Protein AF-A0A7X1HZR6-F1 (afdb_monomer_lite)

Structure (mmCIF, N/CA/C/O backbone):
data_AF-A0A7X1HZR6-F1
#
_entry.id   AF-A0A7X1HZR6-F1
#
loop_
_atom_site.group_PDB
_atom_site.id
_atom_site.type_symbol
_atom_site.label_atom_id
_atom_site.label_alt_id
_atom_site.label_comp_id
_atom_site.label_asym_id
_atom_site.label_entity_id
_atom_site.label_seq_id
_atom_site.pdbx_PDB_ins_code
_atom_site.Cartn_x
_atom_site.Cartn_y
_atom_site.Cartn_z
_atom_site.occupancy
_atom_site.B_iso_or_equiv
_atom_site.auth_seq_id
_atom_site.auth_comp_id
_atom_site.auth_asym_id
_atom_site.auth_atom_id
_atom_site.pdbx_PDB_model_num
ATOM 1 N N . MET A 1 1 ? 6.431 -5.364 -31.554 1.00 44.34 1 MET A N 1
ATOM 2 C CA . MET A 1 1 ? 5.818 -6.079 -32.69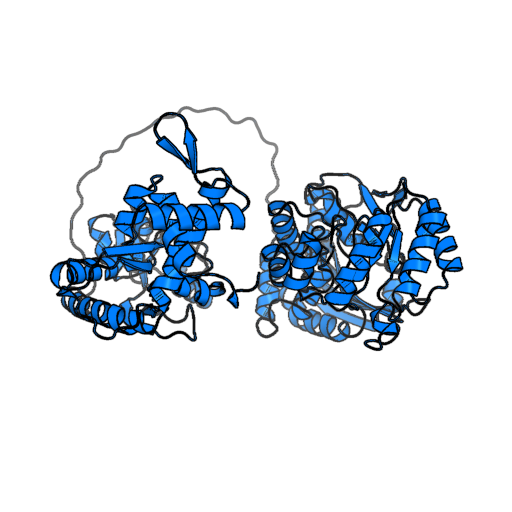8 1.00 44.34 1 MET A CA 1
ATOM 3 C C . MET A 1 1 ? 5.007 -5.082 -33.520 1.00 44.34 1 MET A C 1
ATOM 5 O O . MET A 1 1 ? 4.195 -4.376 -32.942 1.00 44.34 1 MET A O 1
ATOM 9 N N . ASN A 1 2 ? 5.270 -4.940 -34.823 1.00 36.12 2 ASN A N 1
ATOM 10 C CA . ASN A 1 2 ? 4.547 -3.992 -35.679 1.00 36.12 2 ASN A CA 1
ATOM 11 C C . ASN A 1 2 ? 3.283 -4.670 -36.241 1.00 36.12 2 ASN A C 1
ATOM 13 O O . ASN A 1 2 ? 3.393 -5.510 -37.134 1.00 36.12 2 ASN A O 1
ATOM 17 N N . LEU A 1 3 ? 2.104 -4.314 -35.716 1.00 45.78 3 LEU A N 1
ATOM 18 C CA . LEU A 1 3 ? 0.800 -4.843 -36.151 1.00 45.78 3 LEU A CA 1
ATOM 19 C C . LEU A 1 3 ? 0.551 -4.652 -37.660 1.00 45.78 3 LEU A C 1
ATOM 21 O O . LEU A 1 3 ? -0.143 -5.463 -38.262 1.00 45.78 3 LEU A O 1
ATOM 25 N N . ALA A 1 4 ? 1.185 -3.661 -38.301 1.00 47.91 4 ALA A N 1
ATOM 26 C CA . ALA A 1 4 ? 1.037 -3.393 -39.734 1.00 47.91 4 ALA A CA 1
ATOM 27 C C . ALA A 1 4 ? 1.650 -4.470 -40.654 1.00 47.91 4 ALA A C 1
ATOM 29 O O . ALA A 1 4 ? 1.438 -4.431 -41.863 1.00 47.91 4 ALA A O 1
ATOM 30 N N . ARG A 1 5 ? 2.433 -5.416 -40.114 1.00 52.28 5 ARG A N 1
ATOM 31 C CA . ARG A 1 5 ? 3.020 -6.540 -40.872 1.00 52.28 5 ARG A CA 1
ATOM 32 C C . ARG A 1 5 ? 2.375 -7.894 -40.563 1.00 52.28 5 ARG A C 1
ATOM 34 O O . ARG A 1 5 ? 2.810 -8.898 -41.127 1.00 52.28 5 ARG A O 1
ATOM 41 N N . LEU A 1 6 ? 1.384 -7.945 -39.670 1.00 57.47 6 LEU A N 1
ATOM 42 C CA . LEU A 1 6 ? 0.728 -9.195 -39.300 1.00 57.47 6 LEU A CA 1
ATOM 43 C C . LEU A 1 6 ? -0.399 -9.506 -40.295 1.00 57.47 6 LEU A C 1
ATOM 45 O O . LEU A 1 6 ? -1.338 -8.734 -40.459 1.00 57.47 6 LEU A O 1
ATOM 49 N N . ASP A 1 7 ? -0.298 -10.648 -40.965 1.00 71.00 7 ASP A N 1
ATOM 50 C CA . ASP A 1 7 ? -1.351 -11.168 -41.836 1.00 71.00 7 ASP A CA 1
ATOM 51 C C . ASP A 1 7 ? -2.452 -11.774 -40.959 1.00 71.00 7 ASP A C 1
ATOM 53 O O . ASP A 1 7 ? -2.264 -12.848 -40.390 1.00 71.00 7 ASP A O 1
ATOM 57 N N . LEU A 1 8 ? -3.584 -11.077 -40.816 1.00 68.94 8 LEU A N 1
ATOM 58 C CA . LEU A 1 8 ? -4.701 -11.502 -39.958 1.00 68.94 8 LEU A CA 1
ATOM 59 C C . LEU A 1 8 ? -5.247 -12.890 -40.337 1.00 68.94 8 LEU A C 1
ATOM 61 O O . LEU A 1 8 ? -5.747 -13.606 -39.470 1.00 68.94 8 LEU A O 1
ATOM 65 N N . ASN A 1 9 ? -5.069 -13.329 -41.589 1.00 73.62 9 ASN A N 1
ATOM 66 C CA . ASN A 1 9 ? -5.454 -14.678 -42.011 1.00 73.62 9 ASN A CA 1
ATOM 67 C C . ASN A 1 9 ? -4.625 -15.770 -41.316 1.00 73.62 9 ASN A C 1
ATOM 69 O O . ASN A 1 9 ? -5.086 -16.903 -41.173 1.00 73.62 9 ASN A O 1
ATOM 73 N N . LEU A 1 10 ? -3.415 -15.446 -40.843 1.00 85.62 10 LEU A N 1
ATOM 74 C CA . LEU A 1 10 ? -2.593 -16.381 -40.076 1.00 85.62 10 LEU A CA 1
ATOM 75 C C . LEU A 1 10 ? -3.169 -16.659 -38.687 1.00 85.62 10 LEU A C 1
ATOM 77 O O . LEU A 1 10 ? -2.933 -17.744 -38.172 1.00 85.62 10 LEU A O 1
ATOM 81 N N . VAL A 1 11 ? -3.943 -15.738 -38.099 1.00 85.81 11 VAL A N 1
ATOM 82 C CA . VAL A 1 11 ? -4.613 -15.960 -36.803 1.00 85.81 11 VAL A CA 1
ATOM 83 C C . VAL A 1 11 ? -5.709 -17.018 -36.951 1.00 85.81 11 VAL A C 1
ATOM 85 O O . VAL A 1 11 ? -5.794 -17.948 -36.150 1.00 85.81 11 VAL A O 1
ATOM 88 N N . VAL A 1 12 ? -6.491 -16.926 -38.032 1.00 86.00 12 VAL A N 1
ATOM 89 C CA . VAL A 1 12 ? -7.533 -17.905 -38.382 1.00 86.00 12 VAL A CA 1
ATOM 90 C C . VAL A 1 12 ? -6.920 -19.284 -38.650 1.00 86.00 12 VAL A C 1
ATOM 92 O O . VAL A 1 12 ? -7.391 -20.290 -38.120 1.00 86.00 12 VAL A O 1
ATOM 95 N N . ALA A 1 13 ? -5.830 -19.332 -39.424 1.00 90.38 13 ALA A N 1
ATOM 96 C CA . ALA A 1 13 ? -5.113 -20.572 -39.708 1.00 90.38 13 ALA A CA 1
ATOM 97 C C . ALA A 1 13 ? -4.465 -21.180 -38.451 1.00 90.38 13 ALA A C 1
ATOM 99 O O . ALA A 1 13 ? -4.542 -22.391 -38.256 1.00 90.38 13 ALA A O 1
ATOM 100 N N . LEU A 1 14 ? -3.864 -20.356 -37.584 1.00 91.94 14 LEU A N 1
ATOM 101 C CA . LEU A 1 14 ? -3.228 -20.795 -36.340 1.00 91.94 14 LEU A CA 1
ATOM 102 C C . LEU A 1 14 ? -4.236 -21.484 -35.416 1.00 91.94 14 LEU A C 1
ATOM 104 O O . LEU A 1 14 ? -3.969 -22.597 -34.971 1.00 91.94 14 LEU A O 1
ATOM 108 N N . ARG A 1 15 ? -5.411 -20.879 -35.192 1.00 89.50 15 ARG A N 1
ATOM 109 C CA . ARG A 1 15 ? -6.475 -21.484 -34.375 1.00 89.50 15 ARG A CA 1
ATOM 110 C C . ARG A 1 15 ? -6.877 -22.858 -34.912 1.00 89.50 15 ARG A C 1
ATOM 112 O O . ARG A 1 15 ? -6.852 -23.840 -34.175 1.00 89.50 15 ARG A O 1
ATOM 119 N N . ALA A 1 16 ? -7.197 -22.934 -36.205 1.00 90.75 16 ALA A N 1
ATOM 120 C CA . ALA A 1 16 ? -7.628 -24.180 -36.832 1.00 90.75 16 ALA A CA 1
ATOM 121 C C . ALA A 1 16 ? -6.547 -25.272 -36.758 1.00 90.75 16 ALA A C 1
ATOM 123 O O . ALA A 1 16 ? -6.856 -26.427 -36.483 1.00 90.75 16 ALA A O 1
ATOM 124 N N . LEU A 1 17 ? -5.273 -24.915 -36.954 1.00 93.56 17 LEU A N 1
ATOM 125 C CA . LEU A 1 17 ? -4.148 -25.849 -36.863 1.00 93.56 17 LEU A CA 1
ATOM 126 C C . LEU A 1 17 ? -3.961 -26.412 -35.449 1.00 93.56 17 LEU A C 1
ATOM 128 O O . LEU A 1 17 ? -3.737 -27.617 -35.309 1.00 93.56 17 LEU A O 1
ATOM 132 N N . LEU A 1 18 ? -4.056 -25.564 -34.421 1.00 93.25 18 LEU A N 1
ATOM 133 C CA . LEU A 1 18 ? -3.868 -25.966 -33.025 1.00 93.25 18 LEU A CA 1
ATOM 134 C C . LEU A 1 18 ? -5.048 -26.800 -32.490 1.00 93.25 18 LEU A C 1
ATOM 136 O O . LEU A 1 18 ? -4.832 -27.767 -31.758 1.00 93.25 18 LEU A O 1
ATOM 140 N N . GLU A 1 19 ? -6.283 -26.473 -32.882 1.00 90.62 19 GLU A N 1
ATOM 141 C CA . GLU A 1 19 ? -7.481 -27.224 -32.481 1.00 90.62 19 GLU A CA 1
ATOM 142 C C . GLU A 1 19 ? -7.576 -28.583 -33.190 1.00 90.62 19 GLU A C 1
ATOM 144 O O . GLU A 1 19 ? -7.753 -29.616 -32.544 1.00 90.62 19 GLU A O 1
ATOM 149 N N . GLU A 1 20 ? -7.424 -28.610 -34.518 1.00 93.00 20 GLU A N 1
ATOM 150 C CA . GLU A 1 20 ? -7.615 -29.835 -35.306 1.00 93.00 20 GLU A CA 1
ATOM 151 C C . GLU A 1 20 ? -6.440 -30.805 -35.204 1.00 93.00 20 GLU A C 1
ATOM 153 O O . GLU A 1 20 ? -6.595 -31.999 -35.496 1.00 93.00 20 GLU A O 1
ATOM 158 N N . ARG A 1 21 ? -5.246 -30.284 -34.878 1.00 93.25 21 ARG A N 1
ATOM 159 C CA . ARG A 1 21 ? -3.969 -31.021 -34.870 1.00 93.25 21 ARG A CA 1
ATOM 160 C C . ARG A 1 21 ? -3.772 -31.828 -36.159 1.00 93.25 21 ARG A C 1
ATOM 162 O O . ARG A 1 21 ? -3.242 -32.937 -36.173 1.00 93.25 21 ARG A O 1
ATOM 169 N N . ASN A 1 22 ? -4.280 -31.295 -37.267 1.00 92.81 22 ASN A N 1
ATOM 170 C CA . ASN A 1 22 ? -4.296 -31.945 -38.566 1.00 92.81 22 ASN A CA 1
ATOM 171 C C . ASN A 1 22 ? -4.398 -30.876 -39.653 1.00 92.81 22 ASN A C 1
ATOM 173 O O . ASN A 1 22 ? -5.384 -30.150 -39.728 1.00 92.81 22 ASN A O 1
ATOM 177 N N . VAL A 1 23 ? -3.382 -30.802 -40.510 1.00 91.44 23 VAL A N 1
ATOM 178 C CA . VAL A 1 23 ? -3.263 -29.752 -41.532 1.00 91.44 23 VAL A CA 1
ATOM 179 C C . VAL A 1 23 ? -4.402 -29.812 -42.555 1.00 91.44 23 VAL A C 1
ATOM 181 O O . VAL A 1 23 ? -4.891 -28.773 -42.989 1.00 91.44 23 VAL A O 1
ATOM 184 N N . THR A 1 24 ? -4.844 -31.015 -42.928 1.00 91.06 24 THR A N 1
ATOM 185 C CA . THR A 1 24 ? -5.914 -31.209 -43.914 1.00 91.06 24 THR A CA 1
ATOM 186 C C . THR A 1 24 ? -7.262 -30.760 -43.358 1.00 91.06 24 THR A C 1
ATOM 188 O O . THR A 1 24 ? -7.906 -29.909 -43.966 1.00 91.06 24 THR A O 1
ATOM 191 N N . ARG A 1 25 ? -7.647 -31.249 -42.169 1.00 91.50 25 ARG A N 1
ATOM 192 C CA . ARG A 1 25 ? -8.911 -30.860 -41.512 1.00 91.50 25 ARG A CA 1
ATOM 193 C C . ARG A 1 25 ? -8.941 -29.377 -41.153 1.00 91.50 25 ARG A C 1
ATOM 195 O O . ARG A 1 25 ? -9.962 -28.723 -41.336 1.00 91.50 25 ARG A O 1
ATOM 202 N N . ALA A 1 26 ? -7.808 -28.833 -40.701 1.00 91.75 26 ALA A N 1
ATOM 203 C CA . ALA A 1 26 ? -7.674 -27.402 -40.452 1.00 91.75 26 ALA A CA 1
ATOM 204 C C . ALA A 1 26 ? -7.938 -26.593 -41.728 1.00 91.75 26 ALA A C 1
ATOM 206 O O . ALA A 1 26 ? -8.655 -25.599 -41.673 1.00 91.75 26 ALA A O 1
ATOM 207 N N . GLY A 1 27 ? -7.394 -27.029 -42.872 1.00 90.75 27 GLY A N 1
ATOM 208 C CA . GLY A 1 27 ? -7.639 -26.413 -44.178 1.00 90.75 27 GLY A CA 1
ATOM 209 C C . GLY A 1 27 ? -9.115 -26.433 -44.568 1.00 90.75 27 GLY A C 1
ATOM 210 O O . GLY A 1 27 ? -9.686 -25.378 -44.836 1.00 90.75 27 GLY A O 1
ATOM 211 N N . GLU A 1 28 ? -9.746 -27.608 -44.519 1.00 90.12 28 GLU A N 1
ATOM 212 C CA . GLU A 1 28 ? -11.172 -27.786 -44.829 1.00 90.12 28 GLU A CA 1
ATOM 213 C C . GLU A 1 28 ? -12.063 -26.874 -43.978 1.00 90.12 28 GLU A C 1
ATOM 215 O O . GLU A 1 28 ? -12.953 -26.209 -44.507 1.00 90.12 28 GLU A O 1
ATOM 220 N N . ARG A 1 29 ? -11.777 -26.777 -42.675 1.00 87.94 29 ARG A N 1
ATOM 221 C CA . ARG A 1 29 ? -12.565 -25.994 -41.719 1.00 87.94 29 ARG A CA 1
ATOM 222 C C . ARG A 1 29 ? -12.588 -24.495 -42.013 1.00 87.94 29 ARG A C 1
ATOM 224 O O . ARG A 1 29 ? -13.594 -23.846 -41.745 1.00 87.94 29 ARG A O 1
ATOM 231 N N . VAL A 1 30 ? -11.499 -23.940 -42.543 1.00 86.50 30 VAL A N 1
ATOM 232 C CA . VAL A 1 30 ? -11.389 -22.496 -42.825 1.00 86.50 30 VAL A CA 1
ATOM 233 C C . VAL A 1 30 ? -11.409 -22.176 -44.322 1.00 86.50 30 VAL A C 1
ATOM 235 O O . VAL A 1 30 ? -11.081 -21.061 -44.720 1.00 86.50 30 VAL A O 1
ATOM 238 N N . GLY A 1 31 ? -11.786 -23.145 -45.164 1.00 87.56 31 GLY A N 1
ATOM 239 C CA . GLY A 1 31 ? -11.919 -22.956 -46.611 1.00 87.56 31 GLY A CA 1
ATOM 240 C C . GLY A 1 31 ? -10.591 -22.808 -47.364 1.00 87.56 31 GLY A C 1
ATOM 241 O O . GLY A 1 31 ? -10.559 -22.213 -48.441 1.00 87.56 31 GLY A O 1
ATOM 242 N N . LEU A 1 32 ? -9.489 -23.333 -46.821 1.00 89.44 32 LEU A N 1
ATOM 243 C CA . LEU A 1 32 ? -8.168 -23.328 -47.453 1.00 89.44 32 LEU A CA 1
ATOM 244 C C . LEU A 1 32 ? -7.806 -24.709 -48.009 1.00 89.44 32 LEU A C 1
ATOM 246 O O . LEU A 1 32 ? -8.082 -25.744 -47.408 1.00 89.44 32 LEU A O 1
ATOM 250 N N . SER A 1 33 ? -7.109 -24.733 -49.147 1.00 92.38 33 SER A N 1
ATOM 251 C CA . SER A 1 33 ? -6.532 -25.978 -49.663 1.00 92.38 33 SER A CA 1
ATOM 252 C C . SER A 1 33 ? -5.432 -26.492 -48.727 1.00 92.38 33 SER A C 1
ATOM 254 O O . SER A 1 33 ? -4.738 -25.712 -48.071 1.00 92.38 33 SER A O 1
ATOM 256 N N . GLN A 1 34 ? -5.221 -27.810 -48.690 1.00 92.62 34 GLN A N 1
ATOM 257 C CA . GLN A 1 34 ? -4.166 -28.410 -47.865 1.00 92.62 34 GLN A CA 1
ATOM 258 C C . GLN A 1 34 ? -2.767 -27.801 -48.141 1.00 92.62 34 GLN A C 1
ATOM 260 O O . GLN A 1 34 ? -2.086 -27.469 -47.168 1.00 92.62 34 GLN A O 1
ATOM 265 N N . PRO A 1 35 ? -2.346 -27.535 -49.399 1.00 93.69 35 PRO A N 1
ATOM 266 C CA . PRO A 1 35 ? -1.087 -26.834 -49.668 1.00 93.69 35 PRO A CA 1
ATOM 267 C C . PRO A 1 35 ? -1.037 -25.405 -49.103 1.00 93.69 35 PRO A C 1
ATOM 269 O O . PRO A 1 35 ? 0.000 -24.987 -48.586 1.00 93.69 35 PRO A O 1
ATOM 272 N N . ALA A 1 36 ? -2.149 -24.659 -49.156 1.00 90.81 36 ALA A N 1
ATOM 273 C CA . ALA A 1 36 ? -2.230 -23.311 -48.591 1.00 90.81 36 ALA A CA 1
ATOM 274 C C . ALA A 1 36 ? -2.128 -23.333 -47.057 1.00 90.81 36 ALA A C 1
ATOM 276 O O . ALA A 1 36 ? -1.404 -22.525 -46.474 1.00 90.81 36 ALA A O 1
ATOM 277 N N . MET A 1 37 ? -2.777 -24.304 -46.409 1.00 93.75 37 MET A N 1
ATOM 278 C CA . MET A 1 37 ? -2.691 -24.492 -44.961 1.00 93.75 37 MET A CA 1
ATOM 279 C C . MET A 1 37 ? -1.280 -24.921 -44.520 1.00 93.75 37 MET A C 1
ATOM 281 O O . MET A 1 37 ? -0.750 -24.403 -43.538 1.00 93.75 37 MET A O 1
ATOM 285 N N . SER A 1 38 ? -0.606 -25.784 -45.289 1.00 92.75 38 SER A N 1
ATOM 286 C CA . SER A 1 38 ? 0.811 -26.109 -45.069 1.00 92.75 38 SER A CA 1
ATOM 287 C C . SER A 1 38 ? 1.724 -24.883 -45.182 1.00 92.75 38 SER A C 1
ATOM 289 O O . SER A 1 38 ? 2.634 -24.721 -44.367 1.00 92.75 38 SER A O 1
ATOM 291 N N . ALA A 1 39 ? 1.483 -23.998 -46.153 1.00 92.25 39 ALA A N 1
ATOM 292 C CA . ALA A 1 39 ? 2.245 -22.758 -46.296 1.00 92.25 39 ALA A CA 1
ATOM 293 C C . ALA A 1 39 ? 2.000 -21.784 -45.128 1.00 92.25 39 ALA A C 1
ATOM 295 O O . ALA A 1 39 ? 2.943 -21.141 -44.658 1.00 92.25 39 ALA A O 1
ATOM 296 N N . ALA A 1 40 ? 0.762 -21.702 -44.625 1.00 92.62 40 ALA A N 1
ATOM 297 C CA . ALA A 1 40 ? 0.426 -20.930 -43.430 1.00 92.62 40 ALA A CA 1
ATOM 298 C C . ALA A 1 40 ? 1.151 -21.474 -42.188 1.00 92.62 40 ALA A C 1
ATOM 300 O O . ALA A 1 40 ? 1.825 -20.707 -41.500 1.00 92.62 40 ALA A O 1
ATOM 301 N N . LEU A 1 41 ? 1.124 -22.795 -41.963 1.00 93.44 41 LEU A N 1
ATOM 302 C CA . LEU A 1 41 ? 1.868 -23.443 -40.878 1.00 93.44 41 LEU A CA 1
ATOM 303 C C . LEU A 1 41 ? 3.376 -23.154 -40.973 1.00 93.44 41 LEU A C 1
ATOM 305 O O . LEU A 1 41 ? 3.992 -22.791 -39.978 1.00 93.44 41 LEU A O 1
ATOM 309 N N . ALA A 1 42 ? 3.979 -23.218 -42.164 1.00 92.50 42 ALA A N 1
ATOM 310 C CA . ALA A 1 42 ? 5.402 -22.910 -42.348 1.00 92.50 42 ALA A CA 1
ATOM 311 C C . ALA A 1 42 ? 5.761 -21.436 -42.058 1.00 92.50 42 ALA A C 1
ATOM 313 O O . ALA A 1 42 ? 6.884 -21.129 -41.651 1.00 92.50 42 ALA A O 1
ATOM 314 N N . ARG A 1 43 ? 4.833 -20.497 -42.281 1.00 91.12 43 ARG A N 1
ATOM 315 C CA . ARG A 1 43 ? 5.004 -19.087 -41.885 1.00 91.12 43 ARG A CA 1
ATOM 316 C C . ARG A 1 43 ? 4.891 -18.922 -40.373 1.00 91.12 43 ARG A C 1
ATOM 318 O O . ARG A 1 43 ? 5.718 -18.221 -39.802 1.00 91.12 43 ARG A O 1
ATOM 325 N N . LEU A 1 44 ? 3.919 -19.586 -39.749 1.00 91.69 44 LEU A N 1
ATOM 326 C CA . LEU A 1 44 ? 3.716 -19.573 -38.300 1.00 91.69 44 LEU A CA 1
ATOM 327 C C . LEU A 1 44 ? 4.928 -20.156 -37.564 1.00 91.69 44 LEU A C 1
ATOM 329 O O . LEU A 1 44 ? 5.437 -19.514 -36.653 1.00 91.69 44 LEU A O 1
ATOM 333 N N . ARG A 1 45 ? 5.473 -21.284 -38.034 1.00 93.25 45 ARG A N 1
ATOM 334 C CA . ARG A 1 45 ? 6.692 -21.886 -37.469 1.00 93.25 45 ARG A CA 1
ATOM 335 C C . ARG A 1 45 ? 7.883 -20.940 -37.477 1.00 93.25 45 ARG A C 1
ATOM 337 O O . ARG A 1 45 ? 8.533 -20.755 -36.463 1.00 93.25 45 ARG A O 1
ATOM 344 N N . ARG A 1 46 ? 8.127 -20.271 -38.609 1.00 90.00 46 ARG A N 1
ATOM 345 C CA . ARG A 1 46 ? 9.193 -19.259 -38.716 1.00 90.00 46 ARG A CA 1
ATOM 346 C C . ARG A 1 46 ? 8.941 -18.024 -37.858 1.00 90.00 46 ARG A C 1
ATOM 348 O O . ARG A 1 46 ? 9.891 -17.349 -37.493 1.00 90.00 46 ARG A O 1
ATOM 355 N N . HIS A 1 47 ? 7.679 -17.678 -37.615 1.00 86.94 47 HIS A N 1
ATOM 356 C CA . HIS A 1 47 ? 7.332 -16.510 -36.814 1.00 86.94 47 HIS A CA 1
ATOM 357 C C . HIS A 1 47 ? 7.560 -16.753 -35.322 1.00 86.94 47 HIS A C 1
ATOM 359 O O . HIS A 1 47 ? 8.078 -15.872 -34.645 1.00 86.94 47 HIS A O 1
ATOM 365 N N . PHE A 1 48 ? 7.171 -17.932 -34.837 1.00 88.00 48 PHE A N 1
ATOM 366 C CA . PHE A 1 48 ? 7.283 -18.310 -33.429 1.00 88.00 48 PHE A CA 1
ATOM 367 C C . PHE A 1 48 ? 8.581 -19.045 -33.087 1.00 88.00 48 PHE A C 1
ATOM 369 O O . PHE A 1 48 ? 8.826 -19.284 -31.912 1.00 88.00 48 PHE A O 1
ATOM 376 N N . ASP A 1 49 ? 9.383 -19.386 -34.099 1.00 91.25 49 ASP A N 1
ATOM 377 C CA . ASP A 1 49 ? 10.580 -20.225 -33.976 1.00 91.25 49 ASP A CA 1
ATOM 378 C C . ASP A 1 49 ? 10.295 -21.559 -33.257 1.00 91.25 49 ASP A C 1
ATOM 380 O O . ASP A 1 49 ? 11.047 -22.021 -32.407 1.00 91.25 49 ASP A O 1
ATOM 384 N N . ASP A 1 50 ? 9.151 -22.169 -33.584 1.00 94.19 50 ASP A N 1
ATOM 385 C CA . ASP A 1 50 ? 8.639 -23.386 -32.947 1.00 94.19 50 ASP A CA 1
ATOM 386 C C . ASP A 1 50 ? 7.865 -24.233 -33.963 1.00 94.19 50 ASP A C 1
ATOM 388 O O . ASP A 1 50 ? 7.230 -23.703 -34.877 1.00 94.19 50 ASP A O 1
ATOM 392 N N . ASP A 1 51 ? 7.890 -25.559 -33.818 1.00 91.69 51 ASP A N 1
ATOM 393 C CA . ASP A 1 51 ? 7.210 -26.468 -34.746 1.00 91.69 51 ASP A CA 1
ATOM 394 C C . ASP A 1 51 ? 5.677 -26.425 -34.645 1.00 91.69 51 ASP A C 1
ATOM 396 O O . ASP A 1 51 ? 5.000 -26.803 -35.612 1.00 91.69 51 ASP A O 1
ATOM 400 N N . LEU A 1 52 ? 5.135 -25.950 -33.518 1.00 91.88 52 LEU A N 1
ATOM 401 C CA . LEU A 1 52 ? 3.727 -25.814 -33.104 1.00 91.88 52 LEU A CA 1
ATOM 402 C C . LEU A 1 52 ? 2.939 -27.132 -33.045 1.00 91.88 52 LEU A C 1
ATOM 404 O O . LEU A 1 52 ? 2.177 -27.373 -32.112 1.00 91.88 52 LEU A O 1
ATOM 408 N N . LEU A 1 53 ? 3.151 -27.988 -34.041 1.00 91.69 53 LEU A N 1
ATOM 409 C CA . LEU A 1 53 ? 2.659 -29.342 -34.215 1.00 91.69 53 LEU A CA 1
ATOM 410 C C . LEU A 1 53 ? 3.869 -30.267 -34.409 1.00 91.69 53 LEU A C 1
ATOM 412 O O . LEU A 1 53 ? 4.460 -30.307 -35.496 1.00 91.69 53 LEU A O 1
ATOM 416 N N . ALA A 1 54 ? 4.226 -31.021 -33.376 1.00 88.19 54 ALA A N 1
ATOM 417 C CA . ALA A 1 54 ? 5.259 -32.048 -33.427 1.00 88.19 54 ALA A CA 1
ATOM 418 C C . ALA A 1 54 ? 4.654 -33.382 -33.884 1.00 88.19 54 ALA A C 1
ATOM 420 O O . ALA A 1 54 ? 3.527 -33.727 -33.530 1.00 88.19 54 ALA A O 1
ATOM 421 N N . ARG A 1 55 ? 5.384 -34.147 -34.701 1.00 85.94 55 ARG A N 1
ATOM 422 C CA . ARG A 1 55 ? 4.910 -35.453 -35.176 1.00 85.94 55 ARG A CA 1
ATOM 423 C C . ARG A 1 55 ? 5.289 -36.533 -34.167 1.00 85.94 55 ARG A C 1
ATOM 425 O O . ARG A 1 55 ? 6.471 -36.824 -34.010 1.00 85.94 55 ARG A O 1
ATOM 432 N N . VAL A 1 56 ? 4.294 -37.150 -33.536 1.00 84.31 56 VAL A N 1
ATOM 433 C CA . VAL A 1 56 ? 4.482 -38.235 -32.567 1.00 84.31 56 VAL A CA 1
ATOM 434 C C . VAL A 1 56 ? 3.790 -39.479 -33.117 1.00 84.31 56 VAL A C 1
ATOM 436 O O . VAL A 1 56 ? 2.570 -39.605 -33.113 1.00 84.31 56 VAL A O 1
ATOM 439 N N . GLY A 1 57 ? 4.580 -40.392 -33.688 1.00 81.81 57 GLY A N 1
ATOM 440 C CA . GLY A 1 57 ? 4.055 -41.568 -34.384 1.00 81.81 57 GLY A CA 1
ATOM 441 C C . GLY A 1 57 ? 3.235 -41.207 -35.634 1.00 81.81 57 GLY A C 1
ATOM 442 O O . GLY A 1 57 ? 3.749 -40.601 -36.579 1.00 81.81 57 GLY A O 1
ATOM 443 N N . GLY A 1 58 ? 1.968 -41.635 -35.663 1.00 79.94 58 GLY A N 1
ATOM 444 C CA . GLY A 1 58 ? 1.049 -41.450 -36.794 1.00 79.94 58 GLY A CA 1
ATOM 445 C C . GLY A 1 58 ? 0.263 -40.132 -36.790 1.00 79.94 58 GLY A C 1
ATOM 446 O O . GLY A 1 58 ? -0.401 -39.835 -37.782 1.00 79.94 58 GLY A O 1
ATOM 447 N N . HIS A 1 59 ? 0.337 -39.343 -35.716 1.00 81.69 59 HIS A N 1
ATOM 448 C CA . HIS A 1 59 ? -0.450 -38.121 -35.519 1.00 81.69 59 HIS A CA 1
ATOM 449 C C . HIS A 1 59 ? 0.426 -36.925 -35.118 1.00 81.69 59 HIS A C 1
ATOM 451 O O . HIS A 1 59 ? 1.632 -37.054 -34.893 1.00 81.69 59 HIS A O 1
ATOM 457 N N . TYR A 1 60 ? -0.181 -35.737 -35.091 1.00 90.75 60 TYR A N 1
ATOM 458 C CA . TYR A 1 60 ? 0.451 -34.523 -34.581 1.00 90.75 60 TYR A CA 1
ATOM 459 C C . TYR A 1 60 ? 0.001 -34.245 -33.146 1.00 90.75 60 TYR A C 1
ATOM 461 O O . TYR A 1 60 ? -1.178 -34.386 -32.816 1.00 90.75 60 TYR A O 1
ATOM 469 N N . GLU A 1 61 ? 0.937 -33.791 -32.324 1.00 91.94 61 GLU A N 1
ATOM 470 C CA . GLU A 1 61 ? 0.707 -33.274 -30.976 1.00 91.94 61 GLU A CA 1
ATOM 471 C C . GLU A 1 61 ? 1.185 -31.823 -30.893 1.00 91.94 61 GLU A C 1
ATOM 473 O O . GLU A 1 61 ? 2.042 -31.398 -31.669 1.00 91.94 61 GLU A O 1
ATOM 478 N N . LEU A 1 62 ? 0.604 -31.043 -29.981 1.00 92.62 62 LEU A N 1
ATOM 479 C CA . LEU A 1 62 ? 1.026 -29.659 -29.771 1.00 92.62 62 LEU A CA 1
ATOM 480 C C . LEU A 1 62 ? 2.378 -29.627 -29.056 1.00 92.62 62 LEU A C 1
ATOM 482 O O . LEU A 1 62 ? 2.615 -30.412 -28.138 1.00 92.62 62 LEU A O 1
ATOM 486 N N . THR A 1 63 ? 3.246 -28.693 -29.437 1.00 92.50 63 THR A N 1
ATOM 487 C CA . THR A 1 63 ? 4.406 -28.331 -28.608 1.00 92.50 63 THR A CA 1
ATOM 488 C C . THR A 1 63 ? 3.937 -27.613 -27.336 1.00 92.50 63 THR A C 1
ATOM 490 O O . THR A 1 63 ? 2.782 -27.185 -27.239 1.00 92.50 63 THR A O 1
ATOM 493 N N . ALA A 1 64 ? 4.829 -27.426 -26.356 1.00 87.75 64 ALA A N 1
ATOM 494 C CA . ALA A 1 64 ? 4.514 -26.636 -25.162 1.00 87.75 64 ALA A CA 1
ATOM 495 C C . ALA A 1 64 ? 4.050 -25.214 -25.532 1.00 87.75 64 ALA A C 1
ATOM 497 O O . ALA A 1 64 ? 3.054 -24.725 -24.997 1.00 87.75 64 ALA A O 1
ATOM 498 N N . LEU A 1 65 ? 4.707 -24.586 -26.516 1.00 88.06 65 LEU A N 1
ATOM 499 C CA . LEU A 1 65 ? 4.284 -23.291 -27.042 1.00 88.06 65 LEU A CA 1
ATOM 500 C C . LEU A 1 65 ? 2.953 -23.385 -27.799 1.00 88.06 65 LEU A C 1
ATOM 502 O O . LEU A 1 65 ? 2.094 -22.529 -27.613 1.00 88.06 65 LEU A O 1
ATOM 506 N N . GLY A 1 66 ? 2.739 -24.432 -28.602 1.00 90.19 66 GLY A N 1
ATOM 507 C CA . GLY A 1 66 ? 1.467 -24.679 -29.283 1.00 90.19 66 GLY A CA 1
ATOM 508 C C . GLY A 1 66 ? 0.281 -24.771 -28.315 1.00 90.19 66 GLY A C 1
ATOM 509 O O . GLY A 1 66 ? -0.786 -24.233 -28.606 1.00 90.19 66 GLY A O 1
ATOM 510 N N . GLN A 1 67 ? 0.477 -25.375 -27.138 1.00 87.62 67 GLN A N 1
ATOM 511 C CA . GLN A 1 67 ? -0.546 -25.440 -26.092 1.00 87.62 67 GLN A CA 1
ATOM 512 C C . GLN A 1 67 ? -0.833 -24.060 -25.479 1.00 87.62 67 GLN A C 1
ATOM 514 O O . GLN A 1 67 ? -1.994 -23.685 -25.353 1.00 87.62 67 GLN A O 1
ATOM 519 N N . VAL A 1 68 ? 0.204 -23.272 -25.172 1.00 85.12 68 VAL A N 1
ATOM 520 C CA . VAL A 1 68 ? 0.048 -21.893 -24.663 1.00 85.12 68 VAL A CA 1
ATOM 521 C C . VAL A 1 68 ? -0.624 -20.980 -25.695 1.00 85.12 68 VAL A C 1
ATOM 523 O O . VAL A 1 68 ? -1.437 -20.119 -25.351 1.00 85.12 68 VAL A O 1
ATOM 526 N N . LEU A 1 69 ? -0.293 -21.149 -26.976 1.00 89.19 69 LEU A N 1
ATOM 527 C CA . LEU A 1 69 ? -0.864 -20.358 -28.061 1.00 89.19 69 LEU A CA 1
ATOM 528 C C . LEU A 1 69 ? -2.319 -20.719 -28.347 1.00 89.19 69 LEU A C 1
ATOM 530 O O . LEU A 1 69 ? -3.055 -19.833 -28.772 1.00 89.19 69 LEU A O 1
ATOM 534 N N . LEU A 1 70 ? -2.757 -21.958 -28.110 1.00 85.44 70 LEU A N 1
ATOM 535 C CA . LEU A 1 70 ? -4.153 -22.356 -28.310 1.00 85.44 70 LEU A CA 1
ATOM 536 C C . LEU A 1 70 ? -5.090 -21.503 -27.441 1.00 85.44 70 LEU A C 1
ATOM 538 O O . LEU A 1 70 ? -6.017 -20.884 -27.966 1.00 85.44 70 LEU A O 1
ATOM 542 N N . ASP A 1 71 ? -4.771 -21.377 -26.152 1.00 73.06 71 ASP A N 1
ATOM 543 C CA . ASP A 1 71 ? -5.574 -20.611 -25.193 1.00 73.06 71 ASP A CA 1
ATOM 544 C C . ASP A 1 71 ? -5.574 -19.110 -25.527 1.00 73.06 71 ASP A C 1
ATOM 546 O O . ASP A 1 71 ? -6.608 -18.443 -25.498 1.00 73.06 71 ASP A O 1
ATOM 550 N N . ARG A 1 72 ? -4.416 -18.567 -25.924 1.00 78.81 72 ARG A N 1
ATOM 551 C CA . ARG A 1 72 ? -4.277 -17.142 -26.277 1.00 78.81 72 ARG A CA 1
ATOM 552 C C . ARG A 1 72 ? -4.927 -16.792 -27.619 1.00 78.81 72 ARG A C 1
ATOM 554 O O . ARG A 1 72 ? -5.456 -15.692 -27.778 1.00 78.81 72 ARG A O 1
ATOM 561 N N . THR A 1 73 ? -4.890 -17.709 -28.587 1.00 81.62 73 THR A N 1
ATOM 562 C CA . THR A 1 73 ? -5.452 -17.492 -29.931 1.00 81.62 73 THR A CA 1
ATOM 563 C C . THR A 1 73 ? -6.976 -17.561 -29.912 1.00 81.62 73 THR A C 1
ATOM 565 O O . THR A 1 73 ? -7.604 -16.807 -30.651 1.00 81.62 73 THR A O 1
ATOM 568 N N . ALA A 1 74 ? -7.579 -18.391 -29.050 1.00 70.06 74 ALA A N 1
ATOM 569 C CA . ALA A 1 74 ? -9.031 -18.431 -28.864 1.00 70.06 74 ALA A CA 1
ATOM 570 C C . ALA A 1 74 ? -9.582 -17.051 -28.459 1.00 70.06 74 ALA A C 1
ATOM 572 O O . ALA A 1 74 ? -10.410 -16.484 -29.168 1.00 70.06 74 ALA A O 1
ATOM 573 N N . THR A 1 75 ? -9.013 -16.442 -27.414 1.00 67.19 75 THR A N 1
ATOM 574 C CA . THR A 1 75 ? -9.415 -15.108 -26.939 1.00 67.19 75 THR A CA 1
ATOM 575 C C . THR A 1 75 ? -9.223 -14.021 -28.001 1.00 67.19 75 THR A C 1
ATOM 577 O O . THR A 1 75 ? -10.096 -13.177 -28.198 1.00 67.19 75 THR A O 1
ATOM 580 N N . ALA A 1 76 ? -8.091 -14.031 -28.715 1.00 73.31 76 ALA A N 1
ATOM 581 C CA . ALA A 1 76 ? -7.821 -13.052 -29.769 1.00 73.31 76 ALA A CA 1
ATOM 582 C C . ALA A 1 76 ? -8.782 -13.195 -30.962 1.00 73.31 76 ALA A C 1
ATOM 584 O O . ALA A 1 76 ? -9.198 -12.192 -31.547 1.00 73.31 76 ALA A O 1
ATOM 585 N N . TYR A 1 77 ? -9.151 -14.429 -31.313 1.00 71.31 77 TYR A N 1
ATOM 586 C CA . TYR A 1 77 ? -10.119 -14.700 -32.368 1.00 71.31 77 TYR A CA 1
ATOM 587 C C . TYR A 1 77 ? -11.510 -14.191 -31.994 1.00 71.31 77 TYR A C 1
ATOM 589 O O . TYR A 1 77 ? -12.127 -13.517 -32.808 1.00 71.31 77 TYR A O 1
ATOM 597 N N . ASP A 1 78 ? -11.974 -14.429 -30.767 1.00 65.50 78 ASP A N 1
ATOM 598 C CA . ASP A 1 78 ? -13.304 -13.990 -30.327 1.00 65.50 78 ASP A CA 1
ATOM 599 C C . ASP A 1 78 ? -13.439 -12.457 -30.339 1.00 65.50 78 ASP A C 1
ATOM 601 O O . ASP A 1 78 ? -14.523 -11.920 -30.568 1.00 65.50 78 ASP A O 1
ATOM 605 N N . VAL A 1 79 ? -12.343 -11.725 -30.106 1.00 65.88 79 VAL A N 1
ATOM 606 C CA . VAL A 1 79 ? -12.306 -10.260 -30.256 1.00 65.88 79 VAL A CA 1
ATOM 607 C C . VAL A 1 79 ? -12.380 -9.859 -31.732 1.00 65.88 79 VAL A C 1
ATOM 609 O O . VAL A 1 79 ? -13.142 -8.961 -32.086 1.00 65.88 79 VAL A O 1
ATOM 612 N N . LEU A 1 80 ? -11.624 -10.527 -32.610 1.00 69.38 80 LEU A N 1
ATOM 613 C CA . LEU A 1 80 ? -11.642 -10.255 -34.052 1.00 69.38 80 LEU A CA 1
ATOM 614 C C . LEU A 1 80 ? -13.000 -10.590 -34.686 1.00 69.38 80 LEU A C 1
ATOM 616 O O . LEU A 1 80 ? -13.516 -9.803 -35.473 1.00 69.38 80 LEU A O 1
ATOM 620 N N . GLU A 1 81 ? -13.613 -11.711 -34.317 1.00 66.38 81 GLU A N 1
ATOM 621 C CA . GLU A 1 81 ? -14.941 -12.109 -34.789 1.00 66.38 81 GLU A CA 1
ATOM 622 C C . GLU A 1 81 ? -15.998 -11.071 -34.389 1.00 66.38 81 GLU A C 1
ATOM 624 O O . GLU A 1 81 ? -16.769 -10.612 -35.235 1.00 66.38 81 GLU A O 1
ATOM 629 N N . ARG A 1 82 ? -15.957 -10.594 -33.137 1.00 64.38 82 ARG A N 1
ATOM 630 C CA . ARG A 1 82 ? -16.825 -9.508 -32.655 1.00 64.38 82 ARG A CA 1
ATOM 631 C C . ARG A 1 82 ? -16.619 -8.191 -33.408 1.00 64.38 82 ARG A C 1
ATOM 633 O O . ARG A 1 82 ? -17.599 -7.503 -33.684 1.00 64.38 82 ARG A O 1
ATOM 640 N N . LEU A 1 83 ? -15.382 -7.857 -33.784 1.00 63.00 83 LEU A N 1
ATOM 641 C CA . LEU A 1 83 ? -15.065 -6.651 -34.562 1.00 63.00 83 LEU A CA 1
ATOM 642 C C . LEU A 1 83 ? -15.614 -6.698 -35.998 1.00 63.00 83 LEU A C 1
ATOM 644 O O . LEU A 1 83 ? -16.042 -5.668 -36.518 1.00 63.00 83 LEU A O 1
ATOM 648 N N . PHE A 1 84 ? -15.606 -7.867 -36.647 1.00 62.22 84 PHE A N 1
ATOM 649 C CA . PHE A 1 84 ? -15.984 -8.001 -38.061 1.00 62.22 84 PHE A CA 1
ATOM 650 C C . PHE A 1 84 ? -17.429 -8.475 -38.300 1.00 62.22 84 PHE A C 1
ATOM 652 O O . PHE A 1 84 ? -17.926 -8.328 -39.415 1.00 62.22 84 PHE A O 1
ATOM 659 N N . ALA A 1 85 ? -18.155 -8.945 -37.280 1.00 59.34 85 ALA A N 1
ATOM 660 C CA . ALA A 1 85 ? -19.564 -9.370 -37.370 1.00 59.34 85 ALA A CA 1
ATOM 661 C C . ALA A 1 85 ? -20.594 -8.216 -37.526 1.00 59.34 85 ALA A C 1
ATOM 663 O O . ALA A 1 85 ? -21.784 -8.365 -37.209 1.00 59.34 85 ALA A O 1
ATOM 664 N N . SER A 1 86 ? -20.156 -7.055 -38.025 1.00 48.66 86 SER A N 1
ATOM 665 C CA . SER A 1 86 ? -20.978 -5.874 -38.309 1.00 48.66 86 SER A CA 1
ATOM 666 C C . SER A 1 86 ? -21.803 -6.064 -39.591 1.00 48.66 86 SER A C 1
ATOM 668 O O . SER A 1 86 ? -21.509 -5.503 -40.645 1.00 48.66 86 SER A O 1
ATOM 670 N N . GLN A 1 87 ? -22.852 -6.882 -39.507 1.00 48.91 87 GLN A N 1
ATOM 671 C CA . GLN A 1 87 ? -24.015 -6.778 -40.387 1.00 48.91 87 GLN A CA 1
ATOM 672 C C . GLN A 1 87 ? -25.293 -6.755 -39.545 1.00 48.91 87 GLN A C 1
ATOM 674 O O . GLN A 1 87 ? -25.433 -7.492 -38.563 1.00 48.91 87 GLN A O 1
ATOM 679 N N . ALA A 1 88 ? -26.149 -5.801 -39.905 1.00 54.12 88 ALA A N 1
ATOM 680 C CA . ALA A 1 88 ? -27.359 -5.380 -39.223 1.00 54.12 88 ALA A CA 1
ATOM 681 C C . ALA A 1 88 ? -28.546 -6.226 -39.695 1.00 54.12 88 ALA A C 1
ATOM 683 O O . ALA A 1 88 ? -28.905 -6.142 -40.862 1.00 54.12 88 ALA A O 1
ATOM 684 N N . ASP A 1 89 ? -29.058 -7.075 -38.803 1.00 65.38 89 ASP A N 1
ATOM 685 C CA . ASP A 1 89 ? -30.471 -7.438 -38.606 1.00 65.38 89 ASP A CA 1
ATOM 686 C C . ASP A 1 89 ? -30.513 -8.654 -37.662 1.00 65.38 89 ASP A C 1
ATOM 688 O O . ASP A 1 89 ? -29.989 -9.718 -37.987 1.00 65.38 89 ASP A O 1
ATOM 692 N N . PHE A 1 90 ? -31.089 -8.485 -36.468 1.00 75.19 90 PHE A N 1
ATOM 693 C CA . PHE A 1 90 ? -31.251 -9.557 -35.480 1.00 75.19 90 PHE A CA 1
ATOM 694 C C . PHE A 1 90 ? -32.622 -10.207 -35.646 1.00 75.19 90 PHE A C 1
ATOM 696 O O . PHE A 1 90 ? -33.652 -9.594 -35.362 1.00 75.19 90 PHE A O 1
ATOM 703 N N . ASP A 1 91 ? -32.620 -11.449 -36.125 1.00 80.81 91 ASP A N 1
ATOM 704 C CA . ASP A 1 91 ? -33.799 -12.306 -36.236 1.00 80.81 91 ASP A CA 1
ATOM 705 C C . ASP A 1 91 ? -33.627 -13.482 -35.261 1.00 80.81 91 ASP A C 1
ATOM 707 O O . ASP A 1 91 ? -32.883 -14.416 -35.580 1.00 80.81 91 ASP A O 1
ATOM 711 N N . PRO A 1 92 ? -34.283 -13.461 -34.081 1.00 81.00 92 PRO A N 1
ATOM 712 C CA . PRO A 1 92 ? -34.099 -14.480 -33.048 1.00 81.00 92 PRO A CA 1
ATOM 713 C C . PRO A 1 92 ? -34.279 -15.910 -33.581 1.00 81.00 92 PRO A C 1
ATOM 715 O O . PRO A 1 92 ? -33.538 -16.813 -33.197 1.00 81.00 92 PRO A O 1
ATOM 718 N N . ALA A 1 93 ? -35.184 -16.107 -34.546 1.00 82.81 93 ALA A N 1
ATOM 719 C CA . ALA A 1 93 ? -35.480 -17.416 -35.121 1.00 82.81 93 ALA A CA 1
ATOM 720 C C . ALA A 1 93 ? -34.355 -17.975 -36.015 1.00 82.81 93 ALA A C 1
ATOM 722 O O . ALA A 1 93 ? -34.345 -19.172 -36.312 1.00 82.81 93 ALA A O 1
ATOM 723 N N . LYS A 1 94 ? -33.425 -17.127 -36.472 1.00 82.25 94 LYS A N 1
ATOM 724 C CA . LYS A 1 94 ? -32.297 -17.502 -37.345 1.00 82.25 94 LYS A CA 1
ATOM 725 C C . LYS A 1 94 ? -30.940 -17.463 -36.642 1.00 82.25 94 LYS A C 1
ATOM 727 O O . LYS A 1 94 ? -29.937 -17.835 -37.248 1.00 82.25 94 LYS A O 1
ATOM 732 N N . GLU A 1 95 ? -30.898 -17.015 -35.395 1.00 81.88 95 GLU A N 1
ATOM 733 C CA . GLU A 1 95 ? -29.666 -16.854 -34.628 1.00 81.88 95 GLU A CA 1
ATOM 734 C C . GLU A 1 95 ? -29.213 -18.169 -33.987 1.00 81.88 95 GLU A C 1
ATOM 736 O O . GLU A 1 95 ? -30.022 -18.961 -33.501 1.00 81.88 95 GLU A O 1
ATOM 741 N N . SER A 1 96 ? -27.896 -18.404 -33.973 1.00 83.31 96 SER A N 1
ATOM 742 C CA . SER A 1 96 ? -27.303 -19.635 -33.425 1.00 83.31 96 SER A CA 1
ATOM 743 C C . SER A 1 96 ? -26.109 -19.411 -32.492 1.00 83.31 96 SER A C 1
ATOM 745 O O . SER A 1 96 ? -25.338 -20.336 -32.218 1.00 83.31 96 SER A O 1
ATOM 747 N N . ARG A 1 97 ? -25.894 -18.166 -32.059 1.00 83.50 97 ARG A N 1
ATOM 748 C CA . ARG A 1 97 ? -24.745 -17.786 -31.229 1.00 83.50 97 ARG A CA 1
ATOM 749 C C . ARG A 1 97 ? -24.984 -18.062 -29.745 1.00 83.50 97 ARG A C 1
ATOM 751 O O . ARG A 1 97 ? -26.113 -18.256 -29.300 1.00 83.50 97 ARG A O 1
ATOM 758 N N . GLU A 1 98 ? -23.903 -18.067 -28.976 1.00 86.56 98 GLU A N 1
ATOM 759 C CA . GLU A 1 98 ? -23.964 -18.153 -27.518 1.00 86.56 98 GLU A CA 1
ATOM 760 C C . GLU A 1 98 ? -23.937 -16.755 -26.895 1.00 86.56 98 GLU A C 1
ATOM 762 O O . GLU A 1 98 ? -23.139 -15.926 -27.317 1.00 86.56 98 GLU A O 1
ATOM 767 N N . PHE A 1 99 ? -24.793 -16.510 -25.901 1.00 88.31 99 PHE A N 1
ATOM 768 C CA . PHE A 1 99 ? -24.761 -15.313 -25.063 1.00 88.31 99 PHE A CA 1
ATOM 769 C C . PHE A 1 99 ? -24.248 -15.680 -23.671 1.00 88.31 99 PHE A C 1
ATOM 771 O O . PHE A 1 99 ? -24.874 -16.467 -22.954 1.00 88.31 99 PHE A O 1
ATOM 778 N N . THR A 1 100 ? -23.132 -15.084 -23.269 1.00 90.75 100 THR A N 1
ATOM 779 C CA . THR A 1 100 ? -22.551 -15.194 -21.933 1.00 90.75 100 THR A CA 1
ATOM 780 C C . THR A 1 100 ? -23.030 -14.050 -21.045 1.00 90.75 100 THR A C 1
ATOM 782 O O . THR A 1 100 ? -22.640 -12.900 -21.231 1.00 90.75 100 THR A O 1
ATOM 785 N N . LEU A 1 101 ? -23.851 -14.365 -20.044 1.00 91.06 101 LEU A N 1
ATOM 786 C CA . LEU A 1 101 ? -24.416 -13.400 -19.102 1.00 91.06 101 LEU A CA 1
ATOM 787 C C . LEU A 1 101 ? -23.807 -13.577 -17.707 1.00 91.06 101 LEU A C 1
ATOM 789 O O . LEU A 1 101 ? -23.858 -14.663 -17.124 1.00 91.06 101 LEU A O 1
ATOM 793 N N . LEU A 1 102 ? -23.257 -12.501 -17.153 1.00 91.56 102 LEU A N 1
ATOM 794 C CA . LEU A 1 102 ? -22.805 -12.430 -15.766 1.00 91.56 102 LEU A CA 1
ATOM 795 C C . LEU A 1 102 ? -24.008 -12.157 -14.861 1.00 91.56 102 LEU A C 1
ATOM 797 O O . LEU A 1 102 ? -24.705 -11.165 -15.054 1.00 91.56 102 LEU A O 1
ATOM 801 N N . ALA A 1 103 ? -24.279 -13.019 -13.885 1.00 90.00 103 ALA A N 1
ATOM 802 C CA . ALA A 1 103 ? -25.443 -12.880 -13.015 1.00 90.00 103 ALA A CA 1
ATOM 803 C C . ALA A 1 103 ? -25.253 -13.588 -11.666 1.00 90.00 103 ALA A C 1
ATOM 805 O O . ALA A 1 103 ? -24.624 -14.642 -11.585 1.00 90.00 103 ALA A O 1
ATOM 806 N N . SER A 1 104 ? -25.875 -13.050 -10.612 1.00 88.38 104 SER A N 1
ATOM 807 C CA . SER A 1 104 ? -26.029 -13.767 -9.335 1.00 88.38 104 SER A CA 1
ATOM 808 C C . SER A 1 104 ? -26.934 -14.995 -9.482 1.00 88.38 104 SER A C 1
ATOM 810 O O . SER A 1 104 ? -27.818 -15.036 -10.342 1.00 88.38 104 SER A O 1
ATOM 812 N N . ASP A 1 105 ? -26.788 -15.981 -8.594 1.00 89.88 105 ASP A N 1
ATOM 813 C CA . ASP A 1 105 ? -27.670 -17.158 -8.560 1.00 89.88 105 ASP A CA 1
ATOM 814 C C . ASP A 1 105 ? -29.155 -16.798 -8.339 1.00 89.88 105 ASP A C 1
ATOM 816 O O . ASP A 1 105 ? -30.046 -17.480 -8.850 1.00 89.88 105 ASP A O 1
ATOM 820 N N . TYR A 1 106 ? -29.428 -15.697 -7.636 1.00 88.94 106 TYR A N 1
ATOM 821 C CA . TYR A 1 106 ? -30.748 -15.081 -7.526 1.00 88.94 106 TYR A CA 1
ATOM 822 C C . TYR A 1 106 ? -31.297 -14.646 -8.892 1.00 88.94 106 TYR A C 1
ATOM 824 O O . TYR A 1 106 ? -32.408 -15.029 -9.266 1.00 88.94 106 TYR A O 1
ATOM 832 N N . ALA A 1 107 ? -30.525 -13.855 -9.638 1.00 87.94 107 ALA A N 1
ATOM 833 C CA . ALA A 1 107 ? -30.938 -13.331 -10.935 1.00 87.94 107 ALA A CA 1
ATOM 834 C C . ALA A 1 107 ? -31.196 -14.456 -11.945 1.00 87.94 107 ALA A C 1
ATOM 836 O O . ALA A 1 107 ? -32.189 -14.426 -12.674 1.00 87.94 107 ALA A O 1
ATOM 837 N N . VAL A 1 108 ? -30.352 -15.491 -11.934 1.00 91.44 108 VAL A N 1
ATOM 838 C CA . VAL A 1 108 ? -30.548 -16.681 -12.771 1.00 91.44 108 VAL A CA 1
ATOM 839 C C . VAL A 1 108 ? -31.836 -17.412 -12.387 1.00 91.44 108 VAL A C 1
ATOM 841 O O . VAL A 1 108 ? -32.636 -17.721 -13.266 1.00 91.44 108 VAL A O 1
ATOM 844 N N . ALA A 1 109 ? -32.085 -17.646 -11.094 1.00 89.56 109 ALA A N 1
ATOM 845 C CA . ALA A 1 109 ? -33.288 -18.349 -10.641 1.00 89.56 109 ALA A CA 1
ATOM 846 C C . ALA A 1 109 ? -34.585 -17.610 -10.988 1.00 89.56 109 ALA A C 1
ATOM 848 O O . ALA A 1 109 ? -35.573 -18.238 -11.370 1.00 89.56 109 ALA A O 1
ATOM 849 N N . VAL A 1 110 ? -34.588 -16.286 -10.833 1.00 85.38 110 VAL A N 1
ATOM 850 C CA . VAL A 1 110 ? -35.802 -15.473 -10.939 1.00 85.38 110 VAL A CA 1
ATOM 851 C C . VAL A 1 110 ? -36.070 -15.002 -12.364 1.00 85.38 110 VAL A C 1
ATOM 853 O O . VAL A 1 110 ? -37.213 -15.063 -12.800 1.00 85.38 110 VAL A O 1
ATOM 856 N N . PHE A 1 111 ? -35.047 -14.564 -13.095 1.00 87.69 111 PHE A N 1
ATOM 857 C CA . PHE A 1 111 ? -35.199 -14.037 -14.453 1.00 87.69 111 PHE A CA 1
ATOM 858 C C . PHE A 1 111 ? -34.547 -14.918 -15.512 1.00 87.69 111 PHE A C 1
ATOM 860 O O . PHE A 1 111 ? -35.134 -15.134 -16.568 1.00 87.69 111 PHE A O 1
ATOM 867 N N . GLY A 1 112 ? -33.361 -15.464 -15.230 1.00 89.56 112 GLY A N 1
ATOM 868 C CA . GLY A 1 112 ? -32.648 -16.338 -16.166 1.00 89.56 112 GLY A CA 1
ATOM 869 C C . GLY A 1 112 ? -33.471 -17.557 -16.596 1.00 89.56 112 GLY A C 1
ATOM 870 O O . GLY A 1 112 ? -33.395 -17.965 -17.751 1.00 89.56 112 GLY A O 1
ATOM 871 N N . THR A 1 113 ? -34.317 -18.090 -15.709 1.00 89.88 113 THR A N 1
ATOM 872 C CA . THR A 1 113 ? -35.259 -19.178 -16.018 1.00 89.88 113 THR A CA 1
ATOM 873 C C . THR A 1 113 ? -36.331 -18.775 -17.034 1.00 89.88 113 THR A C 1
ATOM 875 O O . THR A 1 113 ? -36.651 -19.568 -17.920 1.00 89.88 113 THR A O 1
ATOM 878 N N . GLU A 1 114 ? -36.860 -17.551 -16.955 1.00 88.62 114 GLU A N 1
ATOM 879 C CA . GLU A 1 114 ? -37.814 -17.030 -17.941 1.00 88.62 114 GLU A CA 1
ATOM 880 C C . GLU A 1 114 ? -37.120 -16.704 -19.261 1.00 88.62 114 GLU A C 1
ATOM 882 O O . GLU A 1 114 ? -37.615 -17.071 -20.323 1.00 88.62 114 GLU A O 1
ATOM 887 N N . LEU A 1 115 ? -35.943 -16.074 -19.195 1.00 90.31 115 LEU A N 1
ATOM 888 C CA . LEU A 1 115 ? -35.131 -15.787 -20.373 1.00 90.31 115 LEU A CA 1
ATOM 889 C C . LEU A 1 115 ? -34.804 -17.071 -21.141 1.00 90.31 115 LEU A C 1
ATOM 891 O O . LEU A 1 115 ? -34.951 -17.103 -22.357 1.00 90.31 115 LEU A O 1
ATOM 895 N N . ALA A 1 116 ? -34.426 -18.143 -20.442 1.00 91.44 116 ALA A N 1
ATOM 896 C CA . ALA A 1 116 ? -34.170 -19.439 -21.061 1.00 91.44 116 ALA A CA 1
ATOM 897 C C . ALA A 1 116 ? -35.418 -20.031 -21.735 1.00 91.44 116 ALA A C 1
ATOM 899 O O . ALA A 1 116 ? -35.297 -20.631 -22.801 1.00 91.44 116 ALA A O 1
ATOM 900 N N . ARG A 1 117 ? -36.616 -19.841 -21.159 1.00 90.19 117 ARG A N 1
ATOM 901 C CA . ARG A 1 117 ? -37.873 -20.284 -21.781 1.00 90.19 117 ARG A CA 1
ATOM 902 C C . ARG A 1 117 ? -38.185 -19.487 -23.047 1.00 90.19 117 ARG A C 1
ATOM 904 O O . ARG A 1 117 ? -38.449 -20.092 -24.078 1.00 90.19 117 ARG A O 1
ATOM 911 N N . VAL A 1 118 ? -38.090 -18.158 -22.986 1.00 89.00 118 VAL A N 1
ATOM 912 C CA . VAL A 1 118 ? -38.309 -17.286 -24.152 1.00 89.00 118 VAL A CA 1
ATOM 913 C C . VAL A 1 118 ? -37.309 -17.593 -25.260 1.00 89.00 118 VAL A C 1
ATOM 915 O O . VAL A 1 118 ? -37.702 -17.736 -26.410 1.00 89.00 118 VAL A O 1
ATOM 918 N N . VAL A 1 119 ? -36.028 -17.766 -24.927 1.00 89.81 119 VAL A N 1
ATOM 919 C CA . VAL A 1 119 ? -35.004 -18.145 -25.909 1.00 89.81 119 VAL A CA 1
ATOM 920 C C . VAL A 1 119 ? -35.304 -19.513 -26.517 1.00 89.81 119 VAL A C 1
ATOM 922 O O . VAL A 1 119 ? -35.186 -19.673 -27.724 1.00 89.81 119 VAL A O 1
ATOM 925 N N . HIS A 1 120 ? -35.762 -20.487 -25.732 1.00 90.06 120 HIS A N 1
ATOM 926 C CA . HIS A 1 120 ? -36.166 -21.785 -26.271 1.00 90.06 120 HIS A CA 1
ATOM 927 C C . HIS A 1 120 ? -37.341 -21.689 -27.262 1.00 90.06 120 HIS A C 1
ATOM 929 O O . HIS A 1 120 ? -37.358 -22.414 -28.255 1.00 90.06 120 HIS A O 1
ATOM 935 N N . GLU A 1 121 ? -38.310 -20.809 -27.002 1.00 88.50 121 GLU A N 1
ATOM 936 C CA . GLU A 1 121 ? -39.513 -20.641 -27.827 1.00 88.50 121 GLU A CA 1
ATOM 937 C C . GLU A 1 121 ? -39.270 -19.784 -29.079 1.00 88.50 121 GLU A C 1
ATOM 939 O O . GLU A 1 121 ? -39.688 -20.158 -30.175 1.00 88.50 121 GLU A O 1
ATOM 944 N N . GLU A 1 122 ? -38.601 -18.640 -28.931 1.00 87.06 122 GLU A N 1
ATOM 945 C CA . GLU A 1 122 ? -38.450 -17.633 -29.988 1.00 87.06 122 GLU A CA 1
ATOM 946 C C . GLU A 1 122 ? -37.118 -17.741 -30.742 1.00 87.06 122 GLU A C 1
ATOM 948 O O . GLU A 1 122 ? -37.011 -17.268 -31.874 1.00 87.06 122 GLU A O 1
ATOM 953 N N . ALA A 1 123 ? -36.103 -18.363 -30.135 1.00 87.81 123 ALA A N 1
ATOM 954 C CA . ALA A 1 123 ? -34.737 -18.390 -30.649 1.00 87.81 123 ALA A CA 1
ATOM 955 C C . ALA A 1 123 ? -33.993 -19.706 -30.341 1.00 87.81 123 ALA A C 1
ATOM 957 O O . ALA A 1 123 ? -32.924 -19.686 -29.725 1.00 87.81 123 ALA A O 1
ATOM 958 N N . PRO A 1 124 ? -34.516 -20.874 -30.760 1.00 86.38 124 PRO A N 1
ATOM 959 C CA . PRO A 1 124 ? -34.023 -22.180 -30.311 1.00 86.38 124 PRO A CA 1
ATOM 960 C C . PRO A 1 124 ? -32.568 -22.484 -30.703 1.00 86.38 124 PRO A C 1
ATOM 962 O O . PRO A 1 124 ? -31.969 -23.406 -30.150 1.00 86.38 124 PRO A O 1
ATOM 965 N N . GLY A 1 125 ? -31.999 -21.748 -31.664 1.00 85.69 125 GLY A N 1
ATOM 966 C CA . GLY A 1 125 ? -30.587 -21.855 -32.030 1.00 85.69 125 GLY A CA 1
ATOM 967 C C . GLY A 1 125 ? -29.637 -21.148 -31.056 1.00 85.69 125 GLY A C 1
ATOM 968 O O . GLY A 1 125 ? -28.458 -21.505 -30.999 1.00 85.69 125 GLY A O 1
ATOM 969 N N . ILE A 1 126 ? -30.120 -20.175 -30.279 1.00 90.44 126 ILE A N 1
ATOM 970 C CA . ILE A 1 126 ? -29.306 -19.414 -29.328 1.00 90.44 126 ILE A CA 1
ATOM 971 C C . ILE A 1 126 ? -28.958 -20.282 -28.113 1.00 90.44 126 ILE A C 1
ATOM 973 O O . ILE A 1 126 ? -29.808 -20.954 -27.528 1.00 90.44 126 ILE A O 1
ATOM 977 N N . ARG A 1 127 ? -27.695 -20.214 -27.678 1.00 91.12 127 ARG A N 1
ATOM 978 C CA . ARG A 1 127 ? -27.236 -20.800 -26.409 1.00 91.12 127 ARG A CA 1
ATOM 979 C C . ARG A 1 127 ? -27.089 -19.718 -25.347 1.00 91.12 127 ARG A C 1
ATOM 981 O O . ARG A 1 127 ? -26.639 -18.617 -25.645 1.00 91.12 127 ARG A O 1
ATOM 988 N N . LEU A 1 128 ? -27.427 -20.036 -24.101 1.00 92.19 128 LEU A N 1
ATOM 989 C CA . LEU A 1 128 ? -27.223 -19.143 -22.959 1.00 92.19 128 LEU A CA 1
ATOM 990 C C . LEU A 1 128 ? -26.193 -19.744 -22.006 1.00 92.19 128 LEU A C 1
ATOM 992 O O . LEU A 1 128 ? -26.343 -20.884 -21.563 1.00 92.19 128 LEU A O 1
ATOM 996 N N . ARG A 1 129 ? -25.186 -18.953 -21.643 1.00 93.25 129 ARG A N 1
ATOM 997 C CA . ARG A 1 129 ? -24.180 -19.296 -20.641 1.00 93.25 129 ARG A CA 1
ATOM 998 C C . ARG A 1 129 ? -24.246 -18.293 -19.496 1.00 93.25 129 ARG A C 1
ATOM 1000 O O . ARG A 1 129 ? -23.839 -17.148 -19.646 1.00 93.25 129 ARG A O 1
ATOM 1007 N N . PHE A 1 130 ? -24.724 -18.719 -18.331 1.00 92.50 130 PHE A N 1
ATOM 1008 C CA . PHE A 1 130 ? -24.690 -17.888 -17.126 1.00 92.50 130 PHE A CA 1
ATOM 1009 C C . PHE A 1 130 ? -23.395 -18.126 -16.352 1.00 92.50 130 PHE A C 1
ATOM 1011 O O . PHE A 1 130 ? -23.019 -19.271 -16.105 1.00 92.50 130 PHE A O 1
ATOM 1018 N N . THR A 1 131 ? -22.720 -17.053 -15.953 1.00 90.69 131 THR A N 1
ATOM 1019 C CA . THR A 1 131 ? -21.524 -17.107 -15.101 1.00 90.69 131 THR A CA 1
ATOM 1020 C C . THR A 1 131 ? -21.749 -16.240 -13.866 1.00 90.69 131 THR A C 1
ATOM 1022 O O . THR A 1 131 ? -22.397 -15.200 -13.956 1.00 90.69 131 THR A O 1
ATOM 1025 N N . GLN A 1 132 ? -21.243 -16.666 -12.706 1.00 86.44 132 GLN A N 1
ATOM 1026 C CA . GLN A 1 132 ? -21.371 -15.883 -11.474 1.00 86.44 132 GLN A CA 1
ATOM 1027 C C . GLN A 1 132 ? -20.660 -14.536 -11.596 1.00 86.44 132 GLN A C 1
ATOM 1029 O O . GLN A 1 132 ? -19.564 -14.447 -12.154 1.00 86.44 132 GLN A O 1
ATOM 1034 N N . THR A 1 133 ? -21.281 -13.494 -11.048 1.00 85.25 133 THR A N 1
ATOM 1035 C CA . THR A 1 133 ? -20.681 -12.162 -10.985 1.00 85.25 133 THR A CA 1
ATOM 1036 C C . THR A 1 133 ? -19.491 -12.177 -10.015 1.00 85.25 133 THR A C 1
ATOM 1038 O O . THR A 1 133 ? -19.684 -12.496 -8.839 1.00 85.25 133 THR A O 1
ATOM 1041 N N . PRO A 1 134 ? -18.266 -11.842 -10.460 1.00 82.06 134 PRO A N 1
ATOM 1042 C CA . PRO A 1 134 ? -17.103 -11.843 -9.582 1.00 82.06 134 PRO A CA 1
ATOM 1043 C C . PRO A 1 134 ? -17.160 -10.675 -8.579 1.00 82.06 134 PRO A C 1
ATOM 1045 O O . PRO A 1 134 ? -17.745 -9.633 -8.886 1.00 82.06 134 PRO A O 1
ATOM 1048 N N . PRO A 1 135 ? -16.501 -10.782 -7.409 1.00 74.88 135 PRO A N 1
ATOM 1049 C CA . PRO A 1 135 ? -16.434 -9.687 -6.435 1.00 74.88 135 PRO A CA 1
ATOM 1050 C C . PRO A 1 135 ? -15.800 -8.398 -6.983 1.00 74.88 135 PRO A C 1
ATOM 1052 O O . PRO A 1 135 ? -16.103 -7.312 -6.505 1.00 74.88 135 PRO A O 1
ATOM 1055 N N . THR A 1 136 ? -14.954 -8.506 -8.010 1.00 76.25 136 THR A N 1
ATOM 1056 C CA . THR A 1 136 ? -14.262 -7.384 -8.668 1.00 76.25 136 THR A CA 1
ATOM 1057 C C . THR A 1 136 ? -15.130 -6.621 -9.670 1.00 76.25 136 THR A C 1
ATOM 1059 O O . THR A 1 136 ? -14.633 -5.729 -10.352 1.00 76.25 136 THR A O 1
ATOM 1062 N N . VAL A 1 137 ? -16.422 -6.952 -9.794 1.00 81.12 137 VAL A N 1
ATOM 1063 C CA . VAL A 1 137 ? -17.292 -6.395 -10.841 1.00 81.12 137 VAL A CA 1
ATOM 1064 C C . VAL A 1 137 ? -17.373 -4.869 -10.837 1.00 81.12 137 VAL A C 1
ATOM 1066 O O . VAL A 1 137 ? -17.506 -4.284 -11.906 1.00 81.12 137 VAL A O 1
ATOM 1069 N N . VAL A 1 138 ? -17.270 -4.230 -9.668 1.00 78.62 138 VAL A N 1
ATOM 1070 C CA . VAL A 1 138 ? -17.328 -2.765 -9.524 1.00 78.62 138 VAL A CA 1
ATOM 1071 C C . VAL A 1 138 ? -16.065 -2.095 -10.068 1.00 78.62 138 VAL A C 1
ATOM 1073 O O . VAL A 1 138 ? -16.155 -1.043 -10.690 1.00 78.62 138 VAL A O 1
ATOM 1076 N N . ASP A 1 139 ? -14.905 -2.726 -9.881 1.00 74.50 139 ASP A N 1
ATOM 1077 C CA . ASP A 1 139 ? -13.607 -2.153 -10.251 1.00 74.50 139 ASP A CA 1
ATOM 1078 C C . ASP A 1 139 ? -13.214 -2.472 -11.704 1.00 74.50 139 ASP A C 1
ATOM 1080 O O . ASP A 1 139 ? -12.424 -1.750 -12.304 1.00 74.50 139 ASP A O 1
ATOM 1084 N N . ASP A 1 140 ? -13.767 -3.547 -12.279 1.00 78.75 140 ASP A N 1
ATOM 1085 C CA . ASP A 1 140 ? -13.369 -4.082 -13.590 1.00 78.75 140 ASP A CA 1
ATOM 1086 C C . ASP A 1 140 ? -14.551 -4.251 -14.564 1.00 78.75 140 ASP A C 1
ATOM 1088 O O . ASP A 1 140 ? -14.545 -5.092 -15.467 1.00 78.75 140 ASP A O 1
ATOM 1092 N N . THR A 1 141 ? -15.611 -3.453 -14.385 1.00 80.56 141 THR A N 1
ATOM 1093 C CA . THR A 1 141 ? -16.857 -3.573 -15.162 1.00 80.56 141 THR A CA 1
ATOM 1094 C C . THR A 1 141 ? -16.607 -3.538 -16.672 1.00 80.56 141 THR A C 1
ATOM 1096 O O . THR A 1 141 ? -17.152 -4.361 -17.404 1.00 80.56 141 THR A O 1
ATOM 1099 N N . ALA A 1 142 ? -15.762 -2.616 -17.149 1.00 77.75 142 ALA A N 1
ATOM 1100 C CA . ALA A 1 142 ? -15.489 -2.439 -18.575 1.00 77.75 142 ALA A CA 1
ATOM 1101 C C . ALA A 1 142 ? -14.801 -3.665 -19.200 1.00 77.75 142 ALA A C 1
ATOM 1103 O O . ALA A 1 142 ? -15.194 -4.113 -20.278 1.00 77.75 142 ALA A O 1
ATOM 1104 N N . THR A 1 143 ? -13.813 -4.245 -18.517 1.00 77.56 143 THR A N 1
ATOM 1105 C CA . THR A 1 143 ? -13.116 -5.451 -18.985 1.00 77.56 143 THR A CA 1
ATOM 1106 C C . THR A 1 143 ? -14.049 -6.656 -18.961 1.00 77.56 143 THR A C 1
ATOM 1108 O O . THR A 1 143 ? -14.114 -7.404 -19.937 1.00 77.56 143 THR A O 1
ATOM 1111 N N . LEU A 1 144 ? -14.843 -6.817 -17.901 1.00 80.62 144 LEU A N 1
ATOM 1112 C CA . LEU A 1 144 ? -15.823 -7.899 -17.797 1.00 80.62 144 LEU A CA 1
ATOM 1113 C C . LEU A 1 144 ? -16.880 -7.820 -18.901 1.00 80.62 144 LEU A C 1
ATOM 1115 O O . LEU A 1 144 ? -17.192 -8.830 -19.533 1.00 80.62 144 LEU A O 1
ATOM 1119 N N . LEU A 1 145 ? -17.384 -6.621 -19.186 1.00 81.56 145 LEU A N 1
ATOM 1120 C CA . LEU A 1 145 ? -18.308 -6.371 -20.291 1.00 81.56 145 LEU A CA 1
ATOM 1121 C C . LEU A 1 145 ? -17.646 -6.527 -21.668 1.00 81.56 145 LEU A C 1
ATOM 1123 O O . LEU A 1 145 ? -18.332 -6.828 -22.637 1.00 81.56 145 LEU A O 1
ATOM 1127 N N . SER A 1 146 ? -16.322 -6.392 -21.781 1.00 75.94 146 SER A N 1
ATOM 1128 C CA . SER A 1 146 ? -15.608 -6.707 -23.028 1.00 75.94 146 SER A CA 1
ATOM 1129 C C . SER A 1 146 ? -15.518 -8.216 -23.297 1.00 75.94 146 SER A C 1
ATOM 1131 O O . SER A 1 146 ? -15.399 -8.643 -24.447 1.00 75.94 146 SER A O 1
ATOM 1133 N N . ALA A 1 147 ? -15.607 -9.043 -22.252 1.00 77.88 147 ALA A N 1
ATOM 1134 C CA . ALA A 1 147 ? -15.504 -10.500 -22.322 1.00 77.88 147 ALA A CA 1
ATOM 1135 C C . ALA A 1 147 ? -16.855 -11.232 -22.188 1.00 77.88 147 ALA A C 1
ATOM 1137 O O . ALA A 1 147 ? -16.895 -12.454 -22.307 1.00 77.88 147 ALA A O 1
ATOM 1138 N N . SER A 1 148 ? -17.950 -10.509 -21.952 1.00 86.69 148 SER A N 1
ATOM 1139 C CA . SER A 1 148 ? -19.300 -11.056 -21.785 1.00 86.69 148 SER A CA 1
ATOM 1140 C C . SER A 1 148 ? -20.315 -10.277 -22.617 1.00 86.69 148 SER A C 1
ATOM 1142 O O . SER A 1 148 ? -20.027 -9.199 -23.129 1.00 86.69 148 SER A O 1
ATOM 1144 N N . ASP A 1 149 ? -21.508 -10.837 -22.775 1.00 86.12 149 ASP A N 1
ATOM 1145 C CA . ASP A 1 149 ? -22.580 -10.206 -23.534 1.00 86.12 149 ASP A CA 1
ATOM 1146 C C . ASP A 1 149 ? -23.371 -9.231 -22.658 1.00 86.12 149 ASP A C 1
ATOM 1148 O O . ASP A 1 149 ? -23.687 -8.122 -23.088 1.00 86.12 149 ASP A O 1
ATOM 1152 N N . GLY A 1 150 ? -23.615 -9.583 -21.395 1.00 88.69 150 GLY A N 1
ATOM 1153 C CA . GLY A 1 150 ? -24.315 -8.711 -20.460 1.00 88.69 150 GLY A CA 1
ATOM 1154 C C . GLY A 1 150 ? -24.072 -9.056 -18.998 1.00 88.69 150 GLY A C 1
ATOM 1155 O O . GLY A 1 150 ? -23.633 -10.152 -18.654 1.00 88.69 150 GLY A O 1
ATOM 1156 N N . LEU A 1 151 ? -24.388 -8.101 -18.132 1.00 89.38 151 LEU A N 1
ATOM 1157 C CA . LEU A 1 151 ? -24.204 -8.146 -16.691 1.00 89.38 151 LEU A CA 1
ATOM 1158 C C . LEU A 1 151 ? -25.516 -7.800 -15.988 1.00 89.38 151 LEU A C 1
ATOM 1160 O O . LEU A 1 151 ? -26.018 -6.686 -16.091 1.00 89.38 151 LEU A O 1
ATOM 1164 N N . PHE A 1 152 ? -26.065 -8.761 -15.254 1.00 87.88 152 PHE A N 1
ATOM 1165 C CA . PHE A 1 152 ? -27.295 -8.623 -14.490 1.00 87.88 152 PHE A CA 1
ATOM 1166 C C . PHE A 1 152 ? -26.993 -8.180 -13.058 1.00 87.88 152 PHE A C 1
ATOM 1168 O O . PHE A 1 152 ? -26.368 -8.924 -12.293 1.00 87.88 152 PHE A O 1
ATOM 1175 N N . MET A 1 153 ? -27.500 -7.016 -12.648 1.00 83.12 153 MET A N 1
ATOM 1176 C CA . MET A 1 153 ? -27.297 -6.507 -11.289 1.00 83.12 153 MET A CA 1
ATOM 1177 C C . MET A 1 153 ? -28.346 -5.471 -10.854 1.00 83.12 153 MET A C 1
ATOM 1179 O O . MET A 1 153 ? -29.094 -4.949 -11.680 1.00 83.12 153 MET A O 1
ATOM 1183 N N . PRO A 1 154 ? -28.463 -5.186 -9.543 1.00 79.75 154 PRO A N 1
ATOM 1184 C CA . PRO A 1 154 ? -29.323 -4.109 -9.073 1.00 79.75 154 PRO A CA 1
ATOM 1185 C C . PRO A 1 154 ? -28.732 -2.723 -9.365 1.00 79.75 154 PRO A C 1
ATOM 1187 O O . PRO A 1 154 ? -27.514 -2.547 -9.437 1.00 79.75 154 PRO A O 1
ATOM 1190 N N . HIS A 1 155 ? -29.610 -1.722 -9.459 1.00 76.06 155 HIS A N 1
ATOM 1191 C CA . HIS A 1 155 ? -29.233 -0.304 -9.536 1.00 76.06 155 HIS A CA 1
ATOM 1192 C C . HIS A 1 155 ? -28.347 0.138 -8.369 1.00 76.06 155 HIS A C 1
ATOM 1194 O O . HIS A 1 155 ? -28.487 -0.334 -7.238 1.00 76.06 155 HIS A O 1
ATOM 1200 N N . GLY A 1 156 ? -27.437 1.074 -8.655 1.00 70.44 156 GLY A N 1
ATOM 1201 C CA . GLY A 1 156 ? -26.546 1.681 -7.662 1.00 70.44 156 GLY A CA 1
ATOM 1202 C C . GLY A 1 156 ? -25.327 0.839 -7.267 1.00 70.44 156 GLY A C 1
ATOM 1203 O O . GLY A 1 156 ? -24.684 1.160 -6.269 1.00 70.44 156 GLY A O 1
ATOM 1204 N N . VAL A 1 157 ? -25.022 -0.235 -8.006 1.00 73.88 157 VAL A N 1
ATOM 1205 C CA . VAL A 1 157 ? -23.778 -1.015 -7.845 1.00 73.88 157 VAL A CA 1
ATOM 1206 C C . VAL A 1 157 ? -22.677 -0.524 -8.791 1.00 73.88 157 VAL A C 1
ATOM 1208 O O . VAL A 1 157 ? -21.536 -0.407 -8.361 1.00 73.88 157 VAL A O 1
ATOM 1211 N N . ILE A 1 158 ? -23.022 -0.188 -10.038 1.00 76.25 158 ILE A N 1
ATOM 1212 C CA . ILE A 1 158 ? -22.138 0.434 -11.041 1.00 76.25 158 ILE A CA 1
ATOM 1213 C C . ILE A 1 158 ? -22.860 1.616 -11.709 1.00 76.25 158 ILE A C 1
ATOM 1215 O O . ILE A 1 158 ? -24.091 1.693 -11.657 1.00 76.25 158 ILE A O 1
ATOM 1219 N N . SER A 1 159 ? -22.108 2.527 -12.331 1.00 72.69 159 SER A N 1
ATOM 1220 C CA . SER A 1 159 ? -22.617 3.699 -13.061 1.00 72.69 159 SER A CA 1
ATOM 1221 C C . SER A 1 159 ? -22.000 3.802 -14.460 1.00 72.69 159 SER A C 1
ATOM 1223 O O . SER A 1 159 ? -21.047 3.098 -14.771 1.00 72.69 159 SER A O 1
ATOM 1225 N N . ASP A 1 160 ? -22.549 4.684 -15.302 1.00 76.62 160 ASP A N 1
ATOM 1226 C CA . ASP A 1 160 ? -21.951 5.120 -16.580 1.00 76.62 160 ASP A CA 1
ATOM 1227 C C . ASP A 1 160 ? -21.960 4.109 -17.743 1.00 76.62 160 ASP A C 1
ATOM 1229 O O . ASP A 1 160 ? -21.337 4.347 -18.778 1.00 76.62 160 ASP A O 1
ATOM 1233 N N . PHE A 1 161 ? -22.742 3.030 -17.636 1.00 80.06 161 PHE A N 1
ATOM 1234 C CA . PHE A 1 161 ? -22.961 2.075 -18.727 1.00 80.06 161 PHE A CA 1
ATOM 1235 C C . PHE A 1 161 ? -24.423 2.057 -19.203 1.00 80.06 161 PHE A C 1
ATOM 1237 O O . PHE A 1 161 ? -25.336 2.259 -18.397 1.00 80.06 161 PHE A O 1
ATOM 1244 N N . PRO A 1 162 ? -24.681 1.780 -20.497 1.00 77.12 162 PRO A N 1
ATOM 1245 C CA . PRO A 1 162 ? -26.034 1.568 -20.997 1.00 77.12 162 PRO A CA 1
ATOM 1246 C C . PRO A 1 162 ? -26.690 0.368 -20.309 1.00 77.12 162 PRO A C 1
ATOM 1248 O O . PRO A 1 162 ? -26.139 -0.736 -20.306 1.00 77.12 162 PRO A O 1
ATOM 1251 N N . ALA A 1 163 ? -27.880 0.585 -19.758 1.00 83.44 163 ALA A N 1
ATOM 1252 C CA . ALA A 1 163 ? -28.618 -0.416 -19.007 1.00 83.44 163 ALA A CA 1
ATOM 1253 C C . ALA A 1 163 ? -30.088 -0.463 -19.428 1.00 83.44 163 ALA A C 1
ATOM 1255 O O . ALA A 1 163 ? -30.675 0.560 -19.789 1.00 83.44 163 ALA A O 1
ATOM 1256 N N . THR A 1 164 ? -30.683 -1.648 -19.314 1.00 83.69 164 THR A N 1
ATOM 1257 C CA . THR A 1 164 ? -32.112 -1.876 -19.528 1.00 83.69 164 THR A CA 1
ATOM 1258 C C . THR A 1 164 ? -32.753 -2.396 -18.251 1.00 83.69 164 THR A C 1
ATOM 1260 O O . THR A 1 164 ? -32.381 -3.453 -17.733 1.00 83.69 164 THR A O 1
ATOM 1263 N N . ASP A 1 165 ? -33.742 -1.652 -17.760 1.00 84.06 165 ASP A N 1
ATOM 1264 C CA . ASP A 1 165 ? -34.539 -2.024 -16.594 1.00 84.06 165 ASP A CA 1
ATOM 1265 C C . ASP A 1 165 ? -35.405 -3.244 -16.895 1.00 84.06 165 ASP A C 1
ATOM 1267 O O . ASP A 1 165 ? -36.095 -3.297 -17.918 1.00 84.06 165 ASP A O 1
ATOM 1271 N N . LEU A 1 166 ? -35.398 -4.217 -15.982 1.00 84.31 166 LEU A N 1
ATOM 1272 C CA . LEU A 1 166 ? -36.121 -5.470 -16.174 1.00 84.31 166 LEU A CA 1
ATOM 1273 C C . LEU A 1 166 ? -37.296 -5.616 -15.221 1.00 84.31 166 LEU A C 1
ATOM 1275 O O . LEU A 1 166 ? -38.410 -5.862 -15.680 1.00 84.31 166 LEU A O 1
ATOM 1279 N N . TYR A 1 167 ? -37.066 -5.501 -13.913 1.00 82.06 167 TYR A N 1
ATOM 1280 C CA . TYR A 1 167 ? -38.114 -5.636 -12.901 1.00 82.06 167 TYR A CA 1
ATOM 1281 C C . TYR A 1 167 ? -37.672 -5.098 -11.540 1.00 82.06 167 TYR A C 1
ATOM 1283 O O . TYR A 1 167 ? -36.486 -4.981 -11.243 1.00 82.06 167 TYR A O 1
ATOM 1291 N N . ASP A 1 168 ? -38.650 -4.853 -10.677 1.00 80.94 168 ASP A N 1
ATOM 1292 C CA . ASP A 1 168 ? -38.477 -4.518 -9.270 1.00 80.94 168 ASP A CA 1
ATOM 1293 C C . ASP A 1 168 ? -38.656 -5.755 -8.370 1.00 80.94 168 ASP A C 1
ATOM 1295 O O . ASP A 1 168 ? -39.522 -6.615 -8.593 1.00 80.94 168 ASP A O 1
ATOM 1299 N N . ASP A 1 169 ? -37.848 -5.859 -7.317 1.00 82.38 169 ASP A N 1
ATOM 1300 C CA . ASP A 1 169 ? -38.080 -6.787 -6.209 1.00 82.38 169 ASP A CA 1
ATOM 1301 C C . ASP A 1 169 ? -37.807 -6.103 -4.865 1.00 82.38 169 ASP A C 1
ATOM 1303 O O . ASP A 1 169 ? -37.149 -5.072 -4.775 1.00 82.38 169 ASP A O 1
ATOM 1307 N N . ARG A 1 170 ? -38.329 -6.667 -3.782 1.00 81.38 170 ARG A N 1
ATOM 1308 C CA . ARG A 1 170 ? -38.148 -6.154 -2.425 1.00 81.38 170 ARG A CA 1
ATOM 1309 C C . ARG A 1 170 ? -37.415 -7.167 -1.565 1.00 81.38 170 ARG A C 1
ATOM 1311 O O . ARG A 1 170 ? -37.556 -8.371 -1.758 1.00 81.38 170 ARG A O 1
ATOM 1318 N N . TRP A 1 171 ? -36.738 -6.685 -0.537 1.00 84.88 171 TRP A N 1
ATOM 1319 C CA . TRP A 1 171 ? -36.126 -7.548 0.465 1.00 84.88 171 TRP A CA 1
ATOM 1320 C C . TRP A 1 171 ? -37.127 -7.938 1.552 1.00 84.88 171 TRP A C 1
ATOM 1322 O O . TRP A 1 171 ? -37.986 -7.154 1.960 1.00 84.88 171 TRP A O 1
ATOM 1332 N N . VAL A 1 172 ? -37.030 -9.178 2.013 1.00 87.62 172 VAL A N 1
ATOM 1333 C CA . VAL A 1 172 ? -37.852 -9.769 3.065 1.00 87.62 172 VAL A CA 1
ATOM 1334 C C . VAL A 1 172 ? -36.981 -10.568 4.021 1.00 87.62 172 VAL A C 1
ATOM 1336 O O . VAL A 1 172 ? -35.945 -11.112 3.645 1.00 87.62 172 VAL A O 1
ATOM 1339 N N . PHE A 1 173 ? -37.425 -10.663 5.268 1.00 90.12 173 PHE A N 1
ATOM 1340 C CA . PHE A 1 173 ? -36.766 -11.501 6.255 1.00 90.12 173 PHE A CA 1
ATOM 1341 C C . PHE A 1 173 ? -37.321 -12.919 6.222 1.00 90.12 173 PHE A C 1
ATOM 1343 O O . PHE A 1 173 ? -38.537 -13.119 6.211 1.00 90.12 173 PHE A O 1
ATOM 1350 N N . LEU A 1 174 ? -36.421 -13.892 6.254 1.00 91.94 174 LEU A N 1
ATOM 1351 C CA . LEU A 1 174 ? -36.720 -15.308 6.362 1.00 91.94 174 LEU A CA 1
ATOM 1352 C C . LEU A 1 174 ? -36.395 -15.820 7.755 1.00 91.94 174 LEU A C 1
ATOM 1354 O O . LEU A 1 174 ? -35.347 -15.507 8.321 1.00 91.94 174 LEU A O 1
ATOM 1358 N N . VAL A 1 175 ? -37.297 -16.649 8.268 1.00 94.38 175 VAL A N 1
ATOM 1359 C CA . VAL A 1 175 ? -37.137 -17.401 9.514 1.00 94.38 175 VAL A CA 1
ATOM 1360 C C . VAL A 1 175 ? -37.587 -18.841 9.289 1.00 94.38 175 VAL A C 1
ATOM 1362 O O . VAL A 1 175 ? -38.382 -19.103 8.382 1.00 94.38 175 VAL A O 1
ATOM 1365 N N . ALA A 1 176 ? -37.120 -19.776 10.118 1.00 93.56 176 ALA A N 1
ATOM 1366 C CA . ALA A 1 176 ? -37.660 -21.136 10.122 1.00 93.56 176 ALA A CA 1
ATOM 1367 C C . ALA A 1 176 ? -39.189 -21.109 10.314 1.00 93.56 176 ALA A C 1
ATOM 1369 O O . ALA A 1 176 ? -39.728 -20.260 11.033 1.00 93.56 176 ALA A O 1
ATOM 1370 N N . ARG A 1 177 ? -39.911 -22.022 9.658 1.00 90.44 177 ARG A N 1
ATOM 1371 C CA . ARG A 1 177 ? -41.381 -22.045 9.689 1.00 90.44 177 ARG A CA 1
ATOM 1372 C C . ARG A 1 177 ? -41.925 -22.126 11.118 1.00 90.44 177 ARG A C 1
ATOM 1374 O O . ARG A 1 177 ? -42.859 -21.401 11.459 1.00 90.44 177 ARG A O 1
ATOM 1381 N N . ASP A 1 178 ? -41.283 -22.939 11.946 1.00 88.81 178 ASP A N 1
ATOM 1382 C CA . ASP A 1 178 ? -41.566 -23.208 13.355 1.00 88.81 178 ASP A CA 1
ATOM 1383 C C . ASP A 1 178 ? -40.644 -22.435 14.321 1.00 88.81 178 ASP A C 1
ATOM 1385 O O . ASP A 1 178 ? -40.485 -22.827 15.477 1.00 88.81 178 ASP A O 1
ATOM 1389 N N . HIS A 1 179 ? -40.038 -21.327 13.869 1.00 92.00 179 HIS A N 1
ATOM 1390 C CA . HIS A 1 179 ? -39.029 -20.597 14.639 1.00 92.00 179 HIS A CA 1
ATOM 1391 C C . HIS A 1 179 ? -39.496 -20.286 16.085 1.00 92.00 179 HIS A C 1
ATOM 1393 O O . HIS A 1 179 ? -40.457 -19.534 16.276 1.00 92.00 179 HIS A O 1
ATOM 1399 N N . PRO A 1 180 ? -38.778 -20.756 17.127 1.00 82.38 180 PRO A N 1
ATOM 1400 C CA . PRO A 1 180 ? -39.300 -20.845 18.499 1.00 82.38 180 PRO A CA 1
ATOM 1401 C C . PRO A 1 180 ? -39.407 -19.502 19.238 1.00 82.38 180 PRO A C 1
ATOM 1403 O O . PRO A 1 180 ? -39.893 -19.449 20.364 1.00 82.38 180 PRO A O 1
ATOM 1406 N N . GLY A 1 181 ? -38.900 -18.417 18.649 1.00 81.94 181 GLY A N 1
ATOM 1407 C CA . GLY A 1 181 ? -38.821 -17.103 19.295 1.00 81.94 181 GLY A CA 1
ATOM 1408 C C . GLY A 1 181 ? -39.210 -15.916 18.420 1.00 81.94 181 GLY A C 1
ATOM 1409 O O . GLY A 1 181 ? -38.889 -14.796 18.796 1.00 81.94 181 GLY A O 1
ATOM 1410 N N . VAL A 1 182 ? -39.839 -16.140 17.259 1.00 86.19 182 VAL A N 1
ATOM 1411 C CA . VAL A 1 182 ? -40.277 -15.064 16.348 1.00 86.19 182 VAL A CA 1
ATOM 1412 C C . VAL A 1 182 ? -41.732 -15.311 15.973 1.00 86.19 182 VAL A C 1
ATOM 1414 O O . VAL A 1 182 ? -42.052 -16.367 15.439 1.00 86.19 182 VAL A O 1
ATOM 1417 N N . GLY A 1 183 ? -42.606 -14.339 16.243 1.00 80.94 183 GLY A N 1
ATOM 1418 C CA . GLY A 1 183 ? -44.011 -14.370 15.822 1.00 80.94 183 GLY A CA 1
ATOM 1419 C C . GLY A 1 183 ? -44.180 -14.005 14.341 1.00 80.94 183 GLY A C 1
ATOM 1420 O O . GLY A 1 183 ? -43.363 -14.370 13.493 1.00 80.94 183 GLY A O 1
ATOM 1421 N N . ASP A 1 184 ? -45.218 -13.237 14.016 1.00 78.38 184 ASP A N 1
ATOM 1422 C CA . ASP A 1 184 ? -45.475 -12.799 12.634 1.00 78.38 184 ASP A CA 1
ATOM 1423 C C . ASP A 1 184 ? -44.538 -11.674 12.164 1.00 78.38 184 ASP A C 1
ATOM 1425 O O . ASP A 1 184 ? -44.370 -11.463 10.960 1.00 78.38 184 ASP A O 1
ATOM 1429 N N . ARG A 1 185 ? -43.916 -10.939 13.098 1.00 85.06 185 ARG A N 1
ATOM 1430 C CA . ARG A 1 185 ? -43.030 -9.804 12.801 1.00 85.06 185 ARG A CA 1
ATOM 1431 C C . ARG A 1 185 ? -41.741 -9.859 13.619 1.00 85.06 185 ARG A C 1
ATOM 1433 O O . ARG A 1 185 ? -41.779 -10.159 14.807 1.00 85.06 185 ARG A O 1
ATOM 1440 N N . LEU A 1 186 ? -40.630 -9.503 12.983 1.00 87.81 186 LEU A N 1
ATOM 1441 C CA . LEU A 1 186 ? -39.343 -9.234 13.615 1.00 87.81 186 LEU A CA 1
ATOM 1442 C C . LEU A 1 186 ? -39.306 -7.799 14.142 1.00 87.81 186 LEU A C 1
ATOM 1444 O O . LEU A 1 186 ? -39.621 -6.844 13.423 1.00 87.81 186 LEU A O 1
ATOM 1448 N N . THR A 1 187 ? -38.901 -7.648 15.400 1.00 87.44 187 THR A N 1
ATOM 1449 C CA . THR A 1 187 ? -38.613 -6.346 16.007 1.00 87.44 187 THR A CA 1
ATOM 1450 C C . THR A 1 187 ? -37.156 -5.945 15.766 1.00 87.44 187 THR A C 1
ATOM 1452 O O . THR A 1 187 ? -36.314 -6.790 15.469 1.00 87.44 187 THR A O 1
ATOM 1455 N N . ARG A 1 188 ? -36.807 -4.664 15.962 1.00 81.88 188 ARG A N 1
ATOM 1456 C CA . ARG A 1 188 ? -35.395 -4.225 15.914 1.00 81.88 188 ARG A CA 1
ATOM 1457 C C . ARG A 1 188 ? -34.509 -5.000 16.900 1.00 81.88 188 ARG A C 1
ATOM 1459 O O . ARG A 1 188 ? -33.378 -5.335 16.573 1.00 81.88 188 ARG A O 1
ATOM 1466 N N . ARG A 1 189 ? -35.047 -5.345 18.078 1.00 84.38 189 ARG A N 1
ATOM 1467 C CA . ARG A 1 189 ? -34.346 -6.154 19.087 1.00 84.38 189 ARG A CA 1
ATOM 1468 C C . ARG A 1 189 ? -34.091 -7.583 18.605 1.00 84.38 189 ARG A C 1
ATOM 1470 O O . ARG A 1 189 ? -33.053 -8.151 18.930 1.00 84.38 189 ARG A O 1
ATOM 1477 N N . ASP A 1 190 ? -35.017 -8.162 17.844 1.00 89.38 190 ASP A N 1
ATOM 1478 C CA . ASP A 1 190 ? -34.827 -9.493 17.261 1.00 89.38 190 ASP A CA 1
ATOM 1479 C C . ASP A 1 190 ? -33.732 -9.476 16.201 1.00 89.38 190 ASP A C 1
ATOM 1481 O O . ASP A 1 190 ? -32.865 -10.343 16.222 1.00 89.38 190 ASP A O 1
ATOM 1485 N N . LEU A 1 191 ? -33.722 -8.451 15.344 1.00 87.94 191 LEU A N 1
ATOM 1486 C CA . LEU A 1 191 ? -32.701 -8.282 14.309 1.00 87.94 191 LEU A CA 1
ATOM 1487 C C . LEU A 1 191 ? -31.286 -8.153 14.896 1.00 87.94 191 LEU A C 1
ATOM 1489 O O . LEU A 1 191 ? -30.353 -8.716 14.336 1.00 87.94 191 LEU A O 1
ATOM 1493 N N . ALA A 1 192 ? -31.135 -7.488 16.045 1.00 85.00 192 ALA A N 1
ATOM 1494 C CA . ALA A 1 192 ? -29.845 -7.353 16.726 1.00 85.00 192 ALA A CA 1
ATOM 1495 C C . ALA A 1 192 ? -29.405 -8.620 17.490 1.00 85.00 192 ALA A C 1
ATOM 1497 O O . ALA A 1 192 ? -28.216 -8.870 17.660 1.00 85.00 192 ALA A O 1
ATOM 1498 N N . ARG A 1 193 ? -30.351 -9.417 18.007 1.00 90.06 193 ARG A N 1
ATOM 1499 C CA . ARG A 1 193 ? -30.038 -10.539 18.912 1.00 90.06 193 ARG A CA 1
ATOM 1500 C C . ARG A 1 193 ? -29.973 -11.895 18.217 1.00 90.06 193 ARG A C 1
ATOM 1502 O O . ARG A 1 193 ? -29.230 -12.766 18.671 1.00 90.06 193 ARG A O 1
ATOM 1509 N N . LEU A 1 194 ? -30.826 -12.130 17.222 1.00 93.19 194 LEU A N 1
ATOM 1510 C CA . LEU A 1 194 ? -30.911 -13.428 16.556 1.00 93.19 194 LEU A CA 1
ATOM 1511 C C . LEU A 1 194 ? -29.689 -13.648 15.659 1.00 93.19 194 LEU A C 1
ATOM 1513 O O . LEU A 1 194 ? -29.173 -12.679 15.108 1.00 93.19 194 LEU A O 1
ATOM 1517 N N . PRO A 1 195 ? -29.219 -14.896 15.519 1.00 93.38 195 PRO A N 1
ATOM 1518 C CA . PRO A 1 195 ? -28.114 -15.203 14.626 1.00 93.38 195 PRO A CA 1
ATOM 1519 C C . PRO A 1 195 ? -28.532 -15.111 13.157 1.00 93.38 195 PRO A C 1
ATOM 1521 O O . PRO A 1 195 ? -29.686 -15.367 12.817 1.00 93.38 195 PRO A O 1
ATOM 1524 N N . TRP A 1 196 ? -27.598 -14.762 12.278 1.00 92.69 196 TRP A N 1
ATOM 1525 C CA . TRP A 1 196 ? -27.860 -14.533 10.859 1.00 92.69 196 TRP A CA 1
ATOM 1526 C C . TRP A 1 196 ? -27.155 -15.549 9.966 1.00 92.69 196 TRP A C 1
ATOM 1528 O O . TRP A 1 196 ? -26.023 -15.959 10.236 1.00 92.69 196 TRP A O 1
ATOM 1538 N N . VAL A 1 197 ? -27.823 -15.883 8.862 1.00 92.06 197 VAL A N 1
ATOM 1539 C CA . VAL A 1 197 ? -27.186 -16.378 7.640 1.00 92.06 197 VAL A CA 1
ATOM 1540 C C . VAL A 1 197 ? -27.147 -15.224 6.638 1.00 92.06 197 VAL A C 1
ATOM 1542 O O . VAL A 1 197 ? -28.187 -14.617 6.368 1.00 92.06 197 VAL A O 1
ATOM 1545 N N . THR A 1 198 ? -25.978 -14.909 6.081 1.00 87.56 198 THR A N 1
ATOM 1546 C CA . THR A 1 198 ? -25.812 -13.810 5.116 1.00 87.56 198 THR A CA 1
ATOM 1547 C C . THR A 1 198 ? -25.237 -14.277 3.783 1.00 87.56 198 THR A C 1
ATOM 1549 O O . THR A 1 198 ? -24.500 -15.258 3.710 1.00 87.56 198 THR A O 1
ATOM 1552 N N . TYR A 1 199 ? -25.577 -13.552 2.718 1.00 81.50 199 TYR A N 1
ATOM 1553 C CA . TYR A 1 199 ? -24.908 -13.665 1.426 1.00 81.50 199 TYR A CA 1
ATOM 1554 C C . TYR A 1 199 ? -23.667 -12.764 1.418 1.00 81.50 199 TYR A C 1
ATOM 1556 O O . TYR A 1 199 ? -23.805 -11.558 1.628 1.00 81.50 199 TYR A O 1
ATOM 1564 N N . GLN A 1 200 ? -22.491 -13.356 1.193 1.00 69.38 200 GLN A N 1
ATOM 1565 C CA . GLN A 1 200 ? -21.158 -12.744 1.259 1.00 69.38 200 GLN A CA 1
ATOM 1566 C C . GLN A 1 200 ? -20.910 -11.992 2.590 1.00 69.38 200 GLN A C 1
ATOM 1568 O O . GLN A 1 200 ? -21.718 -12.063 3.528 1.00 69.38 200 GLN A O 1
ATOM 1573 N N . ARG A 1 201 ? -19.738 -11.357 2.759 1.00 52.34 201 ARG A N 1
ATOM 1574 C CA . ARG A 1 201 ? -19.495 -10.519 3.949 1.00 52.34 201 ARG A CA 1
ATOM 1575 C C . ARG A 1 201 ? -20.414 -9.292 3.890 1.00 52.34 201 ARG A C 1
ATOM 1577 O O . ARG A 1 201 ? -20.863 -8.873 2.832 1.00 52.34 201 ARG A O 1
ATOM 1584 N N . THR A 1 202 ? -20.699 -8.727 5.055 1.00 42.47 202 THR A N 1
ATOM 1585 C CA . THR A 1 202 ? -21.816 -7.837 5.426 1.00 42.47 202 THR A CA 1
ATOM 1586 C C . THR A 1 202 ? -22.009 -6.523 4.633 1.00 42.47 202 THR A C 1
ATOM 1588 O O . THR A 1 202 ? -22.839 -5.715 5.036 1.00 42.47 202 THR A O 1
ATOM 1591 N N . TYR A 1 203 ? -21.307 -6.272 3.522 1.00 46.75 203 TYR A N 1
ATOM 1592 C CA . TYR A 1 203 ? -21.242 -4.946 2.884 1.00 46.75 203 TYR A CA 1
ATOM 1593 C C . TYR A 1 203 ? -21.659 -4.887 1.406 1.00 46.75 203 TYR A C 1
ATOM 1595 O O . TYR A 1 203 ? -21.880 -3.785 0.892 1.00 46.75 203 TYR A O 1
ATOM 1603 N N . ASP A 1 204 ? -21.861 -6.025 0.741 1.00 54.38 204 ASP A N 1
ATOM 1604 C CA . ASP A 1 204 ? -22.010 -6.033 -0.723 1.00 54.38 204 ASP A CA 1
ATOM 1605 C C . ASP A 1 204 ? -23.464 -5.839 -1.184 1.00 54.38 204 ASP A C 1
ATOM 1607 O O . ASP A 1 204 ? -23.730 -5.126 -2.157 1.00 54.38 204 ASP A O 1
ATOM 1611 N N . ALA A 1 205 ? -24.439 -6.361 -0.433 1.00 62.25 205 ALA A N 1
ATOM 1612 C CA . ALA A 1 205 ? -25.854 -6.218 -0.772 1.00 62.25 205 ALA A CA 1
ATOM 1613 C C . ALA A 1 205 ? -26.425 -4.852 -0.311 1.00 62.25 205 ALA A C 1
ATOM 1615 O O . ALA A 1 205 ? -26.358 -4.536 0.883 1.00 62.25 205 ALA A O 1
ATOM 1616 N N . PRO A 1 206 ? -27.081 -4.067 -1.197 1.00 65.25 206 PRO A N 1
ATOM 1617 C CA . PRO A 1 206 ? -27.678 -2.764 -0.864 1.00 65.25 206 PRO A CA 1
ATOM 1618 C C . PRO A 1 206 ? -28.581 -2.777 0.379 1.00 65.25 206 PRO A C 1
ATOM 1620 O O . PRO A 1 206 ? -28.607 -1.827 1.160 1.00 65.25 206 PRO A O 1
ATOM 1623 N N . ALA A 1 207 ? -29.285 -3.885 0.598 1.00 66.56 207 ALA A N 1
ATOM 1624 C CA . ALA A 1 207 ? -30.198 -4.060 1.717 1.00 66.56 207 ALA A CA 1
ATOM 1625 C C . ALA A 1 207 ? -29.493 -4.224 3.074 1.00 66.56 207 ALA A C 1
ATOM 1627 O O . ALA A 1 207 ? -30.021 -3.785 4.092 1.00 66.56 207 ALA A O 1
ATOM 1628 N N . VAL A 1 208 ? -28.287 -4.800 3.103 1.00 67.50 208 VAL A N 1
ATOM 1629 C CA . VAL A 1 208 ? -27.497 -4.937 4.338 1.00 67.50 208 VAL A CA 1
ATOM 1630 C C . VAL A 1 208 ? -26.842 -3.603 4.705 1.00 67.50 208 VAL A C 1
ATOM 1632 O O . VAL A 1 208 ? -26.847 -3.229 5.877 1.00 67.50 208 VAL A O 1
ATOM 1635 N N . ARG A 1 209 ? -26.418 -2.807 3.709 1.00 67.81 209 ARG A N 1
ATOM 1636 C CA . ARG A 1 209 ? -25.985 -1.412 3.927 1.00 67.81 209 ARG A CA 1
ATOM 1637 C C . ARG A 1 209 ? -27.083 -0.567 4.581 1.00 67.81 209 ARG A C 1
ATOM 1639 O O . ARG A 1 209 ? -26.815 0.170 5.525 1.00 67.81 209 ARG A O 1
ATOM 1646 N N . GLN A 1 210 ? -28.331 -0.724 4.140 1.00 70.94 210 GLN A N 1
ATOM 1647 C CA . GLN A 1 210 ? -29.473 -0.033 4.749 1.00 70.94 210 GLN A CA 1
ATOM 1648 C C . GLN A 1 210 ? -29.757 -0.480 6.185 1.00 70.94 210 GLN A C 1
ATOM 1650 O O . GLN A 1 210 ? -30.159 0.343 7.003 1.00 70.94 210 GLN A O 1
ATOM 1655 N N . LEU A 1 211 ? -29.529 -1.751 6.524 1.00 74.38 211 LEU A N 1
ATOM 1656 C CA . LEU A 1 211 ? -29.630 -2.206 7.913 1.00 74.38 211 LEU A CA 1
ATOM 1657 C C . LEU A 1 211 ? -28.567 -1.550 8.799 1.00 74.38 211 LEU A C 1
ATOM 1659 O O . LEU A 1 211 ? -28.907 -1.093 9.891 1.00 74.38 211 LEU A O 1
ATOM 1663 N N . GLY A 1 212 ? -27.341 -1.402 8.290 1.00 71.62 212 GLY A N 1
ATOM 1664 C CA . GLY A 1 212 ? -26.286 -0.627 8.946 1.00 71.62 212 GLY A CA 1
ATOM 1665 C C . GLY A 1 212 ? -26.693 0.832 9.186 1.00 71.62 212 GLY A C 1
ATOM 1666 O O . GLY A 1 212 ? -26.592 1.319 10.307 1.00 71.62 212 GLY A O 1
ATOM 1667 N N . MET A 1 213 ? -27.269 1.508 8.183 1.00 71.38 213 MET A N 1
ATOM 1668 C CA . MET A 1 213 ? -27.795 2.881 8.331 1.00 71.38 213 MET A CA 1
ATOM 1669 C C . MET A 1 213 ? -28.921 3.000 9.372 1.00 71.38 213 MET A C 1
ATOM 1671 O O . MET A 1 213 ? -29.148 4.072 9.926 1.00 71.38 213 MET A O 1
ATOM 1675 N N . LEU A 1 214 ? -29.643 1.910 9.639 1.00 68.75 214 LEU A N 1
ATOM 1676 C CA . LEU A 1 214 ? -30.692 1.844 10.657 1.00 68.75 214 LEU A CA 1
ATOM 1677 C C . LEU A 1 214 ? -30.158 1.445 12.047 1.00 68.75 214 LEU A C 1
ATOM 1679 O O . LEU A 1 214 ? -30.965 1.253 12.963 1.00 68.75 214 LEU A O 1
ATOM 1683 N N . GLY A 1 215 ? -28.834 1.323 12.211 1.00 73.94 215 GLY A N 1
ATOM 1684 C CA . GLY A 1 215 ? -28.174 0.941 13.463 1.00 73.94 215 GLY A CA 1
ATOM 1685 C C . GLY A 1 215 ? -28.367 -0.531 13.834 1.00 73.94 215 GLY A C 1
ATOM 1686 O O . GLY A 1 215 ? -28.373 -0.874 15.014 1.00 73.94 215 GLY A O 1
ATOM 1687 N N . ILE A 1 216 ? -28.612 -1.397 12.846 1.00 79.62 216 ILE A N 1
ATOM 1688 C CA . ILE A 1 216 ? -28.809 -2.834 13.046 1.00 79.62 216 ILE A CA 1
ATOM 1689 C C . ILE A 1 216 ? -27.562 -3.558 12.552 1.00 79.62 216 ILE A C 1
ATOM 1691 O O . ILE A 1 216 ? -27.333 -3.636 11.347 1.00 79.62 216 ILE A O 1
ATOM 1695 N N . GLU A 1 217 ? -26.799 -4.131 13.481 1.00 79.19 217 GLU A N 1
ATOM 1696 C CA . GLU A 1 217 ? -25.636 -4.966 13.176 1.00 79.19 217 GLU A CA 1
ATOM 1697 C C . GLU A 1 217 ? -26.020 -6.456 13.212 1.00 79.19 217 GLU A C 1
ATOM 1699 O O . GLU A 1 217 ? -26.369 -6.982 14.274 1.00 79.19 217 GLU A O 1
ATOM 1704 N N . PRO A 1 218 ? -25.999 -7.160 12.065 1.00 82.44 218 PRO A N 1
ATOM 1705 C CA . PRO A 1 218 ? -26.281 -8.588 12.010 1.00 82.44 218 PRO A CA 1
ATOM 1706 C C . PRO A 1 218 ? -25.269 -9.414 12.810 1.00 82.44 218 PRO A C 1
ATOM 1708 O O . PRO A 1 218 ? -24.070 -9.380 12.534 1.00 82.44 218 PRO A O 1
ATOM 1711 N N . ARG A 1 219 ? -25.743 -10.253 13.736 1.00 88.50 219 ARG A N 1
ATOM 1712 C CA . ARG A 1 219 ? -24.910 -11.285 14.372 1.00 88.50 219 ARG A CA 1
ATOM 1713 C C . ARG A 1 219 ? -24.733 -12.469 13.419 1.00 88.50 219 ARG A C 1
ATOM 1715 O O . ARG A 1 219 ? -25.476 -13.445 13.497 1.00 88.50 219 ARG A O 1
ATOM 1722 N N . VAL A 1 220 ? -23.785 -12.372 12.493 1.00 90.00 220 VAL A N 1
ATOM 1723 C CA . VAL A 1 220 ? -23.553 -13.396 11.461 1.00 90.00 220 VAL A CA 1
ATOM 1724 C C . VAL A 1 220 ? -22.946 -14.665 12.066 1.00 90.00 220 VAL A C 1
ATOM 1726 O O . VAL A 1 220 ? -21.867 -14.621 12.646 1.00 90.00 220 VAL A O 1
ATOM 1729 N N . GLU A 1 221 ? -23.630 -15.802 11.914 1.00 92.94 221 GLU A N 1
ATOM 1730 C CA . GLU A 1 221 ? -23.095 -17.133 12.256 1.00 92.94 221 GLU A CA 1
ATOM 1731 C C . GLU A 1 221 ? -22.652 -17.910 11.016 1.00 92.94 221 GLU A C 1
ATOM 1733 O O . GLU A 1 221 ? -21.761 -18.752 11.097 1.00 92.94 221 GLU A O 1
ATOM 1738 N N . VAL A 1 222 ? -23.285 -17.652 9.869 1.00 90.62 222 VAL A N 1
ATOM 1739 C CA . VAL A 1 222 ? -22.972 -18.312 8.601 1.00 90.62 222 VAL A CA 1
ATOM 1740 C C . VAL A 1 222 ? -23.003 -17.289 7.477 1.00 90.62 222 VAL A C 1
ATOM 1742 O O . VAL A 1 222 ? -23.928 -16.487 7.387 1.00 90.62 222 VAL A O 1
ATOM 1745 N N . SER A 1 223 ? -22.025 -17.363 6.583 1.00 89.19 223 SER A N 1
ATOM 1746 C CA . SER A 1 223 ? -21.984 -16.580 5.350 1.00 89.19 223 SER A CA 1
ATOM 1747 C C . SER A 1 223 ? -21.735 -17.499 4.160 1.00 89.19 223 SER A C 1
ATOM 1749 O O . SER A 1 223 ? -20.893 -18.391 4.258 1.00 89.19 223 SER A O 1
ATOM 1751 N N . VAL A 1 224 ? -22.435 -17.273 3.052 1.00 88.75 224 VAL A N 1
ATOM 1752 C CA . VAL A 1 224 ? -22.340 -18.065 1.812 1.00 88.75 224 VAL A CA 1
ATOM 1753 C C . VAL A 1 224 ? -22.334 -17.166 0.585 1.00 88.75 224 VAL A C 1
ATOM 1755 O O . VAL A 1 224 ? -22.777 -16.030 0.649 1.00 88.75 224 VAL A O 1
ATOM 1758 N N . ASP A 1 225 ? -21.871 -17.667 -0.548 1.00 85.00 225 ASP A N 1
ATOM 1759 C CA . ASP A 1 225 ? -21.815 -16.975 -1.841 1.00 85.00 225 ASP A CA 1
ATOM 1760 C C . ASP A 1 225 ? -23.015 -17.292 -2.754 1.00 85.00 225 ASP A C 1
ATOM 1762 O O . ASP A 1 225 ? -22.988 -17.003 -3.947 1.00 85.00 225 ASP A O 1
ATOM 1766 N N . SER A 1 226 ? -24.087 -17.860 -2.194 1.00 88.06 226 SER A N 1
ATOM 1767 C CA . SER A 1 226 ? -25.311 -18.221 -2.916 1.00 88.06 226 SER A CA 1
ATOM 1768 C C . SER A 1 226 ? -26.556 -17.775 -2.150 1.00 88.06 226 SER A C 1
ATOM 1770 O O . SER A 1 226 ? -26.778 -18.172 -1.002 1.00 88.06 226 SER A O 1
ATOM 1772 N N . PHE A 1 227 ? -27.406 -16.965 -2.790 1.00 89.94 227 PHE A N 1
ATOM 1773 C CA . PHE A 1 227 ? -28.703 -16.577 -2.236 1.00 89.94 227 PHE A CA 1
ATOM 1774 C C . PHE A 1 227 ? -29.643 -17.780 -2.098 1.00 89.94 227 PHE A C 1
ATOM 1776 O O . PHE A 1 227 ? -30.428 -17.845 -1.149 1.00 89.94 227 PHE A O 1
ATOM 1783 N N . GLN A 1 228 ? -29.555 -18.752 -3.011 1.00 91.50 228 GLN A N 1
ATOM 1784 C CA . GLN A 1 228 ? -30.406 -19.945 -3.002 1.00 91.50 228 GLN A CA 1
ATOM 1785 C C . GLN A 1 228 ? -30.164 -20.855 -1.788 1.00 91.50 228 GLN A C 1
ATOM 1787 O O . GLN A 1 228 ? -31.075 -21.572 -1.372 1.00 91.50 228 GLN A O 1
ATOM 1792 N N . LEU A 1 229 ? -28.974 -20.806 -1.178 1.00 92.75 229 LEU A N 1
ATOM 1793 C CA . LEU A 1 229 ? -28.658 -21.579 0.028 1.00 92.75 229 LEU A CA 1
ATOM 1794 C C . LEU A 1 229 ? -29.231 -20.968 1.315 1.00 92.75 229 LEU A C 1
ATOM 1796 O O . LEU A 1 229 ? -29.398 -21.682 2.307 1.00 92.75 229 LEU A O 1
ATOM 1800 N N . LEU A 1 230 ? -29.566 -19.672 1.326 1.00 92.69 230 LEU A N 1
ATOM 1801 C CA . LEU A 1 230 ? -30.006 -18.982 2.544 1.00 92.69 230 LEU A CA 1
ATOM 1802 C C . LEU A 1 230 ? -31.252 -19.616 3.194 1.00 92.69 230 LEU A C 1
ATOM 1804 O O . LEU A 1 230 ? -31.213 -19.849 4.403 1.00 92.69 230 LEU A O 1
ATOM 1808 N N . PRO A 1 231 ? -32.333 -19.966 2.462 1.00 94.00 231 PRO A N 1
ATOM 1809 C CA . PRO A 1 231 ? -33.492 -20.633 3.059 1.00 94.00 231 PRO A CA 1
ATOM 1810 C C . PRO A 1 231 ? -33.151 -21.975 3.717 1.00 94.00 231 PRO A C 1
ATOM 1812 O O . PRO A 1 231 ? -33.643 -22.269 4.804 1.00 94.00 231 PRO A O 1
ATOM 1815 N N . LEU A 1 232 ? -32.279 -22.772 3.092 1.00 93.56 232 LEU A N 1
ATOM 1816 C CA . LEU A 1 232 ? -31.875 -24.087 3.600 1.00 93.56 232 LEU A CA 1
ATOM 1817 C C . LEU A 1 232 ? -31.039 -23.970 4.876 1.00 93.56 232 LEU A C 1
ATOM 1819 O O . LEU A 1 232 ? -31.173 -24.778 5.790 1.00 93.56 232 LEU A O 1
ATOM 1823 N N . LEU A 1 233 ? -30.210 -22.931 4.963 1.00 94.50 233 LEU A N 1
ATOM 1824 C CA . LEU A 1 233 ? -29.419 -22.633 6.152 1.00 94.50 233 LEU A CA 1
ATOM 1825 C C . LEU A 1 233 ? -30.267 -21.995 7.263 1.00 94.50 233 LEU A C 1
ATOM 1827 O O . LEU A 1 233 ? -29.932 -22.110 8.437 1.00 94.50 233 LEU A O 1
ATOM 1831 N N . VAL A 1 234 ? -31.388 -21.356 6.944 1.00 95.06 234 VAL A N 1
ATOM 1832 C CA . VAL A 1 234 ? -32.334 -20.862 7.954 1.00 95.06 234 VAL A CA 1
ATOM 1833 C C . VAL A 1 234 ? -33.211 -21.989 8.510 1.00 95.06 234 VAL A C 1
ATOM 1835 O O . VAL A 1 234 ? -33.451 -22.032 9.720 1.00 95.06 234 VAL A O 1
ATOM 1838 N N . ALA A 1 235 ? -33.668 -22.907 7.655 1.00 93.94 235 ALA A N 1
ATOM 1839 C CA . ALA A 1 235 ? -34.591 -23.983 8.009 1.00 93.94 235 ALA A CA 1
ATOM 1840 C C . ALA A 1 235 ? -34.125 -24.797 9.233 1.00 93.94 235 ALA A C 1
ATOM 1842 O O . ALA A 1 235 ? -32.951 -25.134 9.373 1.00 93.94 235 ALA A O 1
ATOM 1843 N N . GLY A 1 236 ? -35.058 -25.089 10.146 1.00 91.56 236 GLY A N 1
ATOM 1844 C CA . GLY A 1 236 ? -34.794 -25.871 11.360 1.00 91.56 236 GLY A CA 1
ATOM 1845 C C . GLY A 1 236 ? -33.867 -25.205 12.386 1.00 91.56 236 GLY A C 1
ATOM 1846 O O . GLY A 1 236 ? -33.443 -25.860 13.337 1.00 91.56 236 GLY A O 1
ATOM 1847 N N . THR A 1 237 ? -33.528 -23.920 12.223 1.00 94.44 237 THR A N 1
ATOM 1848 C CA . THR A 1 237 ? -32.615 -23.207 13.128 1.00 94.44 237 THR A CA 1
ATOM 1849 C C . THR A 1 237 ? -33.228 -21.943 13.722 1.00 94.44 237 THR A C 1
ATOM 1851 O O . THR A 1 237 ? -34.326 -21.514 13.370 1.00 94.44 237 THR A O 1
ATOM 1854 N N . ARG A 1 238 ? -32.491 -21.318 14.648 1.00 94.31 238 ARG A N 1
ATOM 1855 C CA . ARG A 1 238 ? -32.822 -19.996 15.204 1.00 94.31 238 ARG A CA 1
ATOM 1856 C C . ARG A 1 238 ? -32.307 -18.836 14.346 1.00 94.31 238 ARG A C 1
ATOM 1858 O O . ARG A 1 238 ? -32.342 -17.691 14.794 1.00 94.31 238 ARG A O 1
ATOM 1865 N N . ARG A 1 239 ? -31.736 -19.144 13.179 1.00 94.94 239 ARG A N 1
ATOM 1866 C CA . ARG A 1 239 ? -31.100 -18.157 12.316 1.00 94.94 239 ARG A CA 1
ATOM 1867 C C . ARG A 1 239 ? -32.145 -17.415 11.499 1.00 94.94 239 ARG A C 1
ATOM 1869 O O . ARG A 1 239 ? -33.204 -17.959 11.187 1.00 94.94 239 ARG A O 1
ATOM 1876 N N . ILE A 1 240 ? -31.829 -16.179 11.148 1.00 93.75 240 ILE A N 1
ATOM 1877 C CA . ILE A 1 240 ? -32.613 -15.361 10.228 1.00 93.75 240 ILE A CA 1
ATOM 1878 C C . ILE A 1 240 ? -31.773 -15.013 9.002 1.00 93.75 240 ILE A C 1
ATOM 1880 O O . ILE A 1 240 ? -30.547 -15.011 9.062 1.00 93.75 240 ILE A O 1
ATOM 1884 N N . ALA A 1 241 ? -32.423 -14.719 7.884 1.00 91.94 241 ALA A N 1
ATOM 1885 C CA . ALA A 1 241 ? -31.745 -14.224 6.691 1.00 91.94 241 ALA A CA 1
ATOM 1886 C C . ALA A 1 241 ? -32.547 -13.095 6.054 1.00 91.94 241 ALA A C 1
ATOM 1888 O O . ALA A 1 241 ? -33.765 -13.015 6.215 1.00 91.94 241 ALA A O 1
ATOM 1889 N N . LEU A 1 242 ? -31.861 -12.237 5.306 1.00 88.81 242 LEU A N 1
ATOM 1890 C CA . LEU A 1 242 ? -32.483 -11.244 4.441 1.00 88.81 242 LEU A CA 1
ATOM 1891 C C . LEU A 1 242 ? -32.375 -11.735 2.996 1.00 88.81 242 LEU A C 1
ATOM 1893 O O . LEU A 1 242 ? -31.281 -12.045 2.532 1.00 88.81 242 LEU A O 1
ATOM 1897 N N . LEU A 1 243 ? -33.507 -11.829 2.301 1.00 88.94 243 LEU A N 1
ATOM 1898 C CA . LEU A 1 243 ? -33.592 -12.378 0.949 1.00 88.94 243 LEU A CA 1
ATOM 1899 C C . LEU A 1 243 ? -34.573 -11.581 0.087 1.00 88.94 243 LEU A C 1
ATOM 1901 O O . LEU A 1 243 ? -35.500 -10.963 0.599 1.00 88.94 243 LEU A O 1
ATOM 1905 N N . GLN A 1 244 ? -34.397 -11.604 -1.227 1.00 88.88 244 GLN A N 1
ATOM 1906 C CA . GLN A 1 244 ? -35.329 -11.026 -2.188 1.00 88.88 244 GLN A CA 1
ATOM 1907 C C . GLN A 1 244 ? -36.662 -11.799 -2.190 1.00 88.88 244 GLN A C 1
ATOM 1909 O O . GLN A 1 244 ? -36.698 -13.031 -2.090 1.00 88.88 244 GLN A O 1
ATOM 1914 N N . ALA A 1 245 ? -37.786 -11.087 -2.279 1.00 86.56 245 ALA A N 1
ATOM 1915 C CA . ALA A 1 245 ? -39.114 -11.653 -2.065 1.00 86.56 245 ALA A CA 1
ATOM 1916 C C . ALA A 1 245 ? -39.512 -12.665 -3.138 1.00 86.56 245 ALA A C 1
ATOM 1918 O O . ALA A 1 245 ? -40.191 -13.644 -2.816 1.00 86.56 245 ALA A O 1
ATOM 1919 N N . ARG A 1 246 ? -39.110 -12.459 -4.398 1.00 86.88 246 ARG A N 1
ATOM 1920 C CA . ARG A 1 246 ? -39.400 -13.420 -5.470 1.00 86.88 246 ARG A CA 1
ATOM 1921 C C . ARG A 1 246 ? -38.641 -14.728 -5.246 1.00 86.88 246 ARG A C 1
ATOM 1923 O O . ARG A 1 246 ? -39.252 -15.789 -5.358 1.00 86.88 246 ARG A O 1
ATOM 1930 N N . LEU A 1 247 ? -37.380 -14.668 -4.810 1.00 88.50 247 LEU A N 1
ATOM 1931 C CA . LEU A 1 247 ? -36.616 -15.874 -4.474 1.00 88.50 247 LEU A CA 1
ATOM 1932 C C . LEU A 1 247 ? -37.165 -16.582 -3.236 1.00 88.50 247 LEU A C 1
ATOM 1934 O O . LEU A 1 247 ? -37.313 -17.801 -3.237 1.00 88.50 247 LEU A O 1
ATOM 1938 N N . ALA A 1 248 ? -37.542 -15.820 -2.208 1.00 88.31 248 ALA A N 1
ATOM 1939 C CA . ALA A 1 248 ? -38.193 -16.362 -1.020 1.00 88.31 248 ALA A CA 1
ATOM 1940 C C . ALA A 1 248 ? -39.467 -17.143 -1.375 1.00 88.31 248 ALA A C 1
ATOM 1942 O O . ALA A 1 248 ? -39.690 -18.219 -0.832 1.00 88.31 248 ALA A O 1
ATOM 1943 N N . ARG A 1 249 ? -40.291 -16.642 -2.306 1.00 85.69 249 ARG A N 1
ATOM 1944 C CA . ARG A 1 249 ? -41.484 -17.360 -2.789 1.00 85.69 249 ARG A CA 1
ATOM 1945 C C . ARG A 1 249 ? -41.130 -18.606 -3.590 1.00 85.69 249 ARG A C 1
ATOM 1947 O O . ARG A 1 249 ? -41.772 -19.631 -3.390 1.00 85.69 249 ARG A O 1
ATOM 1954 N N . LEU A 1 250 ? -40.138 -18.509 -4.476 1.00 85.81 250 LEU A N 1
ATOM 1955 C CA . LEU A 1 250 ? -39.700 -19.623 -5.315 1.00 85.81 250 LEU A CA 1
ATOM 1956 C C . LEU A 1 250 ? -39.196 -20.800 -4.467 1.00 85.81 250 LEU A C 1
ATOM 1958 O O . LEU A 1 250 ? -39.484 -21.950 -4.780 1.00 85.81 250 LEU A O 1
ATOM 1962 N N . LEU A 1 251 ? -38.482 -20.505 -3.377 1.00 87.38 251 LEU A N 1
ATOM 1963 C CA . LEU A 1 251 ? -37.837 -21.512 -2.532 1.00 87.38 251 LEU A CA 1
ATOM 1964 C C . LEU A 1 251 ? -38.649 -21.908 -1.288 1.00 87.38 251 LEU A C 1
ATOM 1966 O O . LEU A 1 251 ? -38.337 -22.925 -0.672 1.00 87.38 251 LEU A O 1
ATOM 1970 N N . ALA A 1 252 ? -39.706 -21.172 -0.928 1.00 81.69 252 ALA A N 1
ATOM 1971 C CA . ALA A 1 252 ? -40.566 -21.496 0.218 1.00 81.69 252 ALA A CA 1
ATOM 1972 C C . ALA A 1 252 ? -41.186 -22.913 0.193 1.00 81.69 252 ALA A C 1
ATOM 1974 O O . ALA A 1 252 ? -41.339 -23.489 1.264 1.00 81.69 252 ALA A O 1
ATOM 1975 N N . PRO A 1 253 ? -41.545 -23.514 -0.961 1.00 83.38 253 PRO A N 1
ATOM 1976 C CA . PRO A 1 253 ? -42.029 -24.898 -0.990 1.00 83.38 253 PRO A CA 1
ATOM 1977 C C . PRO A 1 253 ? -40.944 -25.949 -0.713 1.00 83.38 253 PRO A C 1
ATOM 1979 O O . PRO A 1 253 ? -41.274 -27.100 -0.447 1.00 83.38 253 PRO A O 1
ATOM 1982 N N . ILE A 1 254 ? -39.667 -25.574 -0.834 1.00 84.94 254 ILE A N 1
ATOM 1983 C CA . ILE A 1 254 ? -38.516 -26.489 -0.794 1.00 84.94 254 ILE A CA 1
ATOM 1984 C C . ILE A 1 254 ? -37.767 -26.367 0.541 1.00 84.94 254 ILE A C 1
ATOM 1986 O O . ILE A 1 254 ? -37.222 -27.346 1.043 1.00 84.94 254 ILE A O 1
ATOM 1990 N N . ALA A 1 255 ? -37.757 -25.176 1.139 1.00 84.00 255 ALA A N 1
ATOM 1991 C CA . ALA A 1 255 ? -37.184 -24.920 2.453 1.00 84.00 255 ALA A CA 1
ATOM 1992 C C . ALA A 1 255 ? -38.305 -24.668 3.471 1.00 84.00 255 ALA A C 1
ATOM 1994 O O . ALA A 1 255 ? -39.153 -23.814 3.235 1.00 84.00 255 ALA A O 1
ATOM 1995 N N . GLU A 1 256 ? -38.289 -25.359 4.619 1.00 90.62 256 GLU A N 1
ATOM 1996 C CA . GLU A 1 256 ? -39.247 -25.177 5.731 1.00 90.62 256 GLU A CA 1
ATOM 1997 C C . GLU A 1 256 ? -39.044 -23.826 6.451 1.00 90.62 256 GLU A C 1
ATOM 1999 O O . GLU A 1 256 ? -38.695 -23.735 7.632 1.00 90.62 256 GLU A O 1
ATOM 2004 N N . VAL A 1 257 ? -39.255 -22.740 5.711 1.00 92.25 257 VAL A N 1
ATOM 2005 C CA . VAL A 1 257 ? -39.097 -21.349 6.128 1.00 92.25 257 VAL A CA 1
ATOM 2006 C C . VAL A 1 257 ? -40.356 -20.553 5.819 1.00 92.25 257 VAL A C 1
ATOM 2008 O O . VAL A 1 257 ? -41.200 -20.938 5.011 1.00 92.25 257 VAL A O 1
ATOM 2011 N N . ARG A 1 258 ? -40.486 -19.397 6.460 1.00 91.12 258 ARG A N 1
ATOM 2012 C CA . ARG A 1 258 ? -41.537 -18.425 6.163 1.00 91.12 258 ARG A CA 1
ATOM 2013 C C . ARG A 1 258 ? -40.976 -17.015 6.149 1.00 91.12 258 ARG A C 1
ATOM 2015 O O . ARG A 1 258 ? -39.995 -16.708 6.825 1.00 91.12 258 ARG A O 1
ATOM 2022 N N . VAL A 1 259 ? -41.655 -16.143 5.413 1.00 89.75 259 VAL A N 1
ATOM 2023 C CA . VAL A 1 259 ? -41.380 -14.708 5.446 1.00 89.75 259 VAL A CA 1
ATOM 2024 C C . VAL A 1 259 ? -41.938 -14.123 6.742 1.00 89.75 259 VAL A C 1
ATOM 2026 O O . VAL A 1 259 ? -43.127 -14.268 7.028 1.00 89.75 259 VAL A O 1
ATOM 2029 N N . ALA A 1 260 ? -41.092 -13.447 7.513 1.00 86.38 260 ALA A N 1
ATOM 2030 C CA . ALA A 1 260 ? -41.509 -12.658 8.663 1.00 86.38 260 ALA A CA 1
ATOM 2031 C C . ALA A 1 260 ? -41.688 -11.192 8.250 1.00 86.38 260 ALA A C 1
ATOM 2033 O O . ALA A 1 260 ? -40.861 -10.623 7.531 1.00 86.38 260 ALA A O 1
ATOM 2034 N N . GLY A 1 261 ? -42.762 -10.552 8.721 1.00 78.88 261 GLY A N 1
ATOM 2035 C CA . GLY A 1 261 ? -42.881 -9.100 8.622 1.00 78.88 261 GLY A CA 1
ATOM 2036 C C . GLY A 1 261 ? -41.779 -8.413 9.432 1.00 78.88 261 GLY A C 1
ATOM 2037 O O . GLY A 1 261 ? -41.149 -9.022 10.290 1.00 78.88 261 GLY A O 1
ATOM 2038 N N . THR A 1 262 ? -41.552 -7.123 9.211 1.00 73.19 262 THR A N 1
ATOM 2039 C CA . THR A 1 262 ? -40.560 -6.358 9.982 1.00 73.19 262 THR A CA 1
ATOM 2040 C C . THR A 1 262 ? -41.097 -4.976 10.347 1.00 73.19 262 THR A C 1
ATOM 2042 O O . THR A 1 262 ? -42.099 -4.507 9.788 1.00 73.19 262 THR A O 1
ATOM 2045 N N . VAL A 1 263 ? -40.477 -4.363 11.353 1.00 65.62 263 VAL A N 1
ATOM 2046 C CA . VAL A 1 263 ? -40.647 -2.946 11.717 1.00 65.62 263 VAL A CA 1
ATOM 2047 C C . VAL A 1 263 ? -39.578 -2.048 11.081 1.00 65.62 263 VAL A C 1
ATOM 2049 O O . VAL A 1 263 ? -39.712 -0.829 11.119 1.00 65.62 263 VAL A O 1
ATOM 2052 N N . ALA A 1 264 ? -38.518 -2.627 10.510 1.00 62.09 264 ALA A N 1
ATOM 2053 C CA . ALA A 1 264 ? -37.486 -1.903 9.773 1.00 62.09 264 ALA A CA 1
ATOM 2054 C C . ALA A 1 264 ? -37.874 -1.821 8.288 1.00 62.09 264 ALA A C 1
ATOM 2056 O O . ALA A 1 264 ? -38.111 -2.849 7.654 1.00 62.09 264 ALA A O 1
ATOM 2057 N N . SER A 1 265 ? -37.961 -0.614 7.727 1.00 59.75 265 SER A N 1
ATOM 2058 C CA . SER A 1 265 ? -38.163 -0.434 6.287 1.00 59.75 265 SER A CA 1
ATOM 2059 C C . SER A 1 265 ? -36.848 -0.699 5.555 1.00 59.75 265 SER A C 1
ATOM 2061 O O . SER A 1 265 ? -35.921 0.100 5.660 1.00 59.75 265 SER A O 1
ATOM 2063 N N . VAL A 1 266 ? -36.774 -1.805 4.819 1.00 66.44 266 VAL A N 1
ATOM 2064 C CA . VAL A 1 266 ? -35.692 -2.070 3.861 1.00 66.44 266 VAL A CA 1
ATOM 2065 C C . VAL A 1 266 ? -36.224 -1.715 2.475 1.00 66.44 266 VAL A C 1
ATOM 2067 O O . VAL A 1 266 ? -37.346 -2.105 2.138 1.00 66.44 266 VAL A O 1
ATOM 2070 N N . ALA A 1 267 ? -35.484 -0.916 1.710 1.00 59.00 267 ALA A N 1
ATOM 2071 C CA . ALA A 1 267 ? -35.944 -0.404 0.424 1.00 59.00 267 ALA A CA 1
ATOM 2072 C C . ALA A 1 267 ? -36.119 -1.523 -0.615 1.00 59.00 267 ALA A C 1
ATOM 2074 O O . ALA A 1 267 ? -35.553 -2.615 -0.504 1.00 59.00 267 ALA A O 1
ATOM 2075 N N . ALA A 1 268 ? -36.918 -1.230 -1.640 1.00 61.34 268 ALA A N 1
ATOM 2076 C CA . ALA A 1 268 ? -36.981 -2.050 -2.840 1.00 61.34 268 ALA A CA 1
ATOM 2077 C C . ALA A 1 268 ? -35.662 -1.948 -3.628 1.00 61.34 268 ALA A C 1
ATOM 2079 O O . ALA A 1 268 ? -34.932 -0.965 -3.510 1.00 61.34 268 ALA A O 1
ATOM 2080 N N . THR A 1 269 ? -35.363 -2.979 -4.410 1.00 64.19 269 THR A N 1
ATOM 2081 C CA . THR A 1 269 ? -34.243 -3.028 -5.351 1.00 64.19 269 THR A CA 1
ATOM 2082 C C . THR A 1 269 ? -34.770 -3.203 -6.763 1.00 64.19 269 THR A C 1
ATOM 2084 O O . THR A 1 269 ? -35.471 -4.177 -7.043 1.00 64.19 269 THR A O 1
ATOM 2087 N N . ASP A 1 270 ? -34.365 -2.302 -7.648 1.00 62.25 270 ASP A N 1
ATOM 2088 C CA . ASP A 1 270 ? -34.635 -2.384 -9.079 1.00 62.25 270 ASP A CA 1
ATOM 2089 C C . ASP A 1 270 ? -33.503 -3.161 -9.764 1.00 62.25 270 ASP A C 1
ATOM 2091 O O . ASP A 1 270 ? -32.325 -2.825 -9.607 1.00 62.25 270 ASP A O 1
ATOM 2095 N N . ALA A 1 271 ? -33.853 -4.227 -10.485 1.00 75.44 271 ALA A N 1
ATOM 2096 C CA . ALA A 1 271 ? -32.923 -5.055 -11.243 1.00 75.44 271 ALA A CA 1
ATOM 2097 C C . ALA A 1 271 ? -32.878 -4.627 -12.715 1.00 75.44 271 ALA A C 1
ATOM 2099 O O . ALA A 1 271 ? -33.917 -4.457 -13.364 1.00 75.44 271 ALA A O 1
ATOM 2100 N N . HIS A 1 272 ? -31.664 -4.514 -13.247 1.00 74.75 272 HIS A N 1
ATOM 2101 C CA . HIS A 1 272 ? -31.398 -4.166 -14.637 1.00 74.75 272 HIS A CA 1
ATOM 2102 C C . HIS A 1 272 ? -30.296 -5.066 -15.219 1.00 74.75 272 HIS A C 1
ATOM 2104 O O . HIS A 1 272 ? -29.600 -5.786 -14.495 1.00 74.75 272 HIS A O 1
ATOM 2110 N N . VAL A 1 273 ? -30.142 -5.031 -16.542 1.00 79.38 273 VAL A N 1
ATOM 2111 C CA . VAL A 1 273 ? -28.986 -5.618 -17.234 1.00 79.38 273 VAL A CA 1
ATOM 2112 C C . VAL A 1 273 ? -28.194 -4.519 -17.921 1.00 79.38 273 VAL A C 1
ATOM 2114 O O . VAL A 1 273 ? -28.772 -3.652 -18.571 1.00 79.38 273 VAL A O 1
ATOM 2117 N N . VAL A 1 274 ? -26.875 -4.579 -17.768 1.00 75.56 274 VAL A N 1
ATOM 2118 C CA . VAL A 1 274 ? -25.890 -3.737 -18.448 1.00 75.56 274 VAL A CA 1
ATOM 2119 C C . VAL A 1 274 ? -25.255 -4.527 -19.584 1.00 75.56 274 VAL A C 1
ATOM 2121 O O . VAL A 1 274 ? -24.888 -5.684 -19.395 1.00 75.56 274 VAL A O 1
ATOM 2124 N N . TRP A 1 275 ? -25.098 -3.917 -20.754 1.00 79.25 275 TRP A N 1
ATOM 2125 C CA . TRP A 1 275 ? -24.599 -4.602 -21.952 1.00 79.25 275 TRP A CA 1
ATOM 2126 C C . TRP A 1 275 ? -23.245 -4.053 -22.398 1.00 79.25 275 TRP A C 1
ATOM 2128 O O . TRP A 1 275 ? -23.013 -2.845 -22.361 1.00 79.25 275 TRP A O 1
ATOM 2138 N N . GLY A 1 276 ? -22.357 -4.937 -22.860 1.00 66.25 276 GLY A N 1
ATOM 2139 C CA . GLY A 1 276 ? -20.979 -4.562 -23.195 1.00 66.25 276 GLY A CA 1
ATOM 2140 C C . GLY A 1 276 ? -20.757 -4.021 -24.608 1.00 66.25 276 GLY A C 1
ATOM 2141 O O . GLY A 1 276 ? -19.771 -3.329 -24.851 1.00 66.25 276 GLY A O 1
ATOM 2142 N N . HIS A 1 277 ? -21.661 -4.301 -25.554 1.00 70.31 277 HIS A N 1
ATOM 2143 C CA . HIS A 1 277 ? -21.475 -3.948 -26.966 1.00 70.31 277 HIS A CA 1
ATOM 2144 C C . HIS A 1 277 ? -22.787 -3.487 -27.629 1.00 70.31 277 HIS A C 1
ATOM 2146 O O . HIS A 1 277 ? -23.799 -4.153 -27.433 1.00 70.31 277 HIS A O 1
ATOM 2152 N N . PRO A 1 278 ? -22.808 -2.443 -28.488 1.00 66.56 278 PRO A N 1
ATOM 2153 C CA . PRO A 1 278 ? -24.043 -1.902 -29.081 1.00 66.56 278 PRO A CA 1
ATOM 2154 C C . PRO A 1 278 ? -24.921 -2.912 -29.835 1.00 66.56 278 PRO A C 1
ATOM 2156 O O . PRO A 1 278 ? -26.144 -2.829 -29.781 1.00 66.56 278 PRO A O 1
ATOM 2159 N N . LYS A 1 279 ? -24.321 -3.894 -30.522 1.00 68.81 279 LYS A N 1
ATOM 2160 C CA . LYS A 1 279 ? -25.083 -4.980 -31.169 1.00 68.81 279 LYS A CA 1
ATOM 2161 C C . LYS A 1 279 ? -25.733 -5.907 -30.136 1.00 68.81 279 LYS A C 1
ATOM 2163 O O . LYS A 1 279 ? -26.896 -6.258 -30.260 1.00 68.81 279 LYS A O 1
ATOM 2168 N N . VAL A 1 280 ? -24.993 -6.249 -29.081 1.00 71.88 280 VAL A N 1
ATOM 2169 C CA . VAL A 1 280 ? -25.509 -7.072 -27.982 1.00 71.88 280 VAL A CA 1
ATOM 2170 C C . VAL A 1 280 ? -26.577 -6.318 -27.192 1.00 71.88 280 VAL A C 1
ATOM 2172 O O . VAL A 1 280 ? -27.549 -6.940 -26.786 1.00 71.88 280 VAL A O 1
ATOM 2175 N N . VAL A 1 281 ? -26.450 -4.992 -27.053 1.00 74.44 281 VAL A N 1
ATOM 2176 C CA . VAL A 1 281 ? -27.500 -4.124 -26.500 1.00 74.44 281 VAL A CA 1
ATOM 2177 C C . VAL A 1 281 ? -28.791 -4.338 -27.284 1.00 74.44 281 VAL A C 1
ATOM 2179 O O . VAL A 1 281 ? -29.788 -4.714 -26.692 1.00 74.44 281 VAL A O 1
ATOM 2182 N N . LEU A 1 282 ? -28.784 -4.177 -28.611 1.00 72.12 282 LEU A N 1
ATOM 2183 C CA . LEU A 1 282 ? -30.004 -4.301 -29.422 1.00 72.12 282 LEU A CA 1
ATOM 2184 C C . LEU A 1 282 ? -30.639 -5.700 -29.331 1.00 72.12 282 LEU A C 1
ATOM 2186 O O . LEU A 1 282 ? -31.842 -5.821 -29.083 1.00 72.12 282 LEU A O 1
ATOM 2190 N N . ASP A 1 283 ? -29.824 -6.739 -29.494 1.00 79.12 283 ASP A N 1
ATOM 2191 C CA . ASP A 1 283 ? -30.259 -8.137 -29.559 1.00 79.12 283 ASP A CA 1
ATOM 2192 C C . ASP A 1 283 ? -30.703 -8.651 -28.176 1.00 79.12 283 ASP A C 1
ATOM 2194 O O . ASP A 1 283 ? -31.784 -9.220 -27.997 1.00 79.12 283 ASP A O 1
ATOM 2198 N N . GLY A 1 284 ? -29.866 -8.395 -27.170 1.00 78.94 284 GLY A N 1
ATOM 2199 C CA . GLY A 1 284 ? -30.086 -8.751 -25.774 1.00 78.94 284 GLY A CA 1
ATOM 2200 C C . GLY A 1 284 ? -31.240 -7.973 -25.152 1.00 78.94 284 GLY A C 1
ATOM 2201 O O . GLY A 1 284 ? -32.061 -8.567 -24.454 1.00 78.94 284 GLY A O 1
ATOM 2202 N N . ASP A 1 285 ? -31.391 -6.682 -25.465 1.00 80.50 285 ASP A N 1
ATOM 2203 C CA . ASP A 1 285 ? -32.527 -5.879 -25.004 1.00 80.50 285 ASP A CA 1
ATOM 2204 C C . ASP A 1 285 ? -33.858 -6.415 -25.518 1.00 80.50 285 ASP A C 1
ATOM 2206 O O . ASP A 1 285 ? -34.884 -6.262 -24.848 1.00 80.50 285 ASP A O 1
ATOM 2210 N N . HIS A 1 286 ? -33.889 -6.970 -26.730 1.00 84.56 286 HIS A N 1
ATOM 2211 C CA . HIS A 1 286 ? -35.106 -7.559 -27.270 1.00 84.56 286 HIS A CA 1
ATOM 2212 C C . HIS A 1 286 ? -35.521 -8.767 -26.425 1.00 84.56 286 HIS A C 1
ATOM 2214 O O . HIS A 1 286 ? -36.603 -8.756 -25.830 1.00 84.56 286 HIS A O 1
ATOM 2220 N N . LEU A 1 287 ? -34.625 -9.751 -26.292 1.00 83.81 287 LEU A N 1
ATOM 2221 C CA . LEU A 1 287 ? -34.868 -10.969 -25.514 1.00 83.81 287 LEU A CA 1
ATOM 2222 C C . LEU A 1 287 ? -35.188 -10.651 -24.047 1.00 83.81 287 LEU A C 1
ATOM 2224 O O . LEU A 1 287 ? -36.142 -11.187 -23.483 1.00 83.81 287 LEU A O 1
ATOM 2228 N N . ALA A 1 288 ? -34.446 -9.726 -23.437 1.00 82.94 288 ALA A N 1
ATOM 2229 C CA . ALA A 1 288 ? -34.638 -9.356 -22.043 1.00 82.94 288 ALA A CA 1
ATOM 2230 C C . ALA A 1 288 ? -35.976 -8.633 -21.807 1.00 82.94 288 ALA A C 1
ATOM 2232 O O . ALA A 1 288 ? -36.650 -8.894 -20.808 1.00 82.94 288 ALA A O 1
ATOM 2233 N N . ARG A 1 289 ? -36.424 -7.775 -22.736 1.00 82.38 289 ARG A N 1
ATOM 2234 C CA . ARG A 1 289 ? -37.736 -7.110 -22.639 1.00 82.38 289 ARG A CA 1
ATOM 2235 C C . ARG A 1 289 ? -38.901 -8.067 -22.869 1.00 82.38 289 ARG A C 1
ATOM 2237 O O . ARG A 1 289 ? -39.940 -7.898 -22.229 1.00 82.38 289 ARG A O 1
ATOM 2244 N N . VAL A 1 290 ? -38.763 -9.053 -23.756 1.00 83.56 290 VAL A N 1
ATOM 2245 C CA . VAL A 1 290 ? -39.783 -10.100 -23.940 1.00 83.56 290 VAL A CA 1
ATOM 2246 C C . VAL A 1 290 ? -39.872 -10.971 -22.687 1.00 83.56 290 VAL A C 1
ATOM 2248 O O . VAL A 1 290 ? -40.956 -11.099 -22.118 1.00 83.56 290 VAL A O 1
ATOM 2251 N N . ALA A 1 291 ? -38.734 -11.459 -22.185 1.00 85.31 291 ALA A N 1
ATOM 2252 C CA . ALA A 1 291 ? -38.665 -12.229 -20.947 1.00 85.31 291 ALA A CA 1
ATOM 2253 C C . ALA A 1 291 ? -39.229 -11.454 -19.749 1.00 85.31 291 ALA A C 1
ATOM 2255 O O . ALA A 1 291 ? -40.036 -11.999 -19.005 1.00 85.31 291 ALA A O 1
ATOM 2256 N N . SER A 1 292 ? -38.906 -10.164 -19.601 1.00 83.19 292 SER A N 1
ATOM 2257 C CA . SER A 1 292 ? -39.466 -9.305 -18.544 1.00 83.19 292 SER A CA 1
ATOM 2258 C C . SER A 1 292 ? -40.995 -9.202 -18.629 1.00 83.19 292 SER A C 1
ATOM 2260 O O . SER A 1 292 ? -41.684 -9.353 -17.620 1.00 83.19 292 SER A O 1
ATOM 2262 N N . LYS A 1 293 ? -41.564 -9.032 -19.830 1.00 82.81 293 LYS A N 1
ATOM 2263 C CA . LYS A 1 293 ? -43.026 -8.991 -20.015 1.00 82.81 293 LYS A CA 1
ATOM 2264 C C . LYS A 1 293 ? -43.698 -10.325 -19.687 1.00 82.81 293 LYS A C 1
ATOM 2266 O O . LYS A 1 293 ? -44.764 -10.321 -19.067 1.00 82.81 293 LYS A O 1
ATOM 2271 N N . SER A 1 294 ? -43.115 -11.448 -20.108 1.00 80.50 294 SER A N 1
ATOM 2272 C CA . SER A 1 294 ? -43.618 -12.794 -19.788 1.00 80.50 294 SER A CA 1
ATOM 2273 C C . SER A 1 294 ? -43.540 -13.068 -18.286 1.00 80.50 294 SER A C 1
ATOM 2275 O O . SER A 1 294 ? -44.516 -13.503 -17.670 1.00 80.50 294 SER A O 1
ATOM 2277 N N . PHE A 1 295 ? -42.424 -12.683 -17.675 1.00 77.50 295 PHE A N 1
ATOM 2278 C CA . PHE A 1 295 ? -42.180 -12.763 -16.245 1.00 77.50 295 PHE A CA 1
ATOM 2279 C C . PHE A 1 295 ? -43.186 -11.944 -15.418 1.00 77.50 295 PHE A C 1
ATOM 2281 O O . PHE A 1 295 ? -43.792 -12.477 -14.488 1.00 77.50 295 PHE A O 1
ATOM 2288 N N . ASP A 1 296 ? -43.438 -10.680 -15.777 1.00 75.62 296 ASP A N 1
ATOM 2289 C CA . ASP A 1 296 ? -44.400 -9.811 -15.079 1.00 75.62 296 ASP A CA 1
ATOM 2290 C C . ASP A 1 296 ? -45.854 -10.318 -15.194 1.00 75.62 296 ASP A C 1
ATOM 2292 O O . ASP A 1 296 ? -46.672 -10.064 -14.304 1.00 75.62 296 ASP A O 1
ATOM 2296 N N . ARG A 1 297 ? -46.190 -11.070 -16.255 1.00 71.81 297 ARG A N 1
ATOM 2297 C CA . ARG A 1 297 ? -47.489 -11.760 -16.382 1.00 71.81 297 ARG A CA 1
ATOM 2298 C C . ARG A 1 297 ? -47.590 -12.976 -15.462 1.00 71.81 297 ARG A C 1
ATOM 2300 O O . ARG A 1 297 ? -48.644 -13.186 -14.864 1.00 71.81 297 ARG A O 1
ATOM 2307 N N . ALA A 1 298 ? -46.524 -13.768 -15.358 1.00 64.44 298 ALA A N 1
ATOM 2308 C CA . ALA A 1 298 ? -46.486 -14.968 -14.524 1.00 64.44 298 ALA A CA 1
ATOM 2309 C C . ALA A 1 298 ? -46.404 -14.643 -13.020 1.00 64.44 298 ALA A C 1
ATOM 2311 O O . ALA A 1 298 ? -46.949 -15.377 -12.195 1.00 64.44 298 ALA A O 1
ATOM 2312 N N . VAL A 1 299 ? -45.752 -13.532 -12.652 1.00 61.66 299 VAL A N 1
ATOM 2313 C CA . VAL A 1 299 ? -45.529 -13.113 -11.261 1.00 61.66 299 VAL A CA 1
ATOM 2314 C C . VAL A 1 299 ? -45.867 -11.619 -11.097 1.00 61.66 299 VAL A C 1
ATOM 2316 O O . VAL A 1 299 ? -44.989 -10.766 -11.234 1.00 61.66 299 VAL A O 1
ATOM 2319 N N . PRO A 1 300 ? -47.127 -11.265 -10.768 1.00 56.50 300 PRO A N 1
ATOM 2320 C CA . PRO A 1 300 ? -47.572 -9.870 -10.719 1.00 56.50 300 PRO A CA 1
ATOM 2321 C C . PRO A 1 300 ? -46.878 -9.028 -9.634 1.00 56.50 300 PRO A C 1
ATOM 2323 O O . PRO A 1 300 ? -46.680 -9.483 -8.504 1.00 56.50 300 PRO A O 1
ATOM 2326 N N . ARG A 1 301 ? -46.623 -7.743 -9.936 1.00 53.25 301 ARG A N 1
ATOM 2327 C CA . ARG A 1 301 ? -45.925 -6.769 -9.061 1.00 53.25 301 ARG A CA 1
ATOM 2328 C C . ARG A 1 301 ? -46.592 -6.499 -7.698 1.00 53.25 301 ARG A C 1
ATOM 2330 O O . ARG A 1 301 ? -45.940 -6.024 -6.772 1.00 53.25 301 ARG A O 1
ATOM 2337 N N . ARG A 1 302 ? -47.885 -6.805 -7.518 1.00 47.06 302 ARG A N 1
ATOM 2338 C CA . ARG A 1 302 ? -48.600 -6.653 -6.232 1.00 47.06 302 ARG A CA 1
ATOM 2339 C C . ARG A 1 302 ? -49.508 -7.846 -5.950 1.00 47.06 302 ARG A C 1
ATOM 2341 O O . ARG A 1 302 ? -50.462 -8.063 -6.687 1.00 47.06 302 ARG A O 1
ATOM 2348 N N . GLN A 1 303 ? -49.255 -8.561 -4.848 1.00 46.38 303 GLN A N 1
ATOM 2349 C CA . GLN A 1 303 ? -50.113 -9.648 -4.354 1.00 46.38 303 GLN A CA 1
ATOM 2350 C C . GLN A 1 303 ? -50.113 -9.760 -2.810 1.00 46.38 303 GLN A C 1
ATOM 2352 O O . GLN A 1 303 ? -49.153 -9.307 -2.174 1.00 46.38 303 GLN A O 1
ATOM 2357 N N . PRO A 1 304 ? -51.203 -10.298 -2.209 1.00 36.47 304 PRO A N 1
ATOM 2358 C CA . PRO A 1 304 ? -51.507 -10.180 -0.780 1.00 36.47 304 PRO A CA 1
ATOM 2359 C C . PRO A 1 304 ? -50.558 -10.985 0.128 1.00 36.47 304 PRO A C 1
ATOM 2361 O O . PRO A 1 304 ? -49.830 -11.859 -0.347 1.00 36.47 304 PRO A O 1
ATOM 2364 N N . PRO A 1 305 ? -50.522 -10.676 1.441 1.00 39.91 305 PRO A N 1
ATOM 2365 C CA . PRO A 1 305 ? -49.611 -11.317 2.384 1.00 39.91 305 PRO A CA 1
ATOM 2366 C C . PRO A 1 305 ? -49.879 -12.821 2.509 1.00 39.91 305 PRO A C 1
ATOM 2368 O O . PRO A 1 305 ? -51.024 -13.262 2.584 1.00 39.91 305 PRO A O 1
ATOM 2371 N N . LEU A 1 306 ? -48.793 -13.592 2.571 1.00 39.41 306 LEU A N 1
ATOM 2372 C CA . LEU A 1 306 ? -48.793 -15.031 2.829 1.00 39.41 306 LEU A CA 1
ATOM 2373 C C . LEU A 1 306 ? -49.280 -15.285 4.271 1.00 39.41 306 LEU A C 1
ATOM 2375 O O . LEU A 1 306 ? -48.489 -15.245 5.209 1.00 39.41 306 LEU A O 1
ATOM 2379 N N . GLY A 1 307 ? -50.591 -15.468 4.458 1.00 34.72 307 GLY A N 1
ATOM 2380 C CA . GLY A 1 307 ? -51.232 -15.791 5.738 1.00 34.72 307 GLY A CA 1
ATOM 2381 C C . GLY A 1 307 ? -51.615 -17.271 5.824 1.00 34.72 307 GLY A C 1
ATOM 2382 O O . GLY A 1 307 ? -52.252 -17.801 4.917 1.00 34.72 307 GLY A O 1
ATOM 2383 N N . GLY A 1 308 ? -51.180 -17.933 6.899 1.00 40.84 308 GLY A N 1
ATOM 2384 C CA . GLY A 1 308 ? -51.105 -19.390 7.018 1.00 40.84 308 GLY A CA 1
ATOM 2385 C C . GLY A 1 308 ? -52.385 -20.170 7.334 1.00 40.84 308 GLY A C 1
ATOM 2386 O O . GLY A 1 308 ? -53.443 -19.615 7.613 1.00 40.84 308 GLY A O 1
ATOM 2387 N N . ARG A 1 309 ? -52.222 -21.502 7.321 1.00 31.69 309 ARG A N 1
ATOM 2388 C CA . ARG A 1 309 ? -52.995 -22.540 8.033 1.00 31.69 309 ARG A CA 1
ATOM 2389 C C . ARG A 1 309 ? -52.305 -23.901 7.841 1.00 31.69 309 ARG A C 1
ATOM 2391 O O . ARG A 1 309 ? -51.864 -24.204 6.739 1.00 31.69 309 ARG A O 1
ATOM 2398 N N . GLY A 1 310 ? -52.249 -24.716 8.896 1.00 27.67 310 GLY A N 1
ATOM 2399 C CA . GLY A 1 310 ? -51.854 -26.131 8.832 1.00 27.67 310 GLY A CA 1
ATOM 2400 C C . GLY A 1 310 ? -51.361 -26.674 10.176 1.00 27.67 310 GLY A C 1
ATOM 2401 O O . GLY A 1 310 ? -50.298 -26.277 10.633 1.00 27.67 310 GLY A O 1
ATOM 2402 N N . ALA A 1 311 ? -52.171 -27.528 10.805 1.00 27.89 311 ALA A N 1
ATOM 2403 C CA . ALA A 1 311 ? -52.005 -28.147 12.126 1.00 27.89 311 ALA A CA 1
ATOM 2404 C C . ALA A 1 311 ? -50.813 -29.142 12.213 1.00 27.89 311 ALA A C 1
ATOM 2406 O O . ALA A 1 311 ? -50.296 -29.545 11.171 1.00 27.89 311 ALA A O 1
ATOM 2407 N N . PRO A 1 312 ? -50.366 -29.545 13.425 1.00 31.27 312 PRO A N 1
ATOM 2408 C CA . PRO A 1 312 ? -49.097 -30.242 13.624 1.00 31.27 312 PRO A CA 1
ATOM 2409 C C . PRO A 1 312 ? -49.222 -31.755 13.402 1.00 31.27 312 PRO A C 1
ATOM 2411 O O . PRO A 1 312 ? -50.230 -32.358 13.770 1.00 31.27 312 PRO A O 1
ATOM 2414 N N . GLN A 1 313 ? -48.166 -32.373 12.868 1.00 27.36 313 GLN A N 1
ATOM 2415 C CA . GLN A 1 313 ? -48.015 -33.827 12.821 1.00 27.36 313 GLN A CA 1
ATOM 2416 C C . GLN A 1 313 ? -46.726 -34.258 13.533 1.00 27.36 313 GLN A C 1
ATOM 2418 O O . GLN A 1 313 ? -45.758 -33.508 13.632 1.00 27.36 313 GLN A O 1
ATOM 2423 N N . GLU A 1 314 ? -46.797 -35.437 14.139 1.00 26.95 314 GLU A N 1
ATOM 2424 C CA . GLU A 1 314 ? -46.027 -35.863 15.301 1.00 26.95 314 GLU A CA 1
ATOM 2425 C C . GLU A 1 314 ? -44.545 -36.209 15.060 1.00 26.95 314 GLU A C 1
ATOM 2427 O O . GLU A 1 314 ? -44.123 -36.672 14.005 1.00 26.95 314 GLU A O 1
ATOM 2432 N N . ARG A 1 315 ? -43.804 -36.021 16.158 1.00 31.91 315 ARG A N 1
ATOM 2433 C CA . ARG A 1 315 ? -42.461 -36.478 16.557 1.00 31.91 315 ARG A CA 1
ATOM 2434 C C . ARG A 1 315 ? -41.857 -37.678 15.811 1.00 31.91 315 ARG A C 1
ATOM 2436 O O . ARG A 1 315 ? -42.491 -38.719 15.682 1.00 31.91 315 ARG A O 1
ATOM 2443 N N . ARG A 1 316 ? -40.521 -37.643 15.691 1.00 26.41 316 ARG A N 1
ATOM 2444 C CA . ARG A 1 316 ? -39.643 -38.744 16.142 1.00 26.41 316 ARG A CA 1
ATOM 2445 C C . ARG A 1 316 ? -38.272 -38.224 16.588 1.00 26.41 316 ARG A C 1
ATOM 2447 O O . ARG A 1 316 ? -37.515 -37.666 15.806 1.00 26.41 316 ARG A O 1
ATOM 2454 N N . THR A 1 317 ? -37.981 -38.421 17.869 1.00 28.61 317 THR A N 1
ATOM 2455 C CA . THR A 1 317 ? -36.696 -38.146 18.517 1.00 28.61 317 THR A CA 1
ATOM 2456 C C . THR A 1 317 ? -35.729 -39.297 18.234 1.00 28.61 317 THR A C 1
ATOM 2458 O O . THR A 1 317 ? -36.077 -40.446 18.504 1.00 28.61 317 THR A O 1
ATOM 2461 N N . MET A 1 318 ? -34.513 -39.008 17.763 1.00 23.50 318 MET A N 1
ATOM 2462 C CA . MET A 1 318 ? -33.373 -39.917 17.921 1.00 23.50 318 MET A CA 1
ATOM 2463 C C . MET A 1 318 ? -32.413 -39.328 18.950 1.00 23.50 318 MET A C 1
ATOM 2465 O O . MET A 1 318 ? -31.868 -38.242 18.773 1.00 23.50 318 MET A O 1
ATOM 2469 N N . VAL A 1 319 ? -32.262 -40.054 20.054 1.00 27.97 319 VAL A N 1
ATOM 2470 C CA . VAL A 1 319 ? -31.262 -39.817 21.093 1.00 27.97 319 VAL A CA 1
ATOM 2471 C C . VAL A 1 319 ? -29.960 -40.443 20.609 1.00 27.97 319 VAL A C 1
ATOM 2473 O O . VAL A 1 319 ? -29.905 -41.656 20.427 1.00 27.97 319 VAL A O 1
ATOM 2476 N N . VAL A 1 320 ? -28.917 -39.634 20.428 1.00 27.28 320 VAL A N 1
ATOM 2477 C CA . VAL A 1 320 ? -27.540 -40.132 20.336 1.00 27.28 320 VAL A CA 1
ATOM 2478 C C . VAL A 1 320 ? -26.852 -39.790 21.647 1.00 27.28 320 VAL A C 1
ATOM 2480 O O . VAL A 1 320 ? -26.661 -38.628 21.994 1.00 27.28 320 VAL A O 1
ATOM 2483 N N . THR A 1 321 ? -26.552 -40.834 22.407 1.00 29.08 321 THR A N 1
ATOM 2484 C CA . THR A 1 321 ? -25.718 -40.801 23.603 1.00 29.08 321 THR A CA 1
ATOM 2485 C C . THR A 1 321 ? -24.265 -40.866 23.156 1.00 29.08 321 THR A C 1
ATOM 2487 O O . THR A 1 321 ? -23.865 -41.833 22.515 1.00 29.08 321 THR A O 1
ATOM 2490 N N . THR A 1 322 ? -23.460 -39.874 23.527 1.00 28.19 322 THR A N 1
ATOM 2491 C CA . THR A 1 322 ? -22.002 -40.014 23.534 1.00 28.19 322 THR A CA 1
ATOM 2492 C C . THR A 1 322 ? -21.456 -39.639 24.898 1.00 28.19 322 THR A C 1
ATOM 2494 O O . THR A 1 322 ? -21.902 -38.704 25.559 1.00 28.19 322 THR A O 1
ATOM 2497 N N . THR A 1 323 ? -20.541 -40.492 25.320 1.00 27.45 323 THR A N 1
ATOM 2498 C CA . THR A 1 323 ? -20.016 -40.738 26.653 1.00 27.45 323 THR A CA 1
ATOM 2499 C C . THR A 1 323 ? -19.099 -39.638 27.170 1.00 27.45 323 THR A C 1
ATOM 2501 O O . THR A 1 323 ? -18.298 -39.079 26.428 1.00 27.45 323 THR A O 1
ATOM 2504 N N . ASN A 1 324 ? -19.194 -39.406 28.481 1.00 30.09 324 ASN A N 1
ATOM 2505 C CA . ASN A 1 324 ? -18.309 -38.571 29.287 1.00 30.09 324 ASN A CA 1
ATOM 2506 C C . ASN A 1 324 ? -16.826 -38.920 29.096 1.00 30.09 324 ASN A C 1
ATOM 2508 O O . ASN A 1 324 ? -16.408 -40.041 29.383 1.00 30.09 324 ASN A O 1
ATOM 2512 N N . THR A 1 325 ? -16.026 -37.906 28.781 1.00 33.06 325 THR A N 1
ATOM 2513 C CA . THR A 1 325 ? -14.608 -37.840 29.148 1.00 33.06 325 THR A CA 1
ATOM 2514 C C . THR A 1 325 ? -14.400 -36.613 30.029 1.00 33.06 325 THR A C 1
ATOM 2516 O O . THR A 1 325 ? -14.728 -35.493 29.645 1.00 33.06 325 THR A O 1
ATOM 2519 N N . THR A 1 326 ? -13.900 -36.849 31.238 1.00 34.78 326 THR A N 1
ATOM 2520 C CA . THR A 1 326 ? -13.540 -35.854 32.257 1.00 34.78 326 THR A CA 1
ATOM 2521 C C . THR A 1 326 ? -12.533 -34.823 31.733 1.00 34.78 326 THR A C 1
ATOM 2523 O O . THR A 1 326 ? -11.512 -35.233 31.179 1.00 34.78 326 THR A O 1
ATOM 2526 N N . PRO A 1 327 ? -12.745 -33.510 31.947 1.00 38.12 327 PRO A N 1
ATOM 2527 C CA . PRO A 1 327 ? -11.744 -32.504 31.632 1.00 38.12 327 PRO A CA 1
ATOM 2528 C C . PRO A 1 327 ? -10.690 -32.405 32.743 1.00 38.12 327 PRO A C 1
ATOM 2530 O O . PRO A 1 327 ? -11.008 -32.356 33.933 1.00 38.12 327 PRO A O 1
ATOM 2533 N N . HIS A 1 328 ? -9.424 -32.357 32.329 1.00 34.06 328 HIS A N 1
ATOM 2534 C CA . HIS A 1 328 ? -8.303 -31.919 33.155 1.00 34.06 328 HIS A CA 1
ATOM 2535 C C . HIS A 1 328 ? -8.551 -30.484 33.646 1.00 34.06 328 HIS A C 1
ATOM 2537 O O . HIS A 1 328 ? -8.983 -29.627 32.877 1.00 34.06 328 HIS A O 1
ATOM 2543 N N . ALA A 1 329 ? -8.270 -30.227 34.924 1.00 40.12 329 ALA A N 1
ATOM 2544 C CA . ALA A 1 329 ? -8.424 -28.918 35.546 1.00 40.12 329 ALA A CA 1
ATOM 2545 C C . ALA A 1 329 ? -7.525 -27.868 34.868 1.00 40.12 329 ALA A C 1
ATOM 2547 O O . ALA A 1 329 ? -6.304 -27.895 35.022 1.00 40.12 329 ALA A O 1
ATOM 2548 N N . ALA A 1 330 ? -8.137 -26.939 34.132 1.00 38.41 330 ALA A N 1
ATOM 2549 C CA . ALA A 1 330 ? -7.503 -25.696 33.717 1.00 38.41 330 ALA A CA 1
ATOM 2550 C C . ALA A 1 330 ? -7.463 -24.726 34.909 1.00 38.41 330 ALA A C 1
ATOM 2552 O O . ALA A 1 330 ? -8.448 -24.580 35.636 1.00 38.41 330 ALA A O 1
ATOM 2553 N N . GLN A 1 331 ? -6.319 -24.070 35.110 1.00 38.09 331 GLN A N 1
ATOM 2554 C CA . GLN A 1 331 ? -6.206 -22.905 35.990 1.00 38.09 331 GLN A CA 1
ATOM 2555 C C . GLN A 1 331 ? -7.219 -21.826 35.562 1.00 38.09 331 GLN A C 1
ATOM 2557 O O . GLN A 1 331 ? -7.517 -21.724 34.369 1.00 38.09 331 GLN A O 1
ATOM 2562 N N . PRO A 1 332 ? -7.754 -21.015 36.492 1.00 39.84 332 PRO A N 1
ATOM 2563 C CA . PRO A 1 332 ? -8.735 -19.999 36.142 1.00 39.84 332 PRO A CA 1
ATOM 2564 C C . PRO A 1 332 ? -8.063 -18.916 35.289 1.00 39.84 332 PRO A C 1
ATOM 2566 O O . PRO A 1 332 ? -7.274 -18.118 35.790 1.00 39.84 332 PRO A O 1
ATOM 2569 N N . ALA A 1 333 ? -8.372 -18.895 33.992 1.00 44.12 333 ALA A N 1
ATOM 2570 C CA . ALA A 1 333 ? -8.159 -17.718 33.164 1.00 44.12 333 ALA A CA 1
ATOM 2571 C C . ALA A 1 333 ? -9.082 -16.610 33.693 1.00 44.12 333 ALA A C 1
ATOM 2573 O O . ALA A 1 333 ? -10.284 -16.838 33.849 1.00 44.12 333 ALA A O 1
ATOM 2574 N N . GLY A 1 334 ? -8.523 -15.442 34.020 1.00 38.47 334 GLY A N 1
ATOM 2575 C CA . GLY A 1 334 ? -9.323 -14.264 34.361 1.00 38.47 334 GLY A CA 1
ATOM 2576 C C . GLY A 1 334 ? -10.295 -13.917 33.228 1.00 38.47 334 GLY A C 1
ATOM 2577 O O . GLY A 1 334 ? -10.024 -14.219 32.065 1.00 38.47 334 GLY A O 1
ATOM 2578 N N . GLU A 1 335 ? -11.435 -13.308 33.564 1.00 47.12 335 GLU A N 1
ATOM 2579 C CA . GLU A 1 335 ? -12.357 -12.756 32.564 1.00 47.12 335 GLU A CA 1
ATOM 2580 C C . GLU A 1 335 ? -11.593 -11.832 31.605 1.00 47.12 335 GLU A C 1
ATOM 2582 O O . GLU A 1 335 ? -10.796 -10.999 32.037 1.00 47.12 335 GLU A O 1
ATOM 2587 N N . ALA A 1 336 ? -11.822 -11.979 30.298 1.00 54.19 336 ALA A N 1
ATOM 2588 C CA . ALA A 1 336 ? -11.281 -11.055 29.312 1.00 54.19 336 ALA A CA 1
ATOM 2589 C C . ALA A 1 336 ? -11.907 -9.670 29.542 1.00 54.19 336 ALA A C 1
ATOM 2591 O O . ALA A 1 336 ? -13.095 -9.473 29.285 1.00 54.19 336 ALA A O 1
ATOM 2592 N N . VAL A 1 337 ? -11.120 -8.722 30.052 1.00 59.91 337 VAL A N 1
ATOM 2593 C CA . VAL A 1 337 ? -11.568 -7.343 30.268 1.00 59.91 337 VAL A CA 1
ATOM 2594 C C . VAL A 1 337 ? -11.337 -6.559 28.979 1.00 59.91 337 VAL A C 1
ATOM 2596 O O . VAL A 1 337 ? -10.193 -6.374 28.566 1.00 59.91 337 VAL A O 1
ATOM 2599 N N . LEU A 1 338 ? -12.425 -6.116 28.345 1.00 82.31 338 LEU A N 1
ATOM 2600 C CA . LEU A 1 338 ? -12.368 -5.163 27.234 1.00 82.31 338 LEU A CA 1
ATOM 2601 C C . LEU A 1 338 ? -11.720 -3.863 27.727 1.00 82.31 338 LEU A C 1
ATOM 2603 O O . LEU A 1 338 ? -12.065 -3.370 28.801 1.00 82.31 338 LEU A O 1
ATOM 2607 N N . ASP A 1 339 ? -10.778 -3.335 26.956 1.00 94.12 339 ASP A N 1
ATOM 2608 C CA . ASP A 1 339 ? -10.061 -2.096 27.265 1.00 94.12 339 ASP A CA 1
ATOM 2609 C C . ASP A 1 339 ? -10.631 -0.937 26.439 1.00 94.12 339 ASP A C 1
ATOM 2611 O O . ASP A 1 339 ? -11.364 -1.162 25.475 1.00 94.12 339 ASP A O 1
ATOM 2615 N N . ARG A 1 340 ? -10.318 0.306 26.806 1.00 97.12 340 ARG A N 1
ATOM 2616 C CA . ARG A 1 340 ? -10.804 1.500 26.102 1.00 97.12 340 ARG A CA 1
ATOM 2617 C C . ARG A 1 340 ? -9.727 2.557 25.997 1.00 97.12 340 ARG A C 1
ATOM 2619 O O . ARG A 1 340 ? -8.986 2.792 26.945 1.00 97.12 340 ARG A O 1
ATOM 2626 N N . ILE A 1 341 ? -9.669 3.232 24.857 1.00 98.50 341 ILE A N 1
ATOM 2627 C CA . ILE A 1 341 ? -8.832 4.419 24.678 1.00 98.50 341 ILE A CA 1
ATOM 2628 C C . ILE A 1 341 ? -9.419 5.560 25.519 1.00 98.50 341 ILE A C 1
ATOM 2630 O O . ILE A 1 341 ? -10.560 5.968 25.305 1.00 98.50 341 ILE A O 1
ATOM 2634 N N . ALA A 1 342 ? -8.640 6.078 26.466 1.00 98.12 342 ALA A N 1
ATOM 2635 C CA . ALA A 1 342 ? -9.062 7.139 27.382 1.00 98.12 342 ALA A CA 1
ATOM 2636 C C . ALA A 1 342 ? -8.508 8.512 26.982 1.00 98.12 342 ALA A C 1
ATOM 2638 O O . ALA A 1 342 ? -9.153 9.536 27.217 1.00 98.12 342 ALA A O 1
ATOM 2639 N N . TRP A 1 343 ? -7.316 8.533 26.380 1.00 98.69 343 TRP A N 1
ATOM 2640 C CA . TRP A 1 343 ? -6.606 9.761 26.048 1.00 98.69 343 TRP A CA 1
ATOM 2641 C C . TRP A 1 343 ? -5.692 9.593 24.836 1.00 98.69 343 TRP A C 1
ATOM 2643 O O . TRP A 1 343 ? -5.111 8.527 24.612 1.00 98.69 343 TRP A O 1
ATOM 2653 N N . LEU A 1 344 ? -5.557 10.675 24.073 1.00 98.31 344 LEU A N 1
ATOM 2654 C CA . LEU A 1 344 ? -4.711 10.786 22.890 1.00 98.31 344 LEU A CA 1
ATOM 2655 C C . LEU A 1 344 ? -3.942 12.112 22.931 1.00 98.31 344 LEU A C 1
ATOM 2657 O O . LEU A 1 344 ? -4.525 13.146 23.263 1.00 98.31 344 LEU A O 1
ATOM 2661 N N . ARG A 1 345 ? -2.681 12.109 22.486 1.00 98.69 345 ARG A N 1
ATOM 2662 C CA . ARG A 1 345 ? -1.936 13.328 22.133 1.00 98.69 345 ARG A CA 1
ATOM 2663 C C . ARG A 1 345 ? -1.384 13.241 20.728 1.00 98.69 345 ARG A C 1
ATOM 2665 O O . ARG A 1 345 ? -0.723 12.273 20.366 1.00 98.69 345 ARG A O 1
ATOM 2672 N N . LEU A 1 346 ? -1.617 14.300 19.968 1.00 98.81 346 LEU A N 1
ATOM 2673 C CA . LEU A 1 346 ? -1.030 14.543 18.661 1.00 98.81 346 LEU A CA 1
ATOM 2674 C C . LEU A 1 346 ? 0.094 15.564 18.806 1.00 98.81 346 LEU A C 1
ATOM 2676 O O . LEU A 1 346 ? -0.051 16.551 19.531 1.00 98.81 346 LEU A O 1
ATOM 2680 N N . SER A 1 347 ? 1.198 15.379 18.092 1.00 98.75 347 SER A N 1
ATOM 2681 C CA . SER A 1 347 ? 2.287 16.361 18.030 1.00 98.75 347 SER A CA 1
ATOM 2682 C C . SER A 1 347 ? 2.806 16.492 16.602 1.00 98.75 347 SER A C 1
ATOM 2684 O O . SER A 1 347 ? 3.230 15.510 16.000 1.00 98.75 347 SER A O 1
ATOM 2686 N N . SER A 1 348 ? 2.780 17.709 16.061 1.00 98.69 348 SER A N 1
ATOM 2687 C CA . SER A 1 348 ? 3.500 18.069 14.840 1.00 98.69 348 SER A CA 1
ATOM 2688 C C . SER A 1 348 ? 4.920 18.462 15.226 1.00 98.69 348 SER A C 1
ATOM 2690 O O . SER A 1 348 ? 5.111 19.467 15.910 1.00 98.69 348 SER A O 1
ATOM 2692 N N . VAL A 1 349 ? 5.909 17.696 14.779 1.00 98.69 349 VAL A N 1
ATOM 2693 C CA . VAL A 1 349 ? 7.331 17.895 15.090 1.00 98.69 349 VAL A CA 1
ATOM 2694 C C . VAL A 1 349 ? 8.084 18.212 13.805 1.00 98.69 349 VAL A C 1
ATOM 2696 O O . VAL A 1 349 ? 7.968 17.477 12.828 1.00 98.69 349 VAL A O 1
ATOM 2699 N N . THR A 1 350 ? 8.869 19.287 13.792 1.00 98.12 350 THR A N 1
ATOM 2700 C CA . THR A 1 350 ? 9.709 19.632 12.635 1.00 98.12 350 THR A CA 1
ATOM 2701 C C . THR A 1 350 ? 11.149 19.245 12.926 1.00 98.12 350 THR A C 1
ATOM 2703 O O . THR A 1 350 ? 11.824 19.907 13.710 1.00 98.12 350 THR A O 1
ATOM 2706 N N . LEU A 1 351 ? 11.626 18.182 12.283 1.00 98.00 351 LEU A N 1
ATOM 2707 C CA . LEU A 1 351 ? 13.011 17.744 12.387 1.00 98.00 351 LEU A CA 1
ATOM 2708 C C . LEU A 1 351 ? 13.895 18.569 11.439 1.00 98.00 351 LEU A C 1
ATOM 2710 O O . LEU A 1 351 ? 13.714 18.464 10.223 1.00 98.00 351 LEU A O 1
ATOM 2714 N N . PRO A 1 352 ? 14.857 19.361 11.944 1.00 97.00 352 PRO A N 1
ATOM 2715 C CA . PRO A 1 352 ? 15.815 20.061 11.099 1.00 97.00 352 PRO A CA 1
ATOM 2716 C C . PRO A 1 352 ? 16.882 19.094 10.568 1.00 97.00 352 PRO A C 1
ATOM 2718 O O . PRO A 1 352 ? 17.403 18.256 11.301 1.00 97.00 352 PRO A O 1
ATOM 2721 N N . LEU A 1 353 ? 17.255 19.243 9.297 1.00 93.56 353 LEU A N 1
ATOM 2722 C CA . LEU A 1 353 ? 18.366 18.512 8.690 1.00 93.56 353 LEU A CA 1
ATOM 2723 C C . LEU A 1 353 ? 19.629 19.370 8.762 1.00 93.56 353 LEU A C 1
ATOM 2725 O O . LEU A 1 353 ? 19.651 20.497 8.268 1.00 93.56 353 LEU A O 1
ATOM 2729 N N . ALA A 1 354 ? 20.697 18.825 9.350 1.00 88.81 354 ALA A N 1
ATOM 2730 C CA . ALA A 1 354 ? 21.965 19.541 9.508 1.00 88.81 354 ALA A CA 1
ATOM 2731 C C . ALA A 1 354 ? 22.577 19.968 8.161 1.00 88.81 354 ALA A C 1
ATOM 2733 O O . ALA A 1 354 ? 23.203 21.022 8.069 1.00 88.81 354 ALA A O 1
ATOM 2734 N N . THR A 1 355 ? 22.368 19.163 7.114 1.00 86.31 355 THR A N 1
ATOM 2735 C CA . THR A 1 355 ? 22.775 19.468 5.738 1.00 86.31 355 THR A CA 1
ATOM 2736 C C . THR A 1 355 ? 21.547 19.454 4.827 1.00 86.31 355 THR A C 1
ATOM 2738 O O . THR A 1 355 ? 20.805 18.469 4.849 1.00 86.31 355 THR A O 1
ATOM 2741 N N . PRO A 1 356 ? 21.316 20.496 4.003 1.00 88.75 356 PRO A N 1
ATOM 2742 C CA . PRO A 1 356 ? 20.249 20.481 3.010 1.00 88.75 356 PRO A CA 1
ATOM 2743 C C . PRO A 1 356 ? 20.425 19.334 2.008 1.00 88.75 356 PRO A C 1
ATOM 2745 O O . PRO A 1 356 ? 21.464 19.220 1.361 1.00 88.75 356 PRO A O 1
ATOM 2748 N N . ILE A 1 357 ? 19.389 18.517 1.841 1.00 88.12 357 ILE A N 1
ATOM 2749 C CA . ILE A 1 357 ? 19.438 17.307 1.017 1.00 88.12 357 ILE A CA 1
ATOM 2750 C C . ILE A 1 357 ? 18.979 17.609 -0.411 1.00 88.12 357 ILE A C 1
ATOM 2752 O O . ILE A 1 357 ? 17.895 18.165 -0.624 1.00 88.12 357 ILE A O 1
ATOM 2756 N N . SER A 1 358 ? 19.798 17.214 -1.391 1.00 83.69 358 SER A N 1
ATOM 2757 C CA . SER A 1 358 ? 19.515 17.372 -2.826 1.00 83.69 358 SER A CA 1
ATOM 2758 C C . SER A 1 358 ? 19.728 16.068 -3.598 1.00 83.69 358 SER A C 1
ATOM 2760 O O . SER A 1 358 ? 20.848 15.662 -3.901 1.00 83.69 358 SER A O 1
ATOM 2762 N N . ASP A 1 359 ? 18.628 15.415 -3.943 1.00 81.31 359 ASP A N 1
ATOM 2763 C CA . ASP A 1 359 ? 18.622 14.285 -4.868 1.00 81.31 359 ASP A CA 1
ATOM 2764 C C . ASP A 1 359 ? 18.368 14.756 -6.313 1.00 81.31 359 ASP A C 1
ATOM 2766 O O . ASP A 1 359 ? 18.348 15.958 -6.607 1.00 81.31 359 ASP A O 1
ATOM 2770 N N . ALA A 1 360 ? 18.160 13.807 -7.224 1.00 76.12 360 ALA A N 1
ATOM 2771 C CA . ALA A 1 360 ? 17.992 14.085 -8.643 1.00 76.12 360 ALA A CA 1
ATOM 2772 C C . ALA A 1 360 ? 16.828 15.047 -8.939 1.00 76.12 360 ALA A C 1
ATOM 2774 O O . ALA A 1 360 ? 16.935 15.866 -9.849 1.00 76.12 360 ALA A O 1
ATOM 2775 N N . LYS A 1 361 ? 15.770 15.063 -8.113 1.00 74.06 361 LYS A N 1
ATOM 2776 C CA . LYS A 1 361 ? 14.623 15.979 -8.267 1.00 74.06 361 LYS A CA 1
ATOM 2777 C C . LYS A 1 361 ? 15.021 17.445 -8.072 1.00 74.06 361 LYS A C 1
ATOM 2779 O O . LYS A 1 361 ? 14.363 18.338 -8.605 1.00 74.06 361 LYS A O 1
ATOM 2784 N N . VAL A 1 362 ? 16.078 17.719 -7.302 1.00 80.81 362 VAL A N 1
ATOM 2785 C CA . VAL A 1 362 ? 16.619 19.076 -7.132 1.00 80.81 362 VAL A CA 1
ATOM 2786 C C . VAL A 1 362 ? 17.488 19.467 -8.326 1.00 80.81 362 VAL A C 1
ATOM 2788 O O . VAL A 1 362 ? 17.331 20.562 -8.863 1.00 80.81 362 VAL A O 1
ATOM 2791 N N . PHE A 1 363 ? 18.352 18.563 -8.794 1.00 76.62 363 PHE A N 1
ATOM 2792 C CA . PHE A 1 363 ? 19.262 18.818 -9.919 1.00 76.62 363 PHE A CA 1
ATOM 2793 C C . PHE A 1 363 ? 18.550 18.986 -11.265 1.00 76.62 363 PHE A C 1
ATOM 2795 O O . PHE A 1 363 ? 19.023 19.733 -12.119 1.00 76.62 363 PHE A O 1
ATOM 2802 N N . THR A 1 364 ? 17.389 18.360 -11.449 1.00 72.50 364 THR A N 1
ATOM 2803 C CA . THR A 1 364 ? 16.527 18.573 -12.623 1.00 72.50 364 THR A CA 1
ATOM 2804 C C . THR A 1 364 ? 15.596 19.782 -12.485 1.00 72.50 364 THR A C 1
ATOM 2806 O O . THR A 1 364 ? 14.785 20.045 -13.372 1.00 72.50 364 THR A O 1
ATOM 2809 N N . GLY A 1 365 ? 15.687 20.529 -11.379 1.00 78.12 365 GLY A N 1
ATOM 2810 C CA . GLY A 1 365 ? 14.908 21.743 -11.137 1.00 78.12 365 GLY A CA 1
ATOM 2811 C C . GLY A 1 365 ? 13.447 21.511 -10.740 1.00 78.12 365 GLY A C 1
ATOM 2812 O O . GLY A 1 365 ? 12.681 22.473 -10.681 1.00 78.12 365 GLY A O 1
ATOM 2813 N N . ARG A 1 366 ? 13.035 20.269 -10.444 1.00 77.50 366 ARG A N 1
ATOM 2814 C CA . ARG A 1 366 ? 11.658 19.956 -10.015 1.00 77.50 366 ARG A CA 1
ATOM 2815 C C . ARG A 1 366 ? 11.382 20.368 -8.567 1.00 77.50 366 ARG A C 1
ATOM 2817 O O . ARG A 1 366 ? 10.233 20.624 -8.213 1.00 77.50 366 ARG A O 1
ATOM 2824 N N . GLN A 1 367 ? 12.406 20.406 -7.713 1.00 84.56 367 GLN A N 1
ATOM 2825 C CA . GLN A 1 367 ? 12.265 20.679 -6.280 1.00 84.56 367 GLN A CA 1
ATOM 2826 C C . GLN A 1 367 ? 13.399 21.553 -5.728 1.00 84.56 367 GLN A C 1
ATOM 2828 O O . GLN A 1 367 ? 14.483 21.639 -6.293 1.00 84.56 367 GLN A O 1
ATOM 2833 N N . LYS A 1 368 ? 13.151 22.183 -4.574 1.00 87.62 368 LYS A N 1
ATOM 2834 C CA . LYS A 1 368 ? 14.191 22.843 -3.768 1.00 87.62 368 LYS A CA 1
ATOM 2835 C C . LYS A 1 368 ? 14.896 21.829 -2.845 1.00 87.62 368 LYS A C 1
ATOM 2837 O O . LYS A 1 368 ? 14.271 20.804 -2.519 1.00 87.62 368 LYS A O 1
ATOM 2842 N N . PRO A 1 369 ? 16.140 22.116 -2.402 1.00 89.19 369 PRO A N 1
ATOM 2843 C CA . PRO A 1 369 ? 16.805 21.352 -1.347 1.00 89.19 369 PRO A CA 1
ATOM 2844 C C . PRO A 1 369 ? 15.915 21.218 -0.109 1.00 89.19 369 PRO A C 1
ATOM 2846 O O . PRO A 1 369 ? 15.243 22.173 0.281 1.00 89.19 369 PRO A O 1
ATOM 2849 N N . MET A 1 370 ? 15.891 20.030 0.487 1.00 93.19 370 MET A N 1
ATOM 2850 C CA . MET A 1 370 ? 15.100 19.749 1.685 1.00 93.19 370 MET A CA 1
ATOM 2851 C C . MET A 1 370 ? 15.930 20.049 2.932 1.00 93.19 370 MET A C 1
ATOM 2853 O O . MET A 1 370 ? 17.016 19.502 3.089 1.00 93.19 370 MET A O 1
ATOM 2857 N N . THR A 1 371 ? 15.423 20.910 3.810 1.00 94.06 371 THR A N 1
ATOM 2858 C CA . THR A 1 371 ? 16.116 21.351 5.036 1.00 94.06 371 THR A CA 1
ATOM 2859 C C . THR A 1 371 ? 15.493 20.799 6.311 1.00 94.06 371 THR A C 1
ATOM 2861 O O . THR A 1 371 ? 16.054 20.965 7.387 1.00 94.06 371 THR A O 1
ATOM 2864 N N . GLU A 1 372 ? 14.326 20.172 6.206 1.00 96.38 372 GLU A N 1
ATOM 2865 C CA . GLU A 1 372 ? 13.558 19.669 7.339 1.00 96.38 372 GLU A CA 1
ATOM 2866 C C . GLU A 1 372 ? 12.599 18.556 6.903 1.00 96.38 372 GLU A C 1
ATOM 2868 O O . GLU A 1 372 ? 12.263 18.431 5.718 1.00 96.38 372 GLU A O 1
ATOM 2873 N N . VAL A 1 373 ? 12.142 17.767 7.875 1.00 97.88 373 VAL A N 1
ATOM 2874 C CA . VAL A 1 373 ? 11.098 16.749 7.718 1.00 97.88 373 VAL A CA 1
ATOM 2875 C C . VAL A 1 373 ? 10.035 16.978 8.788 1.00 97.88 373 VAL A C 1
ATOM 2877 O O . VAL A 1 373 ? 10.358 17.109 9.968 1.00 97.88 373 VAL A O 1
ATOM 2880 N N . ALA A 1 374 ? 8.765 17.027 8.389 1.00 98.38 374 ALA A N 1
ATOM 2881 C CA . ALA A 1 374 ? 7.659 17.149 9.330 1.00 98.38 374 ALA A CA 1
ATOM 2882 C C . ALA A 1 374 ? 7.192 15.758 9.768 1.00 98.38 374 ALA A C 1
ATOM 2884 O O . ALA A 1 374 ? 6.950 14.901 8.921 1.00 98.38 374 ALA A O 1
ATOM 2885 N N . PHE A 1 375 ? 7.030 15.554 11.068 1.00 98.81 375 PHE A N 1
ATOM 2886 C CA . PHE A 1 375 ? 6.504 14.339 11.680 1.00 98.81 375 PHE A CA 1
ATOM 2887 C C . PHE A 1 375 ? 5.177 14.628 12.373 1.00 98.81 375 PHE A C 1
ATOM 2889 O O . PHE A 1 375 ? 5.011 15.663 13.017 1.00 98.81 375 PHE A O 1
ATOM 2896 N N . LEU A 1 376 ? 4.249 13.684 12.267 1.00 98.88 376 LEU A N 1
ATOM 2897 C CA . LEU A 1 376 ? 3.028 13.627 13.058 1.00 98.88 376 LEU A CA 1
ATOM 2898 C C . LEU A 1 376 ? 3.166 12.459 14.031 1.00 98.88 376 LEU A C 1
ATOM 2900 O O . LEU A 1 376 ? 3.107 11.311 13.601 1.00 98.88 376 LEU A O 1
ATOM 2904 N N . PHE A 1 377 ? 3.324 12.747 15.318 1.00 98.94 377 PHE A N 1
ATOM 2905 C CA . PHE A 1 377 ? 3.298 11.745 16.381 1.00 98.94 377 PHE A CA 1
ATOM 2906 C C . PHE A 1 377 ? 1.903 11.609 16.981 1.00 98.94 377 PHE A C 1
ATOM 2908 O O . PHE A 1 377 ? 1.189 12.602 17.132 1.00 98.94 377 PHE A O 1
ATOM 2915 N N . VAL A 1 378 ? 1.560 10.378 17.357 1.00 98.88 378 VAL A N 1
ATOM 2916 C CA . VAL A 1 378 ? 0.368 10.020 18.125 1.00 98.88 378 VAL A CA 1
ATOM 2917 C C . VAL A 1 378 ? 0.788 9.188 19.328 1.00 98.88 378 VAL A C 1
ATOM 2919 O O . VAL A 1 378 ? 1.438 8.155 19.177 1.00 98.88 378 VAL A O 1
ATOM 2922 N N . GLU A 1 379 ? 0.374 9.623 20.510 1.00 98.88 379 GLU A N 1
ATOM 2923 C CA . GLU A 1 379 ? 0.468 8.876 21.763 1.00 98.88 379 GLU A CA 1
ATOM 2924 C C . GLU A 1 379 ? -0.945 8.501 22.219 1.00 98.88 379 GLU A C 1
ATOM 2926 O O . GLU A 1 379 ? -1.833 9.353 22.232 1.00 98.88 379 GLU A O 1
ATOM 2931 N N . ILE A 1 380 ? -1.157 7.237 22.585 1.00 98.75 380 ILE A N 1
ATOM 2932 C CA . ILE A 1 380 ? -2.444 6.689 23.034 1.00 98.75 380 ILE A CA 1
ATOM 2933 C C . ILE A 1 380 ? -2.277 6.162 24.451 1.00 98.75 380 ILE A C 1
ATOM 2935 O O . ILE A 1 380 ? -1.328 5.425 24.705 1.00 98.75 380 ILE A O 1
ATOM 2939 N N . VAL A 1 381 ? -3.217 6.477 25.343 1.00 98.69 381 VAL A N 1
ATOM 2940 C CA . VAL A 1 381 ? -3.315 5.874 26.678 1.00 98.69 381 VAL A CA 1
ATOM 2941 C C . VAL A 1 381 ? -4.719 5.307 26.878 1.00 98.69 381 VAL A C 1
ATOM 2943 O O . VAL A 1 381 ? -5.728 5.924 26.527 1.00 98.69 381 VAL A O 1
ATOM 2946 N N . THR A 1 382 ? -4.779 4.100 27.424 1.00 98.25 382 THR A N 1
ATOM 2947 C CA . THR A 1 382 ? -6.023 3.363 27.689 1.00 98.25 382 THR A CA 1
ATOM 2948 C C . THR A 1 382 ? -6.452 3.473 29.146 1.00 98.25 382 THR A C 1
ATOM 2950 O O . THR A 1 382 ? -5.631 3.794 30.000 1.00 98.25 382 THR A O 1
ATOM 2953 N N . GLU A 1 383 ? -7.709 3.159 29.459 1.00 96.56 383 GLU A N 1
ATOM 2954 C CA . GLU A 1 383 ? -8.229 3.120 30.838 1.00 96.56 383 GLU A CA 1
ATOM 2955 C C . GLU A 1 383 ? -7.440 2.158 31.744 1.00 96.56 383 GLU A C 1
ATOM 2957 O O . GLU A 1 383 ? -7.360 2.366 32.953 1.00 96.56 383 GLU A O 1
ATOM 2962 N N . GLN A 1 384 ? -6.818 1.124 31.169 1.00 93.94 384 GLN A N 1
ATOM 2963 C CA . GLN A 1 384 ? -5.947 0.187 31.886 1.00 93.94 384 GLN A CA 1
ATOM 2964 C C . GLN A 1 384 ? -4.494 0.678 32.037 1.00 93.94 384 GLN A C 1
ATOM 2966 O O . GLN A 1 384 ? -3.652 -0.053 32.558 1.00 93.94 384 GLN A O 1
ATOM 2971 N N . GLY A 1 385 ? -4.177 1.891 31.575 1.00 94.94 385 GLY A N 1
ATOM 2972 C CA . GLY A 1 385 ? -2.837 2.477 31.651 1.00 94.94 385 GLY A CA 1
ATOM 2973 C C . GLY A 1 385 ? -1.839 1.917 30.631 1.00 94.94 385 GLY A C 1
ATOM 2974 O O . GLY A 1 385 ? -0.641 2.145 30.767 1.00 94.94 385 GLY A O 1
ATOM 2975 N N . LEU A 1 386 ? -2.295 1.178 29.612 1.00 96.38 386 LEU A N 1
ATOM 2976 C CA . LEU A 1 386 ? -1.434 0.782 28.494 1.00 96.38 386 LEU A CA 1
ATOM 2977 C C . LEU A 1 386 ? -1.228 1.956 27.547 1.00 96.38 386 LEU A C 1
ATOM 2979 O O . LEU A 1 386 ? -2.188 2.654 27.207 1.00 96.38 386 LEU A O 1
ATOM 2983 N N . GLU A 1 387 ? 0.010 2.098 27.082 1.00 98.06 387 GLU A N 1
ATOM 2984 C CA . GLU A 1 387 ? 0.447 3.199 26.233 1.00 98.06 387 GLU A CA 1
ATOM 2985 C C . GLU A 1 387 ? 0.924 2.702 24.864 1.00 98.06 387 GLU A C 1
ATOM 2987 O O . GLU A 1 387 ? 1.578 1.660 24.756 1.00 98.06 387 GLU A O 1
ATOM 2992 N N . GLY A 1 388 ? 0.632 3.476 23.822 1.00 98.56 388 GLY A N 1
ATOM 2993 C CA . GLY A 1 388 ? 1.096 3.248 22.456 1.00 98.56 388 GLY A CA 1
ATOM 2994 C C . GLY A 1 388 ? 1.656 4.517 21.831 1.00 98.56 388 GLY A C 1
ATOM 2995 O O . GLY A 1 388 ? 1.120 5.598 22.066 1.00 98.56 388 GLY A O 1
ATOM 2996 N N . ILE A 1 389 ? 2.698 4.387 21.012 1.00 98.81 389 ILE A N 1
ATOM 2997 C CA . ILE A 1 389 ? 3.246 5.476 20.200 1.00 98.81 389 ILE A CA 1
ATOM 2998 C C . ILE A 1 389 ? 3.323 5.085 18.729 1.00 98.81 389 ILE A C 1
ATOM 3000 O O . ILE A 1 389 ? 3.741 3.985 18.376 1.00 98.81 389 ILE A O 1
ATOM 3004 N N . GLY A 1 390 ? 2.945 6.015 17.860 1.00 98.81 390 GLY A N 1
ATOM 3005 C CA . GLY A 1 390 ? 3.090 5.877 16.423 1.00 98.81 390 GLY A CA 1
ATOM 3006 C C . GLY A 1 390 ? 3.374 7.206 15.756 1.00 98.81 390 GLY A C 1
ATOM 3007 O O . GLY A 1 390 ? 3.210 8.272 16.353 1.00 98.81 390 GLY A O 1
ATOM 3008 N N . PHE A 1 391 ? 3.833 7.140 14.511 1.00 98.88 391 PHE A N 1
ATOM 3009 C CA . PHE A 1 391 ? 4.105 8.339 13.740 1.00 98.88 391 PHE A CA 1
ATOM 3010 C C . PHE A 1 391 ? 3.858 8.162 12.250 1.00 98.88 391 PHE A C 1
ATOM 3012 O O . PHE A 1 391 ? 3.910 7.061 11.703 1.00 98.88 391 PHE A O 1
ATOM 3019 N N . SER A 1 392 ? 3.616 9.298 11.609 1.00 98.69 392 SER A N 1
ATOM 3020 C CA . SER A 1 392 ? 3.705 9.488 10.170 1.00 98.69 392 SER A CA 1
ATOM 3021 C C . SER A 1 392 ? 4.617 10.675 9.875 1.00 98.69 392 SER A C 1
ATOM 3023 O O . SER A 1 392 ? 5.096 11.346 10.795 1.00 98.69 392 SER A O 1
ATOM 3025 N N . TYR A 1 393 ? 4.899 10.933 8.603 1.00 98.75 393 TYR A N 1
ATOM 3026 C CA . TYR A 1 393 ? 5.781 12.025 8.220 1.00 98.75 393 TYR A CA 1
ATOM 3027 C C . TYR A 1 393 ? 5.445 12.598 6.841 1.00 98.75 393 TYR A C 1
ATOM 3029 O O . TYR A 1 393 ? 4.736 12.001 6.028 1.00 98.75 393 TYR A O 1
ATOM 3037 N N . SER A 1 394 ? 6.017 13.765 6.562 1.00 98.19 394 SER A N 1
ATOM 3038 C CA . SER A 1 394 ? 6.009 14.422 5.265 1.00 98.19 394 SER A CA 1
ATOM 3039 C C . SER A 1 394 ? 7.391 14.997 4.969 1.00 98.19 394 SER A C 1
ATOM 3041 O O . SER A 1 394 ? 7.898 15.861 5.688 1.00 98.19 394 SER A O 1
ATOM 3043 N N . LYS A 1 395 ? 7.990 14.553 3.860 1.00 94.25 395 LYS A N 1
ATOM 3044 C CA . LYS A 1 395 ? 9.142 15.220 3.240 1.00 94.25 395 LYS A CA 1
ATOM 3045 C C . LYS A 1 395 ? 8.592 16.336 2.349 1.00 94.25 395 LYS A C 1
ATOM 3047 O O . LYS A 1 395 ? 7.900 16.046 1.376 1.00 94.25 395 LYS A O 1
ATOM 3052 N N . ARG A 1 396 ? 8.924 17.598 2.651 1.00 92.75 396 ARG A N 1
ATOM 3053 C CA . ARG A 1 396 ? 8.312 18.810 2.055 1.00 92.75 396 ARG A CA 1
ATOM 3054 C C . ARG A 1 396 ? 6.849 19.011 2.495 1.00 92.75 396 ARG A C 1
ATOM 3056 O O . ARG A 1 396 ? 6.474 18.633 3.604 1.00 92.75 396 ARG A O 1
ATOM 3063 N N . ALA A 1 397 ? 6.046 19.682 1.667 1.00 95.31 397 ALA A N 1
ATOM 3064 C CA . ALA A 1 397 ? 4.677 20.073 1.988 1.00 95.31 397 ALA A CA 1
ATOM 3065 C C . ALA A 1 397 ? 3.770 18.854 2.219 1.00 95.31 397 ALA A C 1
ATOM 3067 O O . ALA A 1 397 ? 3.672 17.981 1.363 1.00 95.31 397 ALA A O 1
ATOM 3068 N N . GLY A 1 398 ? 3.084 18.843 3.362 1.00 96.75 398 GLY A N 1
ATOM 3069 C CA . GLY A 1 398 ? 2.141 17.788 3.746 1.00 96.75 398 GLY A CA 1
ATOM 3070 C C . GLY A 1 398 ? 1.905 17.736 5.255 1.00 96.75 398 GLY A C 1
ATOM 3071 O O . GLY A 1 398 ? 0.763 17.594 5.683 1.00 96.75 398 GLY A O 1
ATOM 3072 N N . GLY A 1 399 ? 2.949 17.984 6.056 1.00 97.94 399 GLY A N 1
ATOM 3073 C CA . GLY A 1 399 ? 2.903 17.933 7.527 1.00 97.94 399 GLY A CA 1
ATOM 3074 C C . GLY A 1 399 ? 1.745 18.718 8.166 1.00 97.94 399 GLY A C 1
ATOM 3075 O O . GLY A 1 399 ? 0.958 18.120 8.899 1.00 97.94 399 GLY A O 1
ATOM 3076 N N . PRO A 1 400 ? 1.549 20.014 7.842 1.00 98.00 400 PRO A N 1
ATOM 3077 C CA . PRO A 1 400 ? 0.429 20.785 8.386 1.00 98.00 400 PRO A CA 1
ATOM 3078 C C . PRO A 1 400 ? -0.949 20.196 8.062 1.00 98.00 400 PRO A C 1
ATOM 3080 O O . PRO A 1 400 ? -1.840 20.230 8.904 1.00 98.00 400 PRO A O 1
ATOM 3083 N N . GLY A 1 401 ? -1.128 19.635 6.862 1.00 98.38 401 GLY A N 1
ATOM 3084 C CA . GLY A 1 401 ? -2.388 19.000 6.482 1.00 98.38 401 GLY A CA 1
ATOM 3085 C C . GLY A 1 401 ? -2.593 17.657 7.185 1.00 98.38 401 GLY A C 1
ATOM 3086 O O . GLY A 1 401 ? -3.699 17.398 7.651 1.00 98.38 401 GLY A O 1
ATOM 3087 N N . GLN A 1 402 ? -1.541 16.839 7.326 1.00 98.75 402 GLN A N 1
ATOM 3088 C CA . GLN A 1 402 ? -1.602 15.593 8.103 1.00 98.75 402 GLN A CA 1
ATOM 3089 C C . GLN A 1 402 ? -2.024 15.879 9.552 1.00 98.75 402 GLN A C 1
ATOM 3091 O O . GLN A 1 402 ? -2.956 15.254 10.052 1.00 98.75 402 GLN A O 1
ATOM 3096 N N . PHE A 1 403 ? -1.395 16.862 10.208 1.00 98.81 403 PHE A N 1
ATOM 3097 C CA . PHE A 1 403 ? -1.746 17.254 11.576 1.00 98.81 403 PHE A CA 1
ATOM 3098 C C . PHE A 1 403 ? -3.170 17.814 11.678 1.00 98.81 403 PHE A C 1
ATOM 3100 O O . PHE A 1 403 ? -3.905 17.446 12.592 1.00 98.81 403 PHE A O 1
ATOM 3107 N N . ALA A 1 404 ? -3.584 18.672 10.738 1.00 98.81 404 ALA A N 1
ATOM 3108 C CA . ALA A 1 404 ? -4.934 19.232 10.726 1.00 98.81 404 ALA A CA 1
ATOM 3109 C C . ALA A 1 404 ? -6.010 18.143 10.596 1.00 98.81 404 ALA A C 1
ATOM 3111 O O . ALA A 1 404 ? -6.977 18.160 11.353 1.00 98.81 404 ALA A O 1
ATOM 3112 N N . HIS A 1 405 ? -5.815 17.176 9.695 1.00 98.81 405 HIS A N 1
ATOM 3113 C CA . HIS A 1 405 ? -6.756 16.073 9.527 1.00 98.81 405 HIS A CA 1
ATOM 3114 C C . HIS A 1 405 ? -6.751 15.125 10.731 1.00 98.81 405 HIS A C 1
ATOM 3116 O O . HIS A 1 405 ? -7.814 14.768 11.226 1.00 98.81 405 HIS A O 1
ATOM 3122 N N . ALA A 1 406 ? -5.572 14.772 11.263 1.00 98.88 406 ALA A N 1
ATOM 3123 C CA . ALA A 1 406 ? -5.465 13.948 12.468 1.00 98.88 406 ALA A CA 1
ATOM 3124 C C . ALA A 1 406 ? -6.198 14.578 13.658 1.00 98.88 406 ALA A C 1
ATOM 3126 O O . ALA A 1 406 ? -6.908 13.888 14.382 1.00 98.88 406 ALA A O 1
ATOM 3127 N N . LYS A 1 407 ? -6.054 15.896 13.832 1.00 98.75 407 LYS A N 1
ATOM 3128 C CA . LYS A 1 407 ? -6.757 16.666 14.859 1.00 98.75 407 LYS A CA 1
ATOM 3129 C C . LYS A 1 407 ? -8.275 16.602 14.700 1.00 98.75 407 LYS A C 1
ATOM 3131 O O . LYS A 1 407 ? -8.970 16.488 15.698 1.00 98.75 407 LYS A O 1
ATOM 3136 N N . GLU A 1 408 ? -8.778 16.681 13.474 1.00 98.69 408 GLU A N 1
ATOM 3137 C CA . GLU A 1 408 ? -10.217 16.649 13.188 1.00 98.69 408 GLU A CA 1
ATOM 3138 C C . GLU A 1 408 ? -10.859 15.290 13.504 1.00 98.69 408 GLU A C 1
ATOM 3140 O O . GLU A 1 408 ? -12.003 15.247 13.943 1.00 98.69 408 GLU A O 1
ATOM 3145 N N . ILE A 1 409 ? -10.123 14.190 13.319 1.00 98.50 409 ILE A N 1
ATOM 3146 C CA . ILE A 1 409 ? -10.651 12.826 13.485 1.00 98.50 409 ILE A CA 1
ATOM 3147 C C . ILE A 1 409 ? -10.268 12.160 14.817 1.00 98.50 409 ILE A C 1
ATOM 3149 O O . ILE A 1 409 ? -10.691 11.036 15.070 1.00 98.50 409 ILE A O 1
ATOM 3153 N N . ALA A 1 410 ? -9.457 12.802 15.665 1.00 98.44 410 ALA A N 1
ATOM 3154 C CA . ALA A 1 410 ? -8.920 12.182 16.882 1.00 98.44 410 ALA A CA 1
ATOM 3155 C C . ALA A 1 410 ? -10.006 11.759 17.888 1.00 98.44 410 ALA A C 1
ATOM 3157 O O . ALA A 1 410 ? -9.902 10.682 18.479 1.00 98.44 410 ALA A O 1
ATOM 3158 N N . ASP A 1 411 ? -11.063 12.564 18.037 1.00 97.62 411 ASP A N 1
ATOM 3159 C CA . ASP A 1 411 ? -12.191 12.305 18.948 1.00 97.62 411 ASP A CA 1
ATOM 3160 C C . ASP A 1 411 ? -12.884 10.964 18.670 1.00 97.62 411 ASP A C 1
ATOM 3162 O O . ASP A 1 411 ? -13.412 10.331 19.585 1.00 97.62 411 ASP A O 1
ATOM 3166 N N . GLU A 1 412 ? -12.813 10.477 17.429 1.00 98.25 412 GLU A N 1
ATOM 3167 C CA . GLU A 1 412 ? -13.405 9.205 17.020 1.00 98.25 412 GLU A CA 1
ATOM 3168 C C . GLU A 1 412 ? -12.765 7.988 17.699 1.00 98.25 412 GLU A C 1
ATOM 3170 O O . GLU A 1 412 ? -13.340 6.902 17.654 1.00 98.25 412 GLU A O 1
ATOM 3175 N N . LEU A 1 413 ? -11.588 8.113 18.316 1.00 98.31 413 LEU A N 1
ATOM 3176 C CA . LEU A 1 413 ? -10.944 6.991 19.000 1.00 98.31 413 LEU A CA 1
ATOM 3177 C C . LEU A 1 413 ? -11.287 6.893 20.488 1.00 98.31 413 LEU A C 1
ATOM 3179 O O . LEU A 1 413 ? -11.076 5.834 21.071 1.00 98.31 413 LEU A O 1
ATOM 3183 N N . ILE A 1 414 ? -11.826 7.937 21.120 1.00 98.38 414 ILE A N 1
ATOM 3184 C CA . ILE A 1 414 ? -12.123 7.895 22.559 1.00 98.38 414 ILE A CA 1
ATOM 3185 C C . ILE A 1 414 ? -13.220 6.871 22.868 1.00 98.38 414 ILE A C 1
ATOM 3187 O O . ILE A 1 414 ? -14.266 6.824 22.223 1.00 98.38 414 ILE A O 1
ATOM 3191 N N . GLY A 1 415 ? -12.989 6.054 23.897 1.00 96.75 415 GLY A N 1
ATOM 3192 C CA . GLY A 1 415 ? -13.912 5.023 24.374 1.00 96.75 415 GLY A CA 1
ATOM 3193 C C . GLY A 1 415 ? -13.930 3.741 23.536 1.00 96.75 415 GLY A C 1
ATOM 3194 O O . GLY A 1 415 ? -14.604 2.778 23.919 1.00 96.75 415 GLY A O 1
ATOM 3195 N N . GLU A 1 416 ? -13.198 3.709 22.422 1.00 98.31 416 GLU A N 1
ATOM 3196 C CA . GLU A 1 416 ? -13.082 2.552 21.539 1.00 98.31 416 GLU A CA 1
ATOM 3197 C C . GLU A 1 416 ? -12.116 1.494 22.092 1.00 98.31 416 GLU A C 1
ATOM 3199 O O . GLU A 1 416 ? -11.149 1.829 22.778 1.00 98.31 416 GLU A O 1
ATOM 3204 N N . ASP A 1 417 ? -12.343 0.218 21.755 1.00 97.31 417 ASP A N 1
ATOM 3205 C CA . ASP A 1 417 ? -11.399 -0.857 22.088 1.00 97.31 417 ASP A CA 1
ATOM 3206 C C . ASP A 1 417 ? -10.148 -0.758 21.194 1.00 97.31 417 ASP A C 1
ATOM 3208 O O . ASP A 1 417 ? -10.255 -0.939 19.972 1.00 97.31 417 ASP A O 1
ATOM 3212 N N . PRO A 1 418 ? -8.951 -0.512 21.765 1.00 97.44 418 PRO A N 1
ATOM 3213 C CA . PRO A 1 418 ? -7.715 -0.344 20.997 1.00 97.44 418 PRO A CA 1
ATOM 3214 C C . PRO A 1 418 ? -7.282 -1.618 20.253 1.00 97.44 418 PRO A C 1
ATOM 3216 O O . PRO A 1 418 ? -6.402 -1.577 19.392 1.00 97.44 418 PRO A O 1
ATOM 3219 N N . SER A 1 419 ? -7.865 -2.774 20.577 1.00 97.19 419 SER A N 1
ATOM 3220 C CA . SER A 1 419 ? -7.539 -4.051 19.950 1.00 97.19 419 SER A CA 1
ATOM 3221 C C . SER A 1 419 ? -8.139 -4.195 18.552 1.00 97.19 419 SER A C 1
ATOM 3223 O O . SER A 1 419 ? -7.595 -4.965 17.752 1.00 97.19 419 SER A O 1
ATOM 3225 N N . ASP A 1 420 ? -9.194 -3.450 18.225 1.00 97.50 420 ASP A N 1
ATOM 3226 C CA . ASP A 1 420 ? -9.928 -3.556 16.962 1.00 97.50 420 ASP A CA 1
ATOM 3227 C C . ASP A 1 420 ? -9.290 -2.724 15.834 1.00 97.50 420 ASP A C 1
ATOM 3229 O O . ASP A 1 420 ? -9.976 -2.022 15.092 1.00 97.50 420 ASP A O 1
ATOM 3233 N N . ILE A 1 421 ? -7.965 -2.792 15.677 1.00 98.62 421 ILE A N 1
ATOM 3234 C CA . ILE A 1 421 ? -7.179 -1.868 14.834 1.00 98.62 421 ILE A CA 1
ATOM 3235 C C . ILE A 1 421 ? -7.757 -1.715 13.416 1.00 98.62 421 ILE A C 1
ATOM 3237 O O . ILE A 1 421 ? -7.979 -0.601 12.953 1.00 98.62 421 ILE A O 1
ATOM 3241 N N . GLY A 1 422 ? -8.095 -2.818 12.738 1.00 94.50 422 GLY A N 1
ATOM 3242 C CA . GLY A 1 422 ? -8.688 -2.760 11.395 1.00 94.50 422 GLY A CA 1
ATOM 3243 C C . GLY A 1 422 ? -10.073 -2.091 11.345 1.00 94.50 422 GLY A C 1
ATOM 3244 O O . GLY A 1 422 ? -10.400 -1.419 10.361 1.00 94.50 422 GLY A O 1
ATOM 3245 N N . ARG A 1 423 ? -10.880 -2.230 12.408 1.00 98.19 423 ARG A N 1
ATOM 3246 C CA . ARG A 1 423 ? -12.167 -1.530 12.561 1.00 98.19 423 ARG A CA 1
ATOM 3247 C C . ARG A 1 423 ? -11.932 -0.043 12.791 1.00 98.19 423 ARG A C 1
ATOM 3249 O O . ARG A 1 423 ? -12.597 0.758 12.146 1.00 98.19 423 ARG A O 1
ATOM 3256 N N . LEU A 1 424 ? -10.976 0.320 13.647 1.00 98.62 424 LEU A N 1
ATOM 3257 C CA . LEU A 1 424 ? -10.637 1.714 13.948 1.00 98.62 424 LEU A CA 1
ATOM 3258 C C . LEU A 1 424 ? -10.050 2.435 12.737 1.00 98.62 424 LEU A C 1
ATOM 3260 O O . LEU A 1 424 ? -10.487 3.536 12.420 1.00 98.62 424 LEU A O 1
ATOM 3264 N N . TRP A 1 425 ? -9.169 1.781 11.981 1.00 98.69 425 TRP A N 1
ATOM 3265 C CA . TRP A 1 425 ? -8.697 2.293 10.695 1.00 98.69 425 TRP A CA 1
ATOM 3266 C C . TRP A 1 425 ? -9.871 2.581 9.749 1.00 98.69 425 TRP A C 1
ATOM 3268 O O . TRP A 1 425 ? -9.964 3.653 9.156 1.00 98.69 425 TRP A O 1
ATOM 3278 N N . THR A 1 426 ? -10.820 1.643 9.656 1.00 97.12 426 THR A N 1
ATOM 3279 C CA . THR A 1 426 ? -12.030 1.804 8.836 1.00 97.12 426 THR A CA 1
ATOM 3280 C C . THR A 1 426 ? -12.911 2.949 9.345 1.00 97.12 426 THR A C 1
ATOM 3282 O O . THR A 1 426 ? -13.389 3.740 8.537 1.00 97.12 426 THR A O 1
ATOM 3285 N N . LYS A 1 427 ? -13.099 3.071 10.665 1.00 98.25 427 LYS A N 1
ATOM 3286 C CA . LYS A 1 427 ? -13.858 4.152 11.309 1.00 98.25 427 LYS A CA 1
ATOM 3287 C C . LYS A 1 427 ? -13.270 5.522 10.965 1.00 98.25 427 LYS A C 1
ATOM 3289 O O . LYS A 1 427 ? -14.003 6.385 10.495 1.00 98.25 427 LYS A O 1
ATOM 3294 N N . LEU A 1 428 ? -11.957 5.689 11.125 1.00 98.50 428 LEU A N 1
ATOM 3295 C CA . LEU A 1 428 ? -11.258 6.941 10.828 1.00 98.50 428 LEU A CA 1
ATOM 3296 C C . LEU A 1 428 ? -11.336 7.314 9.344 1.00 98.50 428 LEU A C 1
ATOM 3298 O O . LEU A 1 428 ? -11.588 8.469 9.008 1.00 98.50 428 LEU A O 1
ATOM 3302 N N . VAL A 1 429 ? -11.215 6.334 8.444 1.00 97.69 429 VAL A N 1
ATOM 3303 C CA . VAL A 1 429 ? -11.435 6.567 7.008 1.00 97.69 429 VAL A CA 1
ATOM 3304 C C . VAL A 1 429 ? -12.869 7.012 6.719 1.00 97.69 429 VAL A C 1
ATOM 3306 O O . VAL A 1 429 ? -13.076 7.870 5.867 1.00 97.69 429 VAL A O 1
ATOM 3309 N N . TRP A 1 430 ? -13.872 6.457 7.404 1.00 95.50 430 TRP A N 1
ATOM 3310 C CA . TRP A 1 430 ? -15.264 6.878 7.224 1.00 95.50 430 TRP A CA 1
ATOM 3311 C C . TRP A 1 430 ? -15.555 8.266 7.793 1.00 95.50 430 TRP A C 1
ATOM 3313 O O . TRP A 1 430 ? -16.326 9.002 7.178 1.00 95.50 430 TRP A O 1
ATOM 3323 N N . ALA A 1 431 ? -14.919 8.644 8.903 1.00 93.25 431 ALA A N 1
ATOM 3324 C CA . ALA A 1 431 ? -15.009 10.000 9.444 1.00 93.25 431 ALA A CA 1
ATOM 3325 C C . ALA A 1 431 ? -14.531 11.044 8.417 1.00 93.25 431 ALA A C 1
ATOM 3327 O O . ALA A 1 431 ? -15.148 12.093 8.260 1.00 93.25 431 ALA A O 1
ATOM 3328 N N . GLY A 1 432 ? -13.492 10.707 7.645 1.00 91.12 432 GLY A N 1
ATOM 3329 C CA . GLY A 1 432 ? -12.966 11.507 6.538 1.00 91.12 432 GLY A CA 1
ATOM 3330 C C . GLY A 1 432 ? -13.382 11.038 5.139 1.00 91.12 432 GLY A C 1
ATOM 3331 O O . GLY A 1 432 ? -12.637 11.273 4.194 1.00 91.12 432 GLY A O 1
ATOM 3332 N N . ALA A 1 433 ? -14.521 10.363 4.948 1.00 85.06 433 ALA A N 1
ATOM 3333 C CA . ALA A 1 433 ? -14.795 9.643 3.691 1.00 85.06 433 ALA A CA 1
ATOM 3334 C C . ALA A 1 433 ? -14.649 10.492 2.408 1.00 85.06 433 ALA A C 1
ATOM 3336 O O . ALA A 1 433 ? -14.219 9.984 1.371 1.00 85.06 433 ALA A O 1
ATOM 3337 N N . SER A 1 434 ? -14.973 11.788 2.468 1.00 92.75 434 SER A N 1
ATOM 3338 C CA . SER A 1 434 ? -14.875 12.712 1.330 1.00 92.75 434 SER A CA 1
ATOM 3339 C C . SER A 1 434 ? -13.443 13.046 0.901 1.00 92.75 434 SER A C 1
ATOM 3341 O O . SER A 1 434 ? -13.261 13.551 -0.203 1.00 92.75 434 SER A O 1
ATOM 3343 N N . VAL A 1 435 ? -12.435 12.787 1.741 1.00 90.06 435 VAL A N 1
ATOM 3344 C CA . VAL A 1 435 ? -11.012 12.994 1.412 1.00 90.06 435 VAL A CA 1
ATOM 3345 C C . VAL A 1 435 ? -10.318 11.716 0.922 1.00 90.06 435 VAL A C 1
ATOM 3347 O O . VAL A 1 435 ? -9.111 11.713 0.694 1.00 90.06 435 VAL A O 1
ATOM 3350 N N . GLY A 1 436 ? -11.089 10.651 0.677 1.00 92.31 436 GLY A N 1
ATOM 3351 C CA . GLY A 1 436 ? -10.624 9.446 -0.003 1.00 92.31 436 GLY A CA 1
ATOM 3352 C C . GLY A 1 436 ? -9.928 8.428 0.903 1.00 92.31 436 GLY A C 1
ATOM 3353 O O . GLY A 1 436 ? -10.086 8.420 2.121 1.00 92.31 436 GLY A O 1
ATOM 3354 N N . ARG A 1 437 ? -9.202 7.494 0.273 1.00 96.62 437 ARG A N 1
ATOM 3355 C CA . ARG A 1 437 ? -8.572 6.321 0.917 1.00 96.62 437 ARG A CA 1
ATOM 3356 C C . ARG A 1 437 ? -7.088 6.168 0.569 1.00 96.62 437 ARG A C 1
ATOM 3358 O O . ARG A 1 437 ? -6.549 5.064 0.633 1.00 96.62 437 ARG A O 1
ATOM 3365 N N . SER A 1 438 ? -6.456 7.263 0.170 1.00 96.81 438 SER A N 1
ATOM 3366 C CA . SER A 1 438 ? -5.029 7.350 -0.123 1.00 96.81 438 SER A CA 1
ATOM 3367 C C . SER A 1 438 ? -4.510 8.749 0.205 1.00 96.81 438 SER A C 1
ATOM 3369 O O . SER A 1 438 ? -5.281 9.677 0.474 1.00 96.81 438 SER A O 1
ATOM 3371 N N . GLY A 1 439 ? -3.189 8.910 0.181 1.00 96.38 439 GLY A N 1
ATOM 3372 C CA . GLY A 1 439 ? -2.554 10.213 0.341 1.00 96.38 439 GLY A CA 1
ATOM 3373 C C . GLY A 1 439 ? -2.668 10.771 1.758 1.00 96.38 439 GLY A C 1
ATOM 3374 O O . GLY A 1 439 ? -2.653 10.039 2.746 1.00 96.38 439 GLY A O 1
ATOM 3375 N N . LEU A 1 440 ? -2.750 12.097 1.856 1.00 98.00 440 LEU A N 1
ATOM 3376 C CA . LEU A 1 440 ? -2.599 12.838 3.111 1.00 98.00 440 LEU A CA 1
ATOM 3377 C C . LEU A 1 440 ? -3.562 12.380 4.219 1.00 98.00 440 LEU A C 1
ATOM 3379 O O . LEU A 1 440 ? -3.155 12.295 5.377 1.00 98.00 440 LEU A O 1
ATOM 3383 N N . ALA A 1 441 ? -4.805 12.043 3.868 1.00 98.12 441 ALA A N 1
ATOM 3384 C CA . ALA A 1 441 ? -5.806 11.594 4.831 1.00 98.12 441 ALA A CA 1
ATOM 3385 C C . ALA A 1 441 ? -5.396 10.277 5.506 1.00 98.12 441 ALA A C 1
ATOM 3387 O O . ALA A 1 441 ? -5.294 10.194 6.730 1.00 98.12 441 ALA A O 1
ATOM 3388 N N . THR A 1 442 ? -5.066 9.252 4.717 1.00 98.62 442 THR A N 1
ATOM 3389 C CA . THR A 1 442 ? -4.621 7.964 5.262 1.00 98.62 442 THR A CA 1
ATOM 3390 C C . THR A 1 442 ? -3.238 8.045 5.896 1.00 98.62 442 THR A C 1
ATOM 3392 O O . THR A 1 442 ? -2.976 7.324 6.851 1.00 98.62 442 THR A O 1
ATOM 3395 N N . GLN A 1 443 ? -2.372 8.953 5.444 1.00 98.81 443 GLN A N 1
ATOM 3396 C CA . GLN A 1 443 ? -1.090 9.226 6.100 1.00 98.81 443 GLN A CA 1
ATOM 3397 C C . GLN A 1 443 ? -1.261 9.785 7.514 1.00 98.81 443 GLN A C 1
ATOM 3399 O O . GLN A 1 443 ? -0.484 9.434 8.396 1.00 98.81 443 GLN A O 1
ATOM 3404 N N . ALA A 1 444 ? -2.282 10.611 7.756 1.00 98.81 444 ALA A N 1
ATOM 3405 C CA . ALA A 1 444 ? -2.634 11.045 9.105 1.00 98.81 444 ALA A CA 1
ATOM 3406 C C . ALA A 1 444 ? -3.125 9.862 9.962 1.00 98.81 444 ALA A C 1
ATOM 3408 O O . ALA A 1 444 ? -2.696 9.695 11.103 1.00 98.81 444 ALA A O 1
ATOM 3409 N N . ILE A 1 445 ? -3.957 8.987 9.378 1.00 98.88 445 ILE A N 1
ATOM 3410 C CA . ILE A 1 445 ? -4.448 7.755 10.020 1.00 98.88 445 ILE A CA 1
ATOM 3411 C C . ILE A 1 445 ? -3.298 6.799 10.373 1.00 98.88 445 ILE A C 1
ATOM 3413 O O . ILE A 1 445 ? -3.351 6.137 11.409 1.00 98.88 445 ILE A O 1
ATOM 3417 N N . ALA A 1 446 ? -2.237 6.759 9.560 1.00 98.94 446 ALA A N 1
ATOM 3418 C CA . ALA A 1 446 ? -1.079 5.895 9.779 1.00 98.94 446 ALA A CA 1
ATOM 3419 C C . ALA A 1 446 ? -0.456 6.083 11.170 1.00 98.94 446 ALA A C 1
ATOM 3421 O O . ALA A 1 446 ? -0.068 5.099 11.792 1.00 98.94 446 ALA A O 1
ATOM 3422 N N . ALA A 1 447 ? -0.404 7.315 11.688 1.00 98.94 447 ALA A N 1
ATOM 3423 C CA . ALA A 1 447 ? 0.170 7.579 13.005 1.00 98.94 447 ALA A CA 1
ATOM 3424 C C . ALA A 1 447 ? -0.651 6.928 14.137 1.00 98.94 447 ALA A C 1
ATOM 3426 O O . ALA A 1 447 ? -0.073 6.316 15.036 1.00 98.94 447 ALA A O 1
ATOM 3427 N N . PHE A 1 448 ? -1.987 6.977 14.055 1.00 98.94 448 PHE A N 1
ATOM 3428 C CA . PHE A 1 448 ? -2.877 6.269 14.984 1.00 98.94 448 PHE A CA 1
ATOM 3429 C C . PHE A 1 448 ? -2.746 4.750 14.849 1.00 98.94 448 PHE A C 1
ATOM 3431 O O . PHE A 1 448 ? -2.619 4.046 15.846 1.00 98.94 448 PHE A O 1
ATOM 3438 N N . ASP A 1 449 ? -2.751 4.245 13.614 1.00 98.94 449 ASP A N 1
ATOM 3439 C CA . ASP A 1 449 ? -2.643 2.814 13.321 1.00 98.94 449 ASP A CA 1
ATOM 3440 C C . ASP A 1 449 ? -1.357 2.213 13.902 1.00 98.94 449 ASP A C 1
ATOM 3442 O O . ASP A 1 449 ? -1.394 1.191 14.589 1.00 98.94 449 ASP A O 1
ATOM 3446 N N . VAL A 1 450 ? -0.226 2.894 13.699 1.00 98.94 450 VAL A N 1
ATOM 3447 C CA . VAL A 1 450 ? 1.069 2.484 14.246 1.00 98.94 450 VAL A CA 1
ATOM 3448 C C . VAL A 1 450 ? 1.044 2.484 15.778 1.00 98.94 450 VAL A C 1
ATOM 3450 O O . VAL A 1 450 ? 1.503 1.517 16.383 1.00 98.94 450 VAL A O 1
ATOM 3453 N N . ALA A 1 451 ? 0.449 3.504 16.407 1.00 98.94 451 ALA A N 1
ATOM 3454 C CA . ALA A 1 451 ? 0.346 3.588 17.864 1.00 98.94 451 ALA A CA 1
ATOM 3455 C C . ALA A 1 451 ? -0.491 2.451 18.468 1.00 98.94 451 ALA A C 1
ATOM 3457 O O . ALA A 1 451 ? -0.144 1.908 19.516 1.00 98.94 451 ALA A O 1
ATOM 3458 N N . LEU A 1 452 ? -1.566 2.044 17.791 1.00 98.94 452 LEU A N 1
ATOM 3459 C CA . LEU A 1 452 ? -2.402 0.920 18.216 1.00 98.94 452 LEU A CA 1
ATOM 3460 C C . LEU A 1 452 ? -1.670 -0.425 18.092 1.00 98.94 452 LEU A C 1
ATOM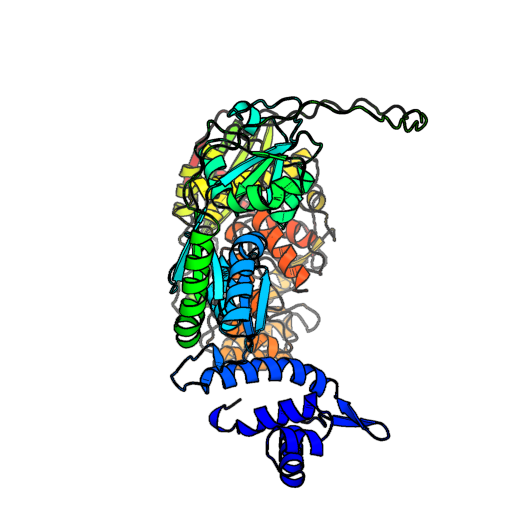 3462 O O . LEU A 1 452 ? -1.812 -1.291 18.959 1.00 98.94 452 LEU A O 1
ATOM 3466 N N . TRP A 1 453 ? -0.865 -0.609 17.042 1.00 98.94 453 TRP A N 1
ATOM 3467 C CA . TRP A 1 453 ? -0.027 -1.802 16.882 1.00 98.94 453 TRP A CA 1
ATOM 3468 C C . TRP A 1 453 ? 1.097 -1.868 17.919 1.00 98.94 453 TRP A C 1
ATOM 3470 O O . TRP A 1 453 ? 1.328 -2.936 18.493 1.00 98.94 453 TRP A O 1
ATOM 3480 N N . ASP A 1 454 ? 1.744 -0.737 18.208 1.00 98.94 454 ASP A N 1
ATOM 3481 C CA . ASP A 1 454 ? 2.711 -0.607 19.300 1.00 98.94 454 ASP A CA 1
ATOM 3482 C C . ASP A 1 454 ? 2.076 -0.983 20.649 1.00 98.94 454 ASP A C 1
ATOM 3484 O O . ASP A 1 454 ? 2.591 -1.851 21.358 1.00 98.94 454 ASP A O 1
ATOM 3488 N N . LEU A 1 455 ? 0.894 -0.432 20.948 1.00 98.69 455 LEU A N 1
ATOM 3489 C CA . LEU A 1 455 ? 0.126 -0.741 22.157 1.00 98.69 455 LEU A CA 1
ATOM 3490 C C . LEU A 1 455 ? -0.222 -2.230 22.249 1.00 98.69 455 LEU A C 1
ATOM 3492 O O . LEU A 1 455 ? -0.047 -2.847 23.299 1.00 98.69 455 LEU A O 1
ATOM 3496 N N . LYS A 1 456 ? -0.698 -2.842 21.157 1.00 98.69 456 LYS A N 1
ATOM 3497 C CA . LYS A 1 456 ? -1.050 -4.271 21.123 1.00 98.69 456 LYS A CA 1
ATOM 3498 C C . LYS A 1 456 ? 0.168 -5.164 21.374 1.00 98.69 456 LYS A C 1
ATOM 3500 O O . LYS A 1 456 ? 0.059 -6.155 22.095 1.00 98.69 456 LYS A O 1
ATOM 3505 N N . ALA A 1 457 ? 1.325 -4.810 20.823 1.00 98.62 457 ALA A N 1
ATOM 3506 C CA . ALA A 1 457 ? 2.575 -5.529 21.052 1.00 98.62 457 ALA A CA 1
ATOM 3507 C C . ALA A 1 457 ? 3.066 -5.367 22.502 1.00 98.62 457 ALA A C 1
ATOM 3509 O O . ALA A 1 457 ? 3.413 -6.361 23.144 1.00 98.62 457 ALA A O 1
ATOM 3510 N N . LYS A 1 458 ? 2.974 -4.158 23.070 1.00 98.44 458 LYS A N 1
ATOM 3511 C CA . LYS A 1 458 ? 3.246 -3.894 24.494 1.00 98.44 458 LYS A CA 1
ATOM 3512 C C . LYS A 1 458 ? 2.299 -4.650 25.426 1.00 98.44 458 LYS A C 1
ATOM 3514 O O . LYS A 1 458 ? 2.768 -5.240 26.395 1.00 98.44 458 LYS A O 1
ATOM 3519 N N . ARG A 1 459 ? 1.004 -4.734 25.098 1.00 97.19 459 ARG A N 1
ATOM 3520 C CA . ARG A 1 459 ? 0.009 -5.544 25.832 1.00 97.19 459 ARG A CA 1
ATOM 3521 C C . ARG A 1 459 ? 0.414 -7.019 25.898 1.00 97.19 459 ARG A C 1
ATOM 3523 O O . ARG A 1 459 ? 0.194 -7.667 26.915 1.00 97.19 459 ARG A O 1
ATOM 3530 N N . ALA A 1 460 ? 1.012 -7.543 24.829 1.00 97.06 460 ALA A N 1
ATOM 3531 C CA . ALA A 1 460 ? 1.524 -8.911 24.778 1.00 97.06 460 ALA A CA 1
ATOM 3532 C C . ALA A 1 460 ? 2.927 -9.073 25.399 1.00 97.06 460 ALA A C 1
ATOM 3534 O O . ALA A 1 460 ? 3.416 -10.196 25.498 1.00 97.06 460 ALA A O 1
ATOM 3535 N N . GLY A 1 461 ? 3.596 -7.983 25.789 1.00 97.38 461 GLY A N 1
ATOM 3536 C CA . GLY A 1 461 ? 4.983 -8.010 26.257 1.00 97.38 461 GLY A CA 1
ATOM 3537 C C . GLY A 1 461 ? 5.991 -8.414 25.174 1.00 97.38 461 GLY A C 1
ATOM 3538 O O . GLY A 1 461 ? 7.047 -8.950 25.499 1.00 97.38 461 GLY A O 1
ATOM 3539 N N . LEU A 1 462 ? 5.673 -8.193 23.893 1.00 98.56 462 LEU A N 1
ATOM 3540 C CA . LEU A 1 462 ? 6.485 -8.625 22.751 1.00 98.56 462 LEU A CA 1
ATOM 3541 C C . LEU A 1 462 ? 6.969 -7.431 21.917 1.00 98.56 462 LEU A C 1
ATOM 3543 O O . LEU A 1 462 ? 6.222 -6.463 21.760 1.00 98.56 462 LEU A O 1
ATOM 3547 N N . PRO A 1 463 ? 8.168 -7.499 21.306 1.00 98.69 463 PRO A N 1
ATOM 3548 C CA . PRO A 1 463 ? 8.507 -6.636 20.177 1.00 98.69 463 PRO A CA 1
ATOM 3549 C C . PRO A 1 463 ? 7.480 -6.806 19.054 1.00 98.69 463 PRO A C 1
ATOM 3551 O O . PRO A 1 463 ? 7.001 -7.921 18.824 1.00 98.69 463 PRO A O 1
ATOM 3554 N N . LEU A 1 464 ? 7.188 -5.746 18.298 1.00 98.88 464 LEU A N 1
ATOM 3555 C CA . LEU A 1 464 ? 6.188 -5.772 17.224 1.00 98.88 464 LEU A CA 1
ATOM 3556 C C . LEU A 1 464 ? 6.452 -6.912 16.227 1.00 98.88 464 LEU A C 1
ATOM 3558 O O . LEU A 1 464 ? 5.543 -7.662 15.892 1.00 98.88 464 LEU A O 1
ATOM 3562 N N . ALA A 1 465 ? 7.710 -7.123 15.836 1.00 98.81 465 ALA A N 1
ATOM 3563 C CA . ALA A 1 465 ? 8.103 -8.234 14.962 1.00 98.81 465 ALA A CA 1
ATOM 3564 C C . ALA A 1 465 ? 7.678 -9.609 15.509 1.00 98.81 465 ALA A C 1
ATOM 3566 O O . ALA A 1 465 ? 7.265 -10.486 14.756 1.00 98.81 465 ALA A O 1
ATOM 3567 N N . LYS A 1 466 ? 7.775 -9.818 16.828 1.00 98.38 466 LYS A N 1
ATOM 3568 C CA . LYS A 1 466 ? 7.413 -11.087 17.473 1.00 98.38 466 LYS A CA 1
ATOM 3569 C C . LYS A 1 466 ? 5.907 -11.234 17.651 1.00 98.38 466 LYS A C 1
ATOM 3571 O O . LYS A 1 466 ? 5.423 -12.354 17.546 1.00 98.38 466 LYS A O 1
ATOM 3576 N N . LEU A 1 467 ? 5.175 -10.133 17.841 1.00 98.75 467 LEU A N 1
ATOM 3577 C CA . LEU A 1 467 ? 3.712 -10.145 17.758 1.00 98.75 467 LEU A CA 1
ATOM 3578 C C . LEU A 1 467 ? 3.243 -10.575 16.357 1.00 98.75 467 LEU A C 1
ATOM 3580 O O . LEU A 1 467 ? 2.304 -11.356 16.246 1.00 98.75 467 LEU A O 1
ATOM 3584 N N . LEU A 1 468 ? 3.890 -10.062 15.305 1.00 98.56 468 LEU A N 1
ATOM 3585 C CA . LEU A 1 468 ? 3.539 -10.360 13.912 1.00 98.56 468 LEU A CA 1
ATOM 3586 C C . LEU A 1 468 ? 3.971 -11.766 13.463 1.00 98.56 468 LEU A C 1
ATOM 3588 O O . LEU A 1 468 ? 3.324 -12.343 12.597 1.00 98.56 468 LEU A O 1
ATOM 3592 N N . GLY A 1 469 ? 5.031 -12.318 14.060 1.00 97.81 469 GLY A N 1
ATOM 3593 C CA . GLY A 1 469 ? 5.602 -13.615 13.688 1.00 97.81 469 GLY A CA 1
ATOM 3594 C C . GLY A 1 469 ? 6.847 -13.467 12.814 1.00 97.81 469 GLY A C 1
ATOM 3595 O O . GLY A 1 469 ? 6.820 -13.731 11.619 1.00 97.81 469 GLY A O 1
ATOM 3596 N N . ALA A 1 470 ? 7.954 -13.023 13.411 1.00 98.38 470 ALA A N 1
ATOM 3597 C CA . ALA A 1 470 ? 9.195 -12.787 12.679 1.00 98.38 470 ALA A CA 1
ATOM 3598 C C . ALA A 1 470 ? 9.781 -14.079 12.073 1.00 98.38 470 ALA A C 1
ATOM 3600 O O . ALA A 1 470 ? 9.904 -15.092 12.761 1.00 98.38 470 ALA A O 1
ATOM 3601 N N . HIS A 1 471 ? 10.248 -13.993 10.828 1.00 98.62 471 HIS A N 1
ATOM 3602 C CA . HIS A 1 471 ? 11.028 -15.027 10.140 1.00 98.62 471 HIS A CA 1
ATOM 3603 C C . HIS A 1 471 ? 12.531 -14.944 10.451 1.00 98.62 471 HIS A C 1
ATOM 3605 O O . HIS A 1 471 ? 13.274 -15.887 10.184 1.00 98.62 471 HIS A O 1
ATOM 3611 N N . ARG A 1 472 ? 12.990 -13.813 11.001 1.00 98.50 472 ARG A N 1
ATOM 3612 C CA . ARG A 1 472 ? 14.399 -13.537 11.311 1.00 98.50 472 ARG A CA 1
ATOM 3613 C C . ARG A 1 472 ? 14.545 -12.577 12.492 1.00 98.50 472 ARG A C 1
ATOM 3615 O O . ARG A 1 472 ? 13.631 -11.811 12.787 1.00 98.50 472 ARG A O 1
ATOM 3622 N N . ASP A 1 473 ? 15.710 -12.608 13.138 1.00 98.31 473 ASP A N 1
ATOM 3623 C CA . ASP A 1 473 ? 16.055 -11.736 14.277 1.00 98.31 473 ASP A CA 1
ATOM 3624 C C . ASP A 1 473 ? 16.836 -10.471 13.871 1.00 98.31 473 ASP A C 1
ATOM 3626 O O . ASP A 1 473 ? 17.030 -9.558 14.670 1.00 98.31 473 ASP A O 1
ATOM 3630 N N . SER A 1 474 ? 17.267 -10.392 12.613 1.00 98.75 474 SER A N 1
ATOM 3631 C CA . SER A 1 474 ? 17.912 -9.220 12.016 1.00 98.75 474 SER A CA 1
ATOM 3632 C C . SER A 1 474 ? 17.633 -9.168 10.518 1.00 98.75 474 SER A C 1
ATOM 3634 O O . SER A 1 474 ? 17.348 -10.204 9.913 1.00 98.75 474 SER A O 1
ATOM 3636 N N . VAL A 1 475 ? 17.730 -7.990 9.904 1.00 98.81 475 VAL A N 1
ATOM 3637 C CA . VAL A 1 475 ? 17.442 -7.756 8.476 1.00 98.81 475 VAL A CA 1
ATOM 3638 C C . VAL A 1 475 ? 18.655 -7.123 7.797 1.00 98.81 475 VAL A C 1
ATOM 3640 O O . VAL A 1 475 ? 19.358 -6.336 8.428 1.00 98.81 475 VAL A O 1
ATOM 3643 N N . ARG A 1 476 ? 18.926 -7.455 6.526 1.00 98.75 476 ARG A N 1
ATOM 3644 C CA . ARG A 1 476 ? 19.997 -6.800 5.752 1.00 98.75 476 ARG A CA 1
ATOM 3645 C C . ARG A 1 476 ? 19.754 -5.297 5.713 1.00 98.75 476 ARG A C 1
ATOM 3647 O O . ARG A 1 476 ? 18.619 -4.869 5.507 1.00 98.75 476 ARG A O 1
ATOM 3654 N N . CYS A 1 477 ? 20.806 -4.506 5.877 1.00 98.19 477 CYS A N 1
ATOM 3655 C CA . CYS A 1 477 ? 20.683 -3.054 5.842 1.00 98.19 477 CYS A CA 1
ATOM 3656 C C . CYS A 1 477 ? 21.676 -2.412 4.882 1.00 98.19 477 CYS A C 1
ATOM 3658 O O . CYS A 1 477 ? 22.786 -2.909 4.693 1.00 98.19 477 CYS A O 1
ATOM 3660 N N . TYR A 1 478 ? 21.263 -1.301 4.284 1.00 98.00 478 TYR A N 1
ATOM 3661 C CA . TYR A 1 478 ? 22.094 -0.483 3.408 1.00 98.00 478 TYR A CA 1
ATOM 3662 C C . TYR A 1 478 ? 21.943 0.995 3.774 1.00 98.00 478 TYR A C 1
ATOM 3664 O O . TYR A 1 478 ? 20.939 1.381 4.371 1.00 98.00 478 TYR A O 1
ATOM 3672 N N . ASN A 1 479 ? 22.930 1.823 3.431 1.00 94.19 479 ASN A N 1
ATOM 3673 C CA . ASN A 1 479 ? 22.908 3.261 3.717 1.00 94.19 479 ASN A CA 1
ATOM 3674 C C . ASN A 1 479 ? 22.724 4.091 2.436 1.00 94.19 479 ASN A C 1
ATOM 3676 O O . ASN A 1 479 ? 23.342 3.800 1.409 1.00 94.19 479 ASN A O 1
ATOM 3680 N N . THR A 1 480 ? 21.926 5.155 2.537 1.00 83.06 480 THR A N 1
ATOM 3681 C CA . THR A 1 480 ? 21.670 6.149 1.480 1.00 83.06 480 THR A CA 1
ATOM 3682 C C . THR A 1 480 ? 22.208 7.544 1.833 1.00 83.06 480 THR A C 1
ATOM 3684 O O . THR A 1 480 ? 22.558 8.307 0.931 1.00 83.06 480 THR A O 1
ATOM 3687 N N . SER A 1 481 ? 22.335 7.888 3.126 1.00 73.44 481 SER A N 1
ATOM 3688 C CA . SER A 1 481 ? 22.702 9.234 3.613 1.00 73.44 481 SER A CA 1
ATOM 3689 C C . SER A 1 481 ? 24.028 9.758 3.045 1.00 73.44 481 SER A C 1
ATOM 3691 O O . SER A 1 481 ? 24.196 10.964 2.870 1.00 73.44 481 SER A O 1
ATOM 3693 N N . GLY A 1 482 ? 24.974 8.866 2.738 1.00 78.12 482 GLY A N 1
ATOM 3694 C CA . GLY A 1 482 ? 26.308 9.229 2.252 1.00 78.12 482 GLY A CA 1
ATOM 3695 C C . GLY A 1 482 ? 26.426 9.465 0.742 1.00 78.12 482 GLY A C 1
ATOM 3696 O O . GLY A 1 482 ? 27.460 9.971 0.305 1.00 78.12 482 GLY A O 1
ATOM 3697 N N . GLY A 1 483 ? 25.403 9.105 -0.045 1.00 80.69 483 GLY A N 1
ATOM 3698 C CA . GLY A 1 483 ? 25.491 8.930 -1.501 1.00 80.69 483 GLY A CA 1
ATOM 3699 C C . GLY A 1 483 ? 24.718 9.942 -2.355 1.00 80.69 483 GLY A C 1
ATOM 3700 O O . GLY A 1 483 ? 24.422 9.643 -3.511 1.00 80.69 483 GLY A O 1
ATOM 3701 N N . PHE A 1 484 ? 24.349 11.114 -1.823 1.00 85.62 484 PHE A N 1
ATOM 3702 C CA . PHE A 1 484 ? 23.573 12.121 -2.564 1.00 85.62 484 PHE A CA 1
ATOM 3703 C C . PHE A 1 484 ? 24.337 12.760 -3.739 1.00 85.62 484 PHE A C 1
ATOM 3705 O O . PHE A 1 484 ? 25.565 12.857 -3.736 1.00 85.62 484 PHE A O 1
ATOM 3712 N N . LEU A 1 485 ? 23.594 13.257 -4.738 1.00 85.00 485 LEU A N 1
ATOM 3713 C CA . LEU A 1 485 ? 24.158 13.866 -5.954 1.00 85.00 485 LEU A CA 1
ATOM 3714 C C . LEU A 1 485 ? 24.932 15.166 -5.696 1.00 85.00 485 LEU A C 1
ATOM 3716 O O . LEU A 1 485 ? 25.859 15.474 -6.438 1.00 85.00 485 LEU A O 1
ATOM 3720 N N . HIS A 1 486 ? 24.589 15.925 -4.650 1.00 83.12 486 HIS A N 1
ATOM 3721 C CA . HIS A 1 486 ? 25.343 17.131 -4.282 1.00 83.12 486 HIS A CA 1
ATOM 3722 C C . HIS A 1 486 ? 26.671 16.834 -3.580 1.00 83.12 486 HIS A C 1
ATOM 3724 O O . HIS A 1 486 ? 27.498 17.736 -3.446 1.00 83.12 486 HIS A O 1
ATOM 3730 N N . THR A 1 487 ? 26.871 15.605 -3.102 1.00 89.69 487 THR A N 1
ATOM 3731 C CA . THR A 1 487 ? 28.082 15.210 -2.388 1.00 89.69 487 THR A CA 1
ATOM 3732 C C . THR A 1 487 ? 29.192 14.922 -3.403 1.00 89.69 487 THR A C 1
ATOM 3734 O O . THR A 1 487 ? 28.994 14.071 -4.283 1.00 89.69 487 THR A O 1
ATOM 3737 N N . PRO A 1 488 ? 30.358 15.593 -3.318 1.00 92.12 488 PRO A N 1
ATOM 3738 C CA . PRO A 1 488 ? 31.504 15.299 -4.176 1.00 92.12 488 PRO A CA 1
ATOM 3739 C C . PRO A 1 488 ? 31.900 13.823 -4.100 1.00 92.12 488 PRO A C 1
ATOM 3741 O O . PRO A 1 488 ? 31.809 13.217 -3.036 1.00 92.12 488 PRO A O 1
ATOM 3744 N N . THR A 1 489 ? 32.356 13.245 -5.215 1.00 94.62 489 THR A N 1
ATOM 3745 C CA . THR A 1 489 ? 32.642 11.802 -5.303 1.00 94.62 489 THR A CA 1
ATOM 3746 C C . THR A 1 489 ? 33.622 11.334 -4.229 1.00 94.62 489 THR A C 1
ATOM 3748 O O . THR A 1 489 ? 33.345 10.337 -3.581 1.00 94.62 489 THR A O 1
ATOM 3751 N N . GLU A 1 490 ? 34.703 12.078 -3.973 1.00 95.19 490 GLU A N 1
ATOM 3752 C CA . GLU A 1 490 ? 35.686 11.754 -2.923 1.00 95.19 490 GLU A CA 1
ATOM 3753 C C . GLU A 1 490 ? 35.025 11.594 -1.546 1.00 95.19 490 GLU A C 1
ATOM 3755 O O . GLU A 1 490 ? 35.233 10.597 -0.861 1.00 95.19 490 GLU A O 1
ATOM 3760 N N . GLN A 1 491 ? 34.122 12.512 -1.192 1.00 94.44 491 GLN A N 1
ATOM 3761 C CA . GLN A 1 491 ? 33.380 12.440 0.063 1.00 94.44 491 GLN A CA 1
ATOM 3762 C C . GLN A 1 491 ? 32.380 11.271 0.083 1.00 94.44 491 GLN A C 1
ATOM 3764 O O . GLN A 1 491 ? 32.141 10.691 1.138 1.00 94.44 491 GLN A O 1
ATOM 3769 N N . VAL A 1 492 ? 31.806 10.883 -1.063 1.00 95.50 492 VAL A N 1
ATOM 3770 C CA . VAL A 1 492 ? 30.970 9.670 -1.155 1.00 95.50 492 VAL A CA 1
ATOM 3771 C C . VAL A 1 492 ? 31.791 8.413 -0.851 1.00 95.50 492 VAL A C 1
ATOM 3773 O O . VAL A 1 492 ? 31.289 7.533 -0.153 1.00 95.50 492 VAL A O 1
ATOM 3776 N N . LEU A 1 493 ? 33.043 8.335 -1.317 1.00 97.31 493 LEU A N 1
ATOM 3777 C CA . LEU A 1 493 ? 33.937 7.207 -1.022 1.00 97.31 493 LEU A CA 1
ATOM 3778 C C . LEU A 1 493 ? 34.269 7.131 0.476 1.00 97.31 493 LEU A C 1
ATOM 3780 O O . LEU A 1 493 ? 34.166 6.061 1.081 1.00 97.31 493 LEU A O 1
ATOM 3784 N N . ASP A 1 494 ? 34.589 8.269 1.097 1.00 96.69 494 ASP A N 1
ATOM 3785 C CA . ASP A 1 494 ? 34.834 8.351 2.543 1.00 96.69 494 ASP A CA 1
ATOM 3786 C C . ASP A 1 494 ? 33.597 7.923 3.348 1.00 96.69 494 ASP A C 1
ATOM 3788 O O . ASP A 1 494 ? 33.692 7.105 4.267 1.00 96.69 494 ASP A O 1
ATOM 3792 N N . ASN A 1 495 ? 32.413 8.407 2.958 1.00 95.62 495 ASN A N 1
ATOM 3793 C CA . ASN A 1 495 ? 31.144 8.047 3.592 1.00 95.62 495 ASN A CA 1
ATOM 3794 C C . ASN A 1 495 ? 30.818 6.552 3.442 1.00 95.62 495 ASN A C 1
ATOM 3796 O O . ASN A 1 495 ? 30.288 5.941 4.377 1.00 95.62 495 ASN A O 1
ATOM 3800 N N . ALA A 1 496 ? 31.117 5.957 2.283 1.00 96.12 496 ALA A N 1
ATOM 3801 C CA . ALA A 1 496 ? 30.931 4.530 2.042 1.00 96.12 496 ALA A CA 1
ATOM 3802 C C . ALA A 1 496 ? 31.851 3.701 2.951 1.00 96.12 496 ALA A C 1
ATOM 3804 O O . ALA A 1 496 ? 31.367 2.806 3.644 1.00 96.12 496 ALA A O 1
ATOM 3805 N N . THR A 1 497 ? 33.138 4.061 3.044 1.00 96.88 497 THR A N 1
ATOM 3806 C CA . THR A 1 497 ? 34.091 3.435 3.979 1.00 96.88 497 THR A CA 1
ATOM 3807 C C . THR A 1 497 ? 33.593 3.511 5.419 1.00 96.88 497 THR A C 1
ATOM 3809 O O . THR A 1 497 ? 33.588 2.501 6.126 1.00 96.88 497 THR A O 1
ATOM 3812 N N . ALA A 1 498 ? 33.158 4.696 5.858 1.00 96.12 498 ALA A N 1
ATOM 3813 C CA . ALA A 1 498 ? 32.671 4.913 7.215 1.00 96.12 498 ALA A CA 1
ATOM 3814 C C . ALA A 1 498 ? 31.420 4.072 7.512 1.00 96.12 498 ALA A C 1
ATOM 3816 O O . ALA A 1 498 ? 31.349 3.438 8.562 1.00 96.12 498 ALA A O 1
ATOM 3817 N N . SER A 1 499 ? 30.480 4.003 6.562 1.00 96.06 499 SER A N 1
ATOM 3818 C CA . SER A 1 499 ? 29.252 3.208 6.690 1.00 96.06 499 SER A CA 1
ATOM 3819 C C . SER A 1 499 ? 29.547 1.710 6.793 1.00 96.06 499 SER A C 1
ATOM 3821 O O . SER A 1 499 ? 29.038 1.032 7.681 1.00 96.06 499 SER A O 1
ATOM 3823 N N . LEU A 1 500 ? 30.396 1.175 5.913 1.00 96.50 500 LEU A N 1
ATOM 3824 C CA . LEU A 1 500 ? 30.772 -0.242 5.955 1.00 96.50 500 LEU A CA 1
ATOM 3825 C C . LEU A 1 500 ? 31.524 -0.571 7.253 1.00 96.50 500 LEU A C 1
ATOM 3827 O O . LEU A 1 500 ? 31.250 -1.585 7.892 1.00 96.50 500 LEU A O 1
ATOM 3831 N N . SER A 1 501 ? 32.408 0.328 7.695 1.00 96.50 501 SER A N 1
ATOM 3832 C CA . SER A 1 501 ? 33.146 0.184 8.957 1.00 96.50 501 SER A CA 1
ATOM 3833 C C . SER A 1 501 ? 32.238 0.229 10.191 1.00 96.50 501 SER A C 1
ATOM 3835 O O . SER A 1 501 ? 32.577 -0.369 11.210 1.00 96.50 501 SER A O 1
ATOM 3837 N N . SER A 1 502 ? 31.081 0.897 10.112 1.00 94.94 502 SER A N 1
ATOM 3838 C CA . SER A 1 502 ? 30.063 0.897 11.171 1.00 94.94 502 SER A CA 1
ATOM 3839 C C . SER A 1 502 ? 29.105 -0.299 11.106 1.00 94.94 502 SER A C 1
ATOM 3841 O O . SER A 1 502 ? 28.170 -0.374 11.899 1.00 94.94 502 SER A O 1
ATOM 3843 N N . GLY A 1 503 ? 29.335 -1.250 10.192 1.00 96.69 503 GLY A N 1
ATOM 3844 C CA . GLY A 1 503 ? 28.588 -2.503 10.096 1.00 96.69 503 GLY A CA 1
ATOM 3845 C C . GLY A 1 503 ? 27.429 -2.498 9.097 1.00 96.69 503 GLY A C 1
ATOM 3846 O O . GLY A 1 503 ? 26.668 -3.466 9.083 1.00 96.69 503 GLY A O 1
ATOM 3847 N N . ILE A 1 504 ? 27.279 -1.455 8.268 1.00 97.94 504 ILE A N 1
ATOM 3848 C CA . ILE A 1 504 ? 26.297 -1.419 7.171 1.00 97.94 504 ILE A CA 1
ATOM 3849 C C . ILE A 1 504 ? 26.620 -2.496 6.126 1.00 97.94 504 ILE A C 1
ATOM 3851 O O . ILE A 1 504 ? 27.780 -2.755 5.823 1.00 97.94 504 ILE A O 1
ATOM 3855 N N . GLY A 1 505 ? 25.584 -3.122 5.561 1.00 97.50 505 GLY A N 1
ATOM 3856 C CA . GLY A 1 505 ? 25.715 -4.264 4.649 1.00 97.50 505 GLY A CA 1
ATOM 3857 C C . GLY A 1 505 ? 25.644 -3.933 3.162 1.00 97.50 505 GLY A C 1
ATOM 3858 O O . GLY A 1 505 ? 25.742 -4.847 2.348 1.00 97.50 505 GLY A O 1
ATOM 3859 N N . GLY A 1 506 ? 25.439 -2.669 2.795 1.00 98.00 506 GLY A N 1
ATOM 3860 C CA . GLY A 1 506 ? 25.375 -2.230 1.404 1.00 98.00 506 GLY A CA 1
ATOM 3861 C C . GLY A 1 506 ? 25.283 -0.714 1.260 1.00 98.00 506 GLY A C 1
ATOM 3862 O O . GLY A 1 506 ? 24.997 0.004 2.220 1.00 98.00 506 GLY A O 1
ATOM 3863 N N . ILE A 1 507 ? 25.510 -0.219 0.049 1.00 98.25 507 ILE A N 1
ATOM 3864 C CA . ILE A 1 507 ? 25.513 1.214 -0.265 1.00 98.25 507 ILE A CA 1
ATOM 3865 C C . ILE A 1 507 ? 24.477 1.493 -1.354 1.00 98.25 507 ILE A C 1
ATOM 3867 O O . ILE A 1 507 ? 24.422 0.768 -2.342 1.00 98.25 507 ILE A O 1
ATOM 3871 N N . LYS A 1 508 ? 23.682 2.560 -1.210 1.00 98.38 508 LYS A N 1
ATOM 3872 C CA . LYS A 1 508 ? 22.833 3.081 -2.291 1.00 98.38 508 LYS A CA 1
ATOM 3873 C C . LYS A 1 508 ? 23.340 4.442 -2.758 1.00 98.38 508 LYS A C 1
ATOM 3875 O O . LYS A 1 508 ? 23.429 5.388 -1.975 1.00 98.38 508 LYS A O 1
ATOM 3880 N N . LEU A 1 509 ? 23.666 4.541 -4.044 1.00 97.69 509 LEU A N 1
ATOM 3881 C CA . LEU A 1 509 ? 24.148 5.764 -4.682 1.00 97.69 509 LEU A CA 1
ATOM 3882 C C . LEU A 1 509 ? 23.002 6.484 -5.407 1.00 97.69 509 LEU A C 1
ATOM 3884 O O . LEU A 1 509 ? 22.274 5.876 -6.190 1.00 97.69 509 LEU A O 1
ATOM 3888 N N . LYS A 1 510 ? 22.860 7.797 -5.199 1.00 96.50 510 LYS A N 1
ATOM 3889 C CA . LYS A 1 510 ? 21.921 8.606 -5.988 1.00 96.50 510 LYS A CA 1
ATOM 3890 C C . LYS A 1 510 ? 22.494 8.872 -7.382 1.00 96.50 510 LYS A C 1
ATOM 3892 O O . LYS A 1 510 ? 23.613 9.372 -7.505 1.00 96.50 510 LYS A O 1
ATOM 3897 N N . VAL A 1 511 ? 21.695 8.569 -8.400 1.00 96.69 511 VAL A N 1
ATOM 3898 C CA . VAL A 1 511 ? 21.931 8.834 -9.829 1.00 96.69 511 VAL A CA 1
ATOM 3899 C C . VAL A 1 511 ? 20.745 9.636 -10.382 1.00 96.69 511 VAL A C 1
ATOM 3901 O O . VAL A 1 511 ? 19.947 10.158 -9.608 1.00 96.69 511 VAL A O 1
ATOM 3904 N N . GLY A 1 512 ? 20.610 9.783 -11.700 1.00 94.50 512 GLY A N 1
ATOM 3905 C CA . GLY A 1 512 ? 19.552 10.602 -12.303 1.00 94.50 512 GLY A CA 1
ATOM 3906 C C . GLY A 1 512 ? 20.015 12.014 -12.660 1.00 94.50 512 GLY A C 1
ATOM 3907 O O . GLY A 1 512 ? 19.189 12.903 -12.877 1.00 94.50 512 GLY A O 1
ATOM 3908 N N . HIS A 1 513 ? 21.328 12.245 -12.711 1.00 93.25 513 HIS A N 1
ATOM 3909 C CA . HIS A 1 513 ? 21.904 13.509 -13.143 1.00 93.25 513 HIS A CA 1
ATOM 3910 C C . HIS A 1 513 ? 21.612 13.759 -14.641 1.00 93.25 513 HIS A C 1
ATOM 3912 O O . HIS A 1 513 ? 21.608 12.811 -15.432 1.00 93.25 513 HIS A O 1
ATOM 3918 N N . PRO A 1 514 ? 21.408 15.020 -15.088 1.00 87.56 514 PRO A N 1
ATOM 3919 C CA . PRO A 1 514 ? 21.155 15.323 -16.503 1.00 87.56 514 PRO A CA 1
ATOM 3920 C C . PRO A 1 514 ? 22.241 14.835 -17.479 1.00 87.56 514 PRO A C 1
ATOM 3922 O O . PRO A 1 514 ? 21.938 14.523 -18.629 1.00 87.56 514 PRO A O 1
ATOM 3925 N N . ASP A 1 515 ? 23.502 14.761 -17.036 1.00 92.00 515 ASP A N 1
ATOM 3926 C CA . ASP A 1 515 ? 24.574 14.057 -17.758 1.00 92.00 515 ASP A CA 1
ATOM 3927 C C . ASP A 1 515 ? 24.793 12.669 -17.144 1.00 92.00 515 ASP A C 1
ATOM 3929 O O . ASP A 1 515 ? 25.469 12.549 -16.125 1.00 92.00 515 ASP A O 1
ATOM 3933 N N . GLY A 1 516 ? 24.264 11.620 -17.780 1.00 93.50 516 GLY A N 1
ATOM 3934 C CA . GLY A 1 516 ? 24.402 10.239 -17.303 1.00 93.50 516 GLY A CA 1
ATOM 3935 C C . GLY A 1 516 ? 25.846 9.719 -17.264 1.00 93.50 516 GLY A C 1
ATOM 3936 O O . GLY A 1 516 ? 26.135 8.786 -16.521 1.00 93.50 516 GLY A O 1
ATOM 3937 N N . ARG A 1 517 ? 26.793 10.333 -17.993 1.00 96.12 517 ARG A N 1
ATOM 3938 C CA . ARG A 1 517 ? 28.219 9.955 -17.887 1.00 96.12 517 ARG A CA 1
ATOM 3939 C C . ARG A 1 517 ? 28.799 10.315 -16.526 1.00 96.12 517 ARG A C 1
ATOM 3941 O O . ARG A 1 517 ? 29.707 9.637 -16.058 1.00 96.12 517 ARG A O 1
ATOM 3948 N N . TYR A 1 518 ? 28.275 11.369 -15.903 1.00 95.12 518 TYR A N 1
ATOM 3949 C CA . TYR A 1 518 ? 28.651 11.750 -14.548 1.00 95.12 518 TYR A CA 1
ATOM 3950 C C . TYR A 1 518 ? 28.239 10.669 -13.543 1.00 95.12 518 TYR A C 1
ATOM 3952 O O . TYR A 1 518 ? 29.053 10.266 -12.713 1.00 95.12 518 TYR A O 1
ATOM 3960 N N . ASP A 1 519 ? 27.014 10.151 -13.668 1.00 96.69 519 ASP A N 1
ATOM 3961 C CA . ASP A 1 519 ? 26.514 9.070 -12.814 1.00 96.69 519 ASP A CA 1
ATOM 3962 C C . ASP A 1 519 ? 27.320 7.783 -13.001 1.00 96.69 519 ASP A C 1
ATOM 3964 O O . ASP A 1 519 ? 27.723 7.177 -12.012 1.00 96.69 519 ASP A O 1
ATOM 3968 N N . LEU A 1 520 ? 27.617 7.396 -14.248 1.00 98.06 520 LEU A N 1
ATOM 3969 C CA . LEU A 1 520 ? 28.433 6.209 -14.527 1.00 98.06 520 LEU A CA 1
ATOM 3970 C C . LEU A 1 520 ? 29.846 6.349 -13.950 1.00 98.06 520 LEU A C 1
ATOM 3972 O O . LEU A 1 520 ? 30.313 5.434 -13.286 1.00 98.06 520 LEU A O 1
ATOM 3976 N N . ALA A 1 521 ? 30.500 7.504 -14.111 1.00 97.88 521 ALA A N 1
ATOM 3977 C CA . ALA A 1 521 ? 31.829 7.730 -13.540 1.00 97.88 521 ALA A CA 1
ATOM 3978 C C . ALA A 1 521 ? 31.831 7.652 -12.002 1.00 97.88 521 ALA A C 1
ATOM 3980 O O . ALA A 1 521 ? 32.756 7.100 -11.407 1.00 97.88 521 ALA A O 1
ATOM 3981 N N . ARG A 1 522 ? 30.787 8.180 -11.349 1.00 97.19 522 ARG A N 1
ATOM 3982 C CA . ARG A 1 522 ? 30.605 8.057 -9.893 1.00 97.19 522 ARG A CA 1
ATOM 3983 C C . ARG A 1 522 ? 30.369 6.617 -9.472 1.00 97.19 522 ARG A C 1
ATOM 3985 O O . ARG A 1 522 ? 30.960 6.179 -8.490 1.00 97.19 522 ARG A O 1
ATOM 3992 N N . LEU A 1 523 ? 29.522 5.900 -10.205 1.00 98.12 523 LEU A N 1
ATOM 3993 C CA . LEU A 1 523 ? 29.214 4.505 -9.931 1.00 98.12 523 LEU A CA 1
ATOM 3994 C C . LEU A 1 523 ? 30.462 3.626 -10.058 1.00 98.12 523 LEU A C 1
ATOM 3996 O O . LEU A 1 523 ? 30.727 2.839 -9.153 1.00 98.12 523 LEU A O 1
ATOM 4000 N N . THR A 1 524 ? 31.264 3.821 -11.111 1.00 98.44 524 THR A N 1
ATOM 4001 C CA . THR A 1 524 ? 32.560 3.151 -11.289 1.00 98.44 524 THR A CA 1
ATOM 4002 C C . THR A 1 524 ? 33.486 3.414 -10.112 1.00 98.44 524 THR A C 1
ATOM 4004 O O . THR A 1 524 ? 33.954 2.462 -9.497 1.00 98.44 524 THR A O 1
ATOM 4007 N N . ALA A 1 525 ? 33.682 4.681 -9.732 1.00 98.25 525 ALA A N 1
ATOM 4008 C CA . ALA A 1 525 ? 34.555 5.027 -8.612 1.00 98.25 525 ALA A CA 1
ATOM 4009 C C . ALA A 1 525 ? 34.097 4.384 -7.290 1.00 98.25 525 ALA A C 1
ATOM 4011 O O . ALA A 1 525 ? 34.920 3.888 -6.526 1.00 98.25 525 ALA A O 1
ATOM 4012 N N . VAL A 1 526 ? 32.785 4.365 -7.019 1.00 98.00 526 VAL A N 1
ATOM 4013 C CA . VAL A 1 526 ? 32.237 3.725 -5.813 1.00 98.00 526 VAL A CA 1
ATOM 4014 C C . VAL A 1 526 ? 32.441 2.214 -5.854 1.00 98.00 526 VAL A C 1
ATOM 4016 O O . VAL A 1 526 ? 32.918 1.665 -4.865 1.00 98.00 526 VAL A O 1
ATOM 4019 N N . ARG A 1 527 ? 32.128 1.546 -6.974 1.00 98.00 527 ARG A N 1
ATOM 4020 C CA . ARG A 1 527 ? 32.314 0.095 -7.131 1.00 98.00 527 ARG A CA 1
ATOM 4021 C C . ARG A 1 527 ? 33.780 -0.308 -6.954 1.00 98.00 527 ARG A C 1
ATOM 4023 O O . ARG A 1 527 ? 34.055 -1.206 -6.165 1.00 98.00 527 ARG A O 1
ATOM 4030 N N . GLU A 1 528 ? 34.707 0.377 -7.621 1.00 98.12 528 GLU A N 1
ATOM 4031 C CA . GLU A 1 528 ? 36.149 0.110 -7.506 1.00 98.12 528 GLU A CA 1
ATOM 4032 C C . GLU A 1 528 ? 36.660 0.292 -6.069 1.00 98.12 528 GLU A C 1
ATOM 4034 O O . GLU A 1 528 ? 37.515 -0.464 -5.611 1.00 98.12 528 GLU A O 1
ATOM 4039 N N . HIS A 1 529 ? 36.120 1.275 -5.344 1.00 98.06 529 HIS A N 1
ATOM 4040 C CA . HIS A 1 529 ? 36.533 1.588 -3.977 1.00 98.06 529 HIS A CA 1
ATOM 4041 C C . HIS A 1 529 ? 36.021 0.583 -2.938 1.00 98.06 529 HIS A C 1
ATOM 4043 O O . HIS A 1 529 ? 36.768 0.200 -2.039 1.00 98.06 529 HIS A O 1
ATOM 4049 N N . ILE A 1 530 ? 34.756 0.157 -3.035 1.00 96.94 530 ILE A N 1
ATOM 4050 C CA . ILE A 1 530 ? 34.148 -0.769 -2.059 1.00 96.94 530 ILE A CA 1
ATOM 4051 C C . ILE A 1 530 ? 34.395 -2.249 -2.390 1.00 96.94 530 ILE A C 1
ATOM 4053 O O . ILE A 1 530 ? 34.232 -3.097 -1.516 1.00 96.94 530 ILE A O 1
ATOM 4057 N N . GLY A 1 531 ? 34.797 -2.556 -3.627 1.00 96.88 531 GLY A N 1
ATOM 4058 C CA . GLY A 1 531 ? 35.015 -3.914 -4.124 1.00 96.88 531 GLY A CA 1
ATOM 4059 C C . GLY A 1 531 ? 33.749 -4.589 -4.665 1.00 96.88 531 GLY A C 1
ATOM 4060 O O . GLY A 1 531 ? 32.622 -4.128 -4.464 1.00 96.88 531 GLY A O 1
ATOM 4061 N N . ASP A 1 532 ? 33.940 -5.708 -5.365 1.00 96.06 532 ASP A N 1
ATOM 4062 C CA . ASP A 1 532 ? 32.869 -6.401 -6.100 1.00 96.06 532 ASP A CA 1
ATOM 4063 C C . ASP A 1 532 ? 31.862 -7.114 -5.182 1.00 96.06 532 ASP A C 1
ATOM 4065 O O . ASP A 1 532 ? 30.682 -7.210 -5.514 1.00 96.06 532 ASP A O 1
ATOM 4069 N N . ASP A 1 533 ? 32.300 -7.554 -3.999 1.00 95.88 533 ASP A N 1
ATOM 4070 C CA . ASP A 1 533 ? 31.473 -8.336 -3.070 1.00 95.88 533 ASP A CA 1
ATOM 4071 C C . ASP A 1 533 ? 30.498 -7.483 -2.243 1.00 95.88 533 ASP A C 1
ATOM 4073 O O . ASP A 1 533 ? 29.547 -8.010 -1.656 1.00 95.88 533 ASP A O 1
ATOM 4077 N N . VAL A 1 534 ? 30.715 -6.165 -2.160 1.00 97.94 534 VAL A N 1
ATOM 4078 C CA . VAL A 1 534 ? 29.846 -5.280 -1.375 1.00 97.94 534 VAL A CA 1
ATOM 4079 C C . VAL A 1 534 ? 28.555 -4.999 -2.156 1.00 97.94 534 VAL A C 1
ATOM 4081 O O . VAL A 1 534 ? 28.617 -4.499 -3.284 1.00 97.94 534 VAL A O 1
ATOM 4084 N N . PRO A 1 535 ? 27.368 -5.259 -1.576 1.00 98.62 535 PRO A N 1
ATOM 4085 C CA . PRO A 1 535 ? 26.095 -4.923 -2.203 1.00 98.62 535 PRO A CA 1
ATOM 4086 C C . PRO A 1 535 ? 25.980 -3.426 -2.520 1.00 98.62 535 PRO A C 1
ATOM 4088 O O . PRO A 1 535 ? 26.152 -2.576 -1.642 1.00 98.62 535 PRO A O 1
ATOM 4091 N N . LEU A 1 536 ? 25.663 -3.116 -3.777 1.00 98.62 536 LEU A N 1
ATOM 4092 C CA . LEU A 1 536 ? 25.535 -1.753 -4.286 1.00 98.62 536 LEU A CA 1
ATOM 4093 C C . LEU A 1 536 ? 24.203 -1.593 -5.014 1.00 98.62 536 LEU A C 1
ATOM 4095 O O . LEU A 1 536 ? 23.815 -2.443 -5.813 1.00 98.62 536 LEU A O 1
ATOM 4099 N N . MET A 1 537 ? 23.519 -0.491 -4.746 1.00 98.69 537 MET A N 1
ATOM 4100 C CA . MET A 1 537 ? 22.254 -0.106 -5.361 1.00 98.69 537 MET A CA 1
ATOM 4101 C C . MET A 1 537 ? 22.395 1.283 -5.973 1.00 98.69 537 MET A C 1
ATOM 4103 O O . MET A 1 537 ? 23.223 2.086 -5.530 1.00 98.69 537 MET A O 1
ATOM 4107 N N . VAL A 1 538 ? 21.529 1.606 -6.930 1.00 98.62 538 VAL A N 1
ATOM 4108 C CA . VAL A 1 538 ? 21.373 2.980 -7.419 1.00 98.62 538 VAL A CA 1
ATOM 4109 C C . VAL A 1 538 ? 19.921 3.418 -7.359 1.00 98.62 538 VAL A C 1
ATOM 4111 O O . VAL A 1 538 ? 19.024 2.590 -7.472 1.00 98.62 538 VAL A O 1
ATOM 4114 N N . ASP A 1 539 ? 19.694 4.718 -7.209 1.00 98.50 539 ASP A N 1
ATOM 4115 C CA . ASP A 1 539 ? 18.359 5.319 -7.207 1.00 98.50 539 ASP A CA 1
ATOM 4116 C C . ASP A 1 539 ? 18.340 6.592 -8.063 1.00 98.50 539 ASP A C 1
ATOM 4118 O O . ASP A 1 539 ? 19.086 7.540 -7.793 1.00 98.50 539 ASP A O 1
ATOM 4122 N N . ALA A 1 540 ? 17.508 6.588 -9.108 1.00 97.94 540 ALA A N 1
ATOM 4123 C CA . ALA A 1 540 ? 17.366 7.675 -10.077 1.00 97.94 540 ALA A CA 1
ATOM 4124 C C . ALA A 1 540 ? 16.233 8.657 -9.742 1.00 97.94 540 ALA A C 1
ATOM 4126 O O . ALA A 1 540 ? 16.069 9.671 -10.430 1.00 97.94 540 ALA A O 1
ATOM 4127 N N . ASN A 1 541 ? 15.440 8.365 -8.708 1.00 96.62 541 ASN A N 1
ATOM 4128 C CA . ASN A 1 541 ? 14.341 9.178 -8.203 1.00 96.62 541 ASN A CA 1
ATOM 4129 C C . ASN A 1 541 ? 13.436 9.761 -9.299 1.00 96.62 541 ASN A C 1
ATOM 4131 O O . ASN A 1 541 ? 13.129 10.956 -9.270 1.00 96.62 541 ASN A O 1
ATOM 4135 N N . GLN A 1 542 ? 13.024 8.941 -10.269 1.00 97.81 542 GLN A N 1
ATOM 4136 C CA . GLN A 1 542 ? 12.067 9.256 -11.339 1.00 97.81 542 GLN A CA 1
ATOM 4137 C C . GLN A 1 542 ? 12.567 10.248 -12.403 1.00 97.81 542 GLN A C 1
ATOM 4139 O O . GLN A 1 542 ? 11.766 10.892 -13.092 1.00 97.81 542 GLN A O 1
ATOM 4144 N N . GLN A 1 543 ? 13.884 10.455 -12.515 1.00 95.81 543 GLN A N 1
ATOM 4145 C CA . GLN A 1 543 ? 14.430 11.520 -13.366 1.00 95.81 543 GLN A CA 1
ATOM 4146 C C . GLN A 1 543 ? 14.737 11.119 -14.805 1.00 95.81 543 GLN A C 1
ATOM 4148 O O . GLN A 1 543 ? 14.958 12.007 -15.632 1.00 95.81 543 GLN A O 1
ATOM 4153 N N . TRP A 1 544 ? 14.717 9.831 -15.146 1.00 97.81 544 TRP A N 1
ATOM 4154 C CA . TRP A 1 544 ? 14.888 9.415 -16.533 1.00 97.81 544 TRP A CA 1
ATOM 4155 C C . TRP A 1 544 ? 13.550 9.288 -17.260 1.00 97.81 544 TRP A C 1
ATOM 4157 O O . TRP A 1 544 ? 12.513 8.965 -16.686 1.00 97.81 544 TRP A O 1
ATOM 4167 N N . ASP A 1 545 ? 13.587 9.530 -18.569 1.00 97.19 545 ASP A N 1
ATOM 4168 C CA . ASP A 1 545 ? 12.560 9.040 -19.480 1.00 97.19 545 ASP A CA 1
ATOM 4169 C C . ASP A 1 545 ? 12.838 7.573 -19.856 1.00 97.19 545 ASP A C 1
ATOM 4171 O O . ASP A 1 545 ? 13.937 7.054 -19.639 1.00 97.19 545 ASP A O 1
ATOM 4175 N N . ARG A 1 546 ? 11.857 6.887 -20.460 1.00 98.12 546 ARG A N 1
ATOM 4176 C CA . ARG A 1 546 ? 12.003 5.467 -20.840 1.00 98.12 546 ARG A CA 1
ATOM 4177 C C . ARG A 1 546 ? 13.256 5.179 -21.684 1.00 98.12 546 ARG A C 1
ATOM 4179 O O . ARG A 1 546 ? 13.970 4.232 -21.357 1.00 98.12 546 ARG A O 1
ATOM 4186 N N . PRO A 1 547 ? 13.580 5.957 -22.742 1.00 97.88 547 PRO A N 1
ATOM 4187 C CA . PRO A 1 547 ? 14.796 5.717 -23.518 1.00 97.88 547 PRO A CA 1
ATOM 4188 C C . PRO A 1 547 ? 16.085 5.876 -22.706 1.00 97.88 547 PRO A C 1
ATOM 4190 O O . PRO A 1 547 ? 17.034 5.122 -22.923 1.00 97.88 547 PRO A O 1
ATOM 4193 N N . THR A 1 548 ? 16.150 6.857 -21.804 1.00 98.00 548 THR A N 1
ATOM 4194 C CA . THR A 1 548 ? 17.327 7.076 -20.957 1.00 98.00 548 THR A CA 1
ATOM 4195 C C . THR A 1 548 ? 17.454 5.977 -19.918 1.00 98.00 548 THR A C 1
ATOM 4197 O O . THR A 1 548 ? 18.534 5.406 -19.817 1.00 98.00 548 THR A O 1
ATOM 4200 N N . ALA A 1 549 ? 16.365 5.595 -19.250 1.00 98.62 549 ALA A N 1
ATOM 4201 C CA . ALA A 1 549 ? 16.363 4.485 -18.304 1.00 98.62 549 ALA A CA 1
ATOM 4202 C C . ALA A 1 549 ? 16.818 3.174 -18.958 1.00 98.62 549 ALA A C 1
ATOM 4204 O O . ALA A 1 549 ? 17.651 2.470 -18.399 1.00 98.62 549 ALA A O 1
ATOM 4205 N N . GLN A 1 550 ? 16.369 2.882 -20.186 1.00 98.69 550 GLN A N 1
ATOM 4206 C CA . GLN A 1 550 ? 16.824 1.695 -20.914 1.00 98.69 550 GLN A CA 1
ATOM 4207 C C . GLN A 1 550 ? 18.331 1.738 -21.204 1.00 98.69 550 GLN A C 1
ATOM 4209 O O . GLN A 1 550 ? 19.012 0.725 -21.054 1.00 98.69 550 GLN A O 1
ATOM 4214 N N . ARG A 1 551 ? 18.864 2.888 -21.644 1.00 98.44 551 ARG A N 1
ATOM 4215 C CA . ARG A 1 551 ? 20.302 3.038 -21.931 1.00 98.44 551 ARG A CA 1
ATOM 4216 C C . ARG A 1 551 ? 21.148 2.950 -20.664 1.00 98.44 551 ARG A C 1
ATOM 4218 O O . ARG A 1 551 ? 22.157 2.254 -20.677 1.00 98.44 551 ARG A O 1
ATOM 4225 N N . MET A 1 552 ? 20.736 3.641 -19.603 1.00 98.62 552 MET A N 1
ATOM 4226 C CA . MET A 1 552 ? 21.434 3.645 -18.318 1.00 98.62 552 MET A CA 1
ATOM 4227 C C . MET A 1 552 ? 21.393 2.261 -17.677 1.00 98.62 552 MET A C 1
ATOM 4229 O O . MET A 1 552 ? 22.442 1.755 -17.307 1.00 98.62 552 MET A O 1
ATOM 4233 N N . GLY A 1 553 ? 20.228 1.607 -17.657 1.00 98.50 553 GLY A N 1
ATOM 4234 C CA . GLY A 1 553 ? 20.086 0.241 -17.157 1.00 98.50 553 GLY A CA 1
ATOM 4235 C C . GLY A 1 553 ? 21.019 -0.736 -17.868 1.00 98.50 553 GLY A C 1
ATOM 4236 O O . GLY A 1 553 ? 21.760 -1.452 -17.211 1.00 98.50 553 GLY A O 1
ATOM 4237 N N . ARG A 1 554 ? 21.094 -0.687 -19.208 1.00 98.50 554 ARG A N 1
ATOM 4238 C CA . ARG A 1 554 ? 22.036 -1.520 -19.981 1.00 98.50 554 ARG A CA 1
ATOM 4239 C C . ARG A 1 554 ? 23.501 -1.241 -19.665 1.00 98.50 554 ARG A C 1
ATOM 4241 O O . ARG A 1 554 ? 24.287 -2.177 -19.626 1.00 98.50 554 ARG A O 1
ATOM 4248 N N . ALA A 1 555 ? 23.864 0.024 -19.476 1.00 98.38 555 ALA A N 1
ATOM 4249 C CA . ALA A 1 555 ? 25.220 0.397 -19.084 1.00 98.38 555 ALA A CA 1
ATOM 4250 C C . ALA A 1 555 ? 25.538 -0.004 -17.633 1.00 98.38 555 ALA A C 1
ATOM 4252 O O . ALA A 1 555 ? 26.702 -0.123 -17.284 1.00 98.38 555 ALA A O 1
ATOM 4253 N N . MET A 1 556 ? 24.519 -0.199 -16.791 1.00 98.50 556 MET A N 1
ATOM 4254 C CA . MET A 1 556 ? 24.681 -0.522 -15.376 1.00 98.50 556 MET A CA 1
ATOM 4255 C C . MET A 1 556 ? 24.766 -2.033 -15.078 1.00 98.50 556 MET A C 1
ATOM 4257 O O . MET A 1 556 ? 25.161 -2.398 -13.973 1.00 98.50 556 MET A O 1
ATOM 4261 N N . GLU A 1 557 ? 24.460 -2.909 -16.044 1.00 98.38 557 GLU A N 1
ATOM 4262 C CA . GLU A 1 557 ? 24.496 -4.377 -15.864 1.00 98.38 557 GLU A CA 1
ATOM 4263 C C . GLU A 1 557 ? 25.877 -4.892 -15.426 1.00 98.38 557 GLU A C 1
ATOM 4265 O O . GLU A 1 557 ? 25.980 -5.848 -14.661 1.00 98.38 557 GLU A O 1
ATOM 4270 N N . GLU A 1 558 ? 26.960 -4.246 -15.872 1.00 96.81 558 GLU A N 1
ATOM 4271 C CA . GLU A 1 558 ? 28.326 -4.674 -15.543 1.00 96.81 558 GLU A CA 1
ATOM 4272 C C . GLU A 1 558 ? 28.698 -4.479 -14.063 1.00 96.81 558 GLU A C 1
ATOM 4274 O O . GLU A 1 558 ? 29.665 -5.074 -13.595 1.00 96.81 558 GLU A O 1
ATOM 4279 N N . PHE A 1 559 ? 27.930 -3.686 -13.303 1.00 97.81 559 PHE A N 1
ATOM 4280 C CA . PHE A 1 559 ? 28.253 -3.353 -11.910 1.00 97.81 559 PHE A CA 1
ATOM 4281 C C . PHE A 1 559 ? 27.683 -4.333 -10.879 1.00 97.81 559 PHE A C 1
ATOM 4283 O O . PHE A 1 559 ? 27.934 -4.144 -9.682 1.00 97.81 559 PHE A O 1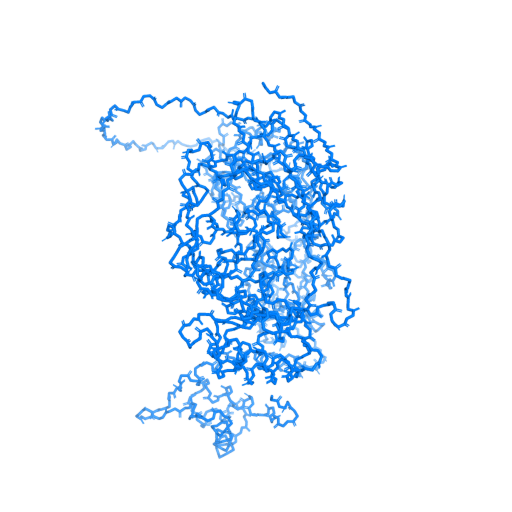
ATOM 4290 N N . GLY A 1 560 ? 26.903 -5.338 -11.302 1.00 97.06 560 GLY A N 1
ATOM 4291 C CA . GLY A 1 560 ? 26.311 -6.335 -10.402 1.00 97.06 560 GLY A CA 1
ATOM 4292 C C . GLY A 1 560 ? 25.481 -5.696 -9.283 1.00 97.06 560 GLY A C 1
ATOM 4293 O O . GLY A 1 560 ? 25.687 -5.989 -8.104 1.00 97.06 560 GLY A O 1
ATOM 4294 N N . LEU A 1 561 ? 24.619 -4.740 -9.639 1.00 98.69 561 LEU A N 1
ATOM 4295 C CA . LEU A 1 561 ? 23.805 -4.010 -8.669 1.00 98.69 561 LEU A CA 1
ATOM 4296 C C . LEU A 1 561 ? 22.729 -4.918 -8.062 1.00 98.69 561 LEU A C 1
ATOM 4298 O O . LEU A 1 561 ? 22.190 -5.792 -8.734 1.00 98.69 561 LEU A O 1
ATOM 4302 N N . VAL A 1 562 ? 22.367 -4.672 -6.800 1.00 98.81 562 VAL A N 1
ATOM 4303 C CA . VAL A 1 562 ? 21.233 -5.367 -6.166 1.00 98.81 562 VAL A CA 1
ATOM 4304 C C . VAL A 1 562 ? 19.915 -4.914 -6.794 1.00 98.81 562 VAL A C 1
ATOM 4306 O O . VAL A 1 562 ? 19.029 -5.740 -6.978 1.00 98.81 562 VAL A O 1
ATOM 4309 N N . TRP A 1 563 ? 19.784 -3.622 -7.122 1.00 98.88 563 TRP A N 1
ATOM 4310 C CA . TRP A 1 563 ? 18.670 -3.084 -7.904 1.00 98.88 563 TRP A CA 1
ATOM 4311 C C . TRP A 1 563 ? 18.973 -1.702 -8.503 1.00 98.88 563 TRP A C 1
ATOM 4313 O O . TRP A 1 563 ? 19.891 -0.995 -8.066 1.00 98.88 563 TRP A O 1
ATOM 4323 N N . ILE A 1 564 ? 18.126 -1.294 -9.453 1.00 98.88 564 ILE A N 1
ATOM 4324 C CA . ILE A 1 564 ? 17.956 0.083 -9.931 1.00 98.88 564 ILE A CA 1
ATOM 4325 C C . ILE A 1 564 ? 16.601 0.604 -9.437 1.00 98.88 564 ILE A C 1
ATOM 4327 O O . ILE A 1 564 ? 15.551 0.077 -9.803 1.00 98.88 564 ILE A O 1
ATOM 4331 N N . GLU A 1 565 ? 16.629 1.643 -8.607 1.00 98.88 565 GLU A N 1
ATOM 4332 C CA . GLU A 1 565 ? 15.456 2.212 -7.941 1.00 98.88 565 GLU A CA 1
ATOM 4333 C C . GLU A 1 565 ? 14.919 3.448 -8.649 1.00 98.88 565 GLU A C 1
ATOM 4335 O O . GLU A 1 565 ? 15.681 4.279 -9.152 1.00 98.88 565 GLU A O 1
ATOM 4340 N N . GLU A 1 566 ? 13.587 3.526 -8.705 1.00 98.56 566 GLU A N 1
ATOM 4341 C CA . GLU A 1 566 ? 12.820 4.595 -9.344 1.00 98.56 566 GLU A CA 1
ATOM 4342 C C . GLU A 1 566 ? 13.427 5.080 -10.684 1.00 98.56 566 GLU A C 1
ATOM 4344 O O . GLU A 1 566 ? 13.634 6.285 -10.868 1.00 98.56 566 GLU A O 1
ATOM 4349 N N . PRO A 1 567 ? 13.736 4.191 -11.657 1.00 98.50 567 PRO A N 1
ATOM 4350 C CA . PRO A 1 567 ? 14.292 4.630 -12.939 1.00 98.50 567 PRO A CA 1
ATOM 4351 C C . PRO A 1 567 ? 13.356 5.566 -13.716 1.00 98.50 567 PRO A C 1
ATOM 4353 O O . PRO A 1 567 ? 13.826 6.344 -14.540 1.00 98.50 567 PRO A O 1
ATOM 4356 N N . LEU A 1 568 ? 12.046 5.493 -13.482 1.00 98.69 568 LEU A N 1
ATOM 4357 C CA . LEU A 1 568 ? 10.997 6.240 -14.178 1.00 98.69 568 LEU A CA 1
ATOM 4358 C C . LEU A 1 568 ? 10.034 6.862 -13.169 1.00 98.69 568 LEU A C 1
ATOM 4360 O O . LEU A 1 568 ? 10.172 6.630 -11.975 1.00 98.69 568 LEU A O 1
ATOM 4364 N N . ASP A 1 569 ? 9.073 7.647 -13.662 1.00 98.44 569 ASP A N 1
ATOM 4365 C CA . ASP A 1 569 ? 7.937 8.135 -12.872 1.00 98.44 569 ASP A CA 1
ATOM 4366 C C . ASP A 1 569 ? 7.238 6.993 -12.124 1.00 98.44 569 ASP A C 1
ATOM 4368 O O . ASP A 1 569 ? 6.959 5.949 -12.715 1.00 98.44 569 ASP A O 1
ATOM 4372 N N . ALA A 1 570 ? 6.923 7.213 -10.844 1.00 97.56 570 ALA A N 1
ATOM 4373 C CA . ALA A 1 570 ? 6.383 6.179 -9.962 1.00 97.56 570 ALA A CA 1
ATOM 4374 C C . ALA A 1 570 ? 5.064 5.559 -10.467 1.00 97.56 570 ALA A C 1
ATOM 4376 O O . ALA A 1 570 ? 4.739 4.430 -10.103 1.00 97.56 570 ALA A O 1
ATOM 4377 N N . TYR A 1 571 ? 4.311 6.271 -11.316 1.00 97.25 571 TYR A N 1
ATOM 4378 C CA . TYR A 1 571 ? 3.057 5.792 -11.900 1.00 97.25 571 TYR A CA 1
ATOM 4379 C C . TYR A 1 571 ? 3.230 5.187 -13.300 1.00 97.25 571 TYR A C 1
ATOM 4381 O O . TYR A 1 571 ? 2.264 4.697 -13.891 1.00 97.25 571 TYR A O 1
ATOM 4389 N N . ASP A 1 572 ? 4.448 5.161 -13.848 1.00 98.19 572 ASP A N 1
ATOM 4390 C CA . ASP A 1 572 ? 4.743 4.513 -15.123 1.00 98.19 572 ASP A CA 1
ATOM 4391 C C . ASP A 1 572 ? 4.958 2.997 -14.969 1.00 98.19 572 ASP A C 1
ATOM 4393 O O . ASP A 1 572 ? 6.003 2.450 -15.332 1.00 98.19 572 ASP A O 1
ATOM 4397 N N . ALA A 1 573 ? 3.941 2.293 -14.463 1.00 97.94 573 ALA A N 1
ATOM 4398 C CA . ALA A 1 573 ? 3.994 0.848 -14.224 1.00 97.94 573 ALA A CA 1
ATOM 4399 C C . ALA A 1 573 ? 4.406 0.061 -15.484 1.00 97.94 573 ALA A C 1
ATOM 4401 O O . ALA A 1 573 ? 5.220 -0.855 -15.425 1.00 97.94 573 ALA A O 1
ATOM 4402 N N . LYS A 1 574 ? 3.913 0.466 -16.663 1.00 97.69 574 LYS A N 1
ATOM 4403 C CA . LYS A 1 574 ? 4.269 -0.173 -17.943 1.00 97.69 574 LYS A CA 1
ATOM 4404 C C . LYS A 1 574 ? 5.722 0.069 -18.342 1.00 97.69 574 LYS A C 1
ATOM 4406 O O . LYS A 1 574 ? 6.335 -0.801 -18.953 1.00 97.69 574 LYS A O 1
ATOM 4411 N N . GLY A 1 575 ? 6.251 1.261 -18.074 1.00 98.12 575 GLY A N 1
ATOM 4412 C CA . GLY A 1 575 ? 7.652 1.577 -18.324 1.00 98.12 575 GLY A CA 1
ATOM 4413 C C . GLY A 1 575 ? 8.573 0.778 -17.410 1.00 98.12 575 GLY A C 1
ATOM 4414 O O . GLY A 1 575 ? 9.531 0.178 -17.891 1.00 98.12 575 GLY A O 1
ATOM 4415 N N . HIS A 1 576 ? 8.240 0.712 -16.121 1.00 98.88 576 HIS A N 1
ATOM 4416 C CA . HIS A 1 576 ? 8.976 -0.086 -15.149 1.00 98.88 576 HIS A CA 1
ATOM 4417 C C . HIS A 1 576 ? 8.953 -1.583 -15.494 1.00 98.88 576 HIS A C 1
ATOM 4419 O O . HIS A 1 576 ? 10.013 -2.199 -15.557 1.00 98.88 576 HIS A O 1
ATOM 4425 N N . ALA A 1 577 ? 7.791 -2.135 -15.855 1.00 98.62 577 ALA A N 1
ATOM 4426 C CA . ALA A 1 577 ? 7.661 -3.523 -16.308 1.00 98.62 577 ALA A CA 1
ATOM 4427 C C . ALA A 1 577 ? 8.509 -3.829 -17.550 1.00 98.62 577 ALA A C 1
ATOM 4429 O O . ALA A 1 577 ? 9.138 -4.879 -17.651 1.00 98.62 577 ALA A O 1
ATOM 4430 N N . ALA A 1 578 ? 8.567 -2.894 -18.506 1.00 98.56 578 ALA A N 1
ATOM 4431 C CA . ALA A 1 578 ? 9.412 -3.050 -19.685 1.00 98.56 578 ALA A CA 1
ATOM 4432 C C . ALA A 1 578 ? 10.910 -3.071 -19.335 1.00 98.56 578 ALA A C 1
ATOM 4434 O O . ALA A 1 578 ? 11.665 -3.784 -19.992 1.00 98.56 578 ALA A O 1
ATOM 4435 N N . LEU A 1 579 ? 11.337 -2.311 -18.320 1.00 98.69 579 LEU A N 1
ATOM 4436 C CA . LEU A 1 579 ? 12.714 -2.343 -17.827 1.00 98.69 579 LEU A CA 1
ATOM 4437 C C . LEU A 1 579 ? 13.007 -3.663 -17.115 1.00 98.69 579 LEU A C 1
ATOM 4439 O O . LEU A 1 579 ? 13.959 -4.327 -17.521 1.00 98.69 579 LEU A O 1
ATOM 4443 N N . ALA A 1 580 ? 12.163 -4.061 -16.156 1.00 98.50 580 ALA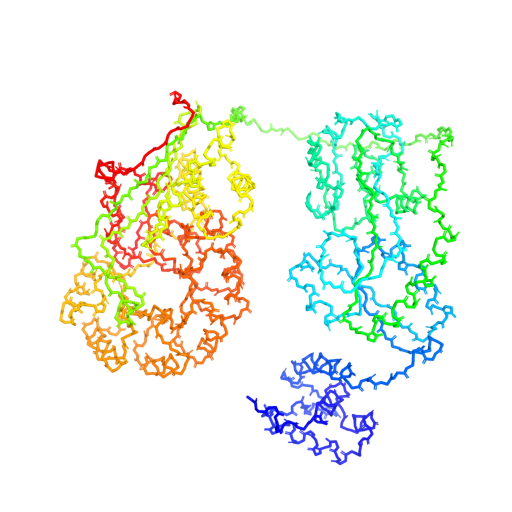 A N 1
ATOM 4444 C CA . ALA A 1 580 ? 12.293 -5.301 -15.386 1.00 98.50 580 ALA A CA 1
ATOM 4445 C C . ALA A 1 580 ? 12.353 -6.536 -16.299 1.00 98.50 580 ALA A C 1
ATOM 4447 O O . ALA A 1 580 ? 13.221 -7.384 -16.160 1.00 98.50 580 ALA A O 1
ATOM 4448 N N . ALA A 1 581 ? 11.512 -6.587 -17.336 1.00 98.31 581 ALA A N 1
ATOM 4449 C CA . ALA A 1 581 ? 11.528 -7.679 -18.309 1.00 98.31 581 ALA A CA 1
ATOM 4450 C C . ALA A 1 581 ? 12.752 -7.678 -19.246 1.00 98.31 581 ALA A C 1
ATOM 4452 O O . ALA A 1 581 ? 12.951 -8.635 -19.996 1.00 98.31 581 ALA A O 1
ATOM 4453 N N . SER A 1 582 ? 13.518 -6.584 -19.300 1.00 98.19 582 SER A N 1
ATOM 4454 C CA . SER A 1 582 ? 14.622 -6.422 -20.249 1.00 98.19 582 SER A CA 1
ATOM 4455 C C . SER A 1 582 ? 16.004 -6.530 -19.615 1.00 98.19 582 SER A C 1
ATOM 4457 O O . SER A 1 582 ? 16.939 -6.895 -20.331 1.00 98.19 582 SER A O 1
ATOM 4459 N N . LEU A 1 583 ? 16.143 -6.158 -18.345 1.00 98.31 583 LEU A N 1
ATOM 4460 C CA . LEU A 1 583 ? 17.403 -6.114 -17.611 1.00 98.31 583 LEU A CA 1
ATOM 4461 C C . LEU A 1 583 ? 17.545 -7.367 -16.742 1.00 98.31 583 LEU A C 1
ATOM 4463 O O . LEU A 1 583 ? 16.545 -7.902 -16.277 1.00 98.31 583 LEU A O 1
ATOM 4467 N N . ASP A 1 584 ? 18.780 -7.805 -16.515 1.00 98.62 584 ASP A N 1
ATOM 4468 C CA . ASP A 1 584 ? 19.068 -8.842 -15.519 1.00 98.62 584 ASP A CA 1
ATOM 4469 C C . ASP A 1 584 ? 19.097 -8.227 -14.108 1.00 98.62 584 ASP A C 1
ATOM 4471 O O . ASP A 1 584 ? 18.720 -8.865 -13.123 1.00 98.62 584 ASP A O 1
ATOM 4475 N N . THR A 1 585 ? 19.524 -6.964 -14.010 1.00 98.81 585 THR A N 1
ATOM 4476 C CA . THR A 1 585 ? 19.498 -6.182 -12.771 1.00 98.81 585 THR A CA 1
ATOM 4477 C C . THR A 1 585 ? 18.052 -5.900 -12.318 1.00 98.81 585 THR A C 1
ATOM 4479 O O . THR A 1 585 ? 17.293 -5.306 -13.090 1.00 98.81 585 THR A O 1
ATOM 4482 N N . PRO A 1 586 ? 17.681 -6.214 -11.058 1.00 98.88 586 PRO A N 1
ATOM 4483 C CA . PRO A 1 586 ? 16.334 -5.977 -10.533 1.00 98.88 586 PRO A CA 1
ATOM 4484 C C . PRO A 1 586 ? 15.890 -4.509 -10.585 1.00 98.88 586 PRO A C 1
ATOM 4486 O O . PRO A 1 586 ? 16.669 -3.593 -10.303 1.00 98.88 586 PRO A O 1
ATOM 4489 N N . VAL A 1 587 ? 14.608 -4.276 -10.865 1.00 98.88 587 VAL A N 1
ATOM 4490 C CA . VAL A 1 587 ? 13.970 -2.956 -10.784 1.00 98.88 587 VAL A CA 1
ATOM 4491 C C . VAL A 1 587 ? 13.234 -2.815 -9.454 1.00 98.88 587 VAL A C 1
ATOM 4493 O O . VAL A 1 587 ? 12.372 -3.627 -9.110 1.00 98.88 587 VAL A O 1
ATOM 4496 N N . ALA A 1 588 ? 13.549 -1.748 -8.719 1.00 98.94 588 ALA A N 1
ATOM 4497 C CA . ALA A 1 588 ? 12.895 -1.398 -7.463 1.00 98.94 588 ALA A CA 1
ATOM 4498 C C . ALA A 1 588 ? 12.043 -0.128 -7.614 1.00 98.94 588 ALA A C 1
ATOM 4500 O O . ALA A 1 588 ? 12.452 0.837 -8.265 1.00 98.94 588 ALA A O 1
ATOM 4501 N N . THR A 1 589 ? 10.834 -0.124 -7.051 1.00 98.81 589 THR A N 1
ATOM 4502 C CA . THR A 1 589 ? 9.978 1.073 -6.995 1.00 98.81 589 THR A CA 1
ATOM 4503 C C . THR A 1 589 ? 8.855 0.903 -5.961 1.00 98.81 589 THR A C 1
ATOM 4505 O O . THR A 1 589 ? 8.598 -0.198 -5.462 1.00 98.81 589 THR A O 1
ATOM 4508 N N . GLY A 1 590 ? 8.179 2.002 -5.623 1.00 98.44 590 GLY A N 1
ATOM 4509 C CA . GLY A 1 590 ? 7.004 2.015 -4.746 1.00 98.44 590 GLY A CA 1
ATOM 4510 C C . GLY A 1 590 ? 7.006 3.116 -3.688 1.00 98.44 590 GLY A C 1
ATOM 4511 O O . GLY A 1 590 ? 5.940 3.431 -3.162 1.00 98.44 590 GLY A O 1
ATOM 4512 N N . GLU A 1 591 ? 8.151 3.760 -3.413 1.00 98.00 591 GLU A N 1
ATOM 4513 C CA . GLU A 1 591 ? 8.278 4.672 -2.264 1.00 98.00 591 GLU A CA 1
ATOM 4514 C C . GLU A 1 591 ? 7.259 5.819 -2.289 1.00 98.00 591 GLU A C 1
ATOM 4516 O O . GLU A 1 591 ? 6.790 6.266 -1.242 1.00 98.00 591 GLU A O 1
ATOM 4521 N N . MET A 1 592 ? 6.894 6.311 -3.475 1.00 97.88 592 MET A N 1
ATOM 4522 C CA . MET A 1 592 ? 5.995 7.455 -3.641 1.00 97.88 592 MET A CA 1
ATOM 4523 C C . MET A 1 592 ? 4.513 7.118 -3.545 1.00 97.88 592 MET A C 1
ATOM 4525 O O . MET A 1 592 ? 3.699 8.035 -3.425 1.00 97.88 592 MET A O 1
ATOM 4529 N N . LEU A 1 593 ? 4.161 5.838 -3.622 1.00 98.38 593 LEU A N 1
ATOM 4530 C CA . LEU A 1 593 ? 2.773 5.412 -3.663 1.00 98.38 593 LEU A CA 1
ATOM 4531 C C . LEU A 1 593 ? 2.149 5.516 -2.268 1.00 98.38 593 LEU A C 1
ATOM 4533 O O . LEU A 1 593 ? 2.768 5.207 -1.249 1.00 98.38 593 LEU A O 1
ATOM 4537 N N . ALA A 1 594 ? 0.899 5.960 -2.220 1.00 97.62 594 ALA A N 1
ATOM 4538 C CA . ALA A 1 594 ? 0.207 6.355 -1.000 1.00 97.62 594 ALA A CA 1
ATOM 4539 C C . ALA A 1 594 ? -0.969 5.436 -0.636 1.00 97.62 594 ALA A C 1
ATOM 4541 O O . ALA A 1 594 ? -1.786 5.779 0.223 1.00 97.62 594 ALA A O 1
ATOM 4542 N N . SER A 1 595 ? -1.071 4.266 -1.273 1.00 98.38 595 SER A N 1
ATOM 4543 C CA . SER A 1 595 ? -2.057 3.239 -0.934 1.00 98.38 595 SER A CA 1
ATOM 4544 C C . SER A 1 595 ? -1.656 1.844 -1.418 1.00 98.38 595 SER A C 1
ATOM 4546 O O . SER A 1 595 ? -0.793 1.677 -2.283 1.00 98.38 595 SER A O 1
ATOM 4548 N N . VAL A 1 596 ? -2.328 0.821 -0.878 1.00 97.88 596 VAL A N 1
ATOM 4549 C CA . VAL A 1 596 ? -2.230 -0.564 -1.375 1.00 97.88 596 VAL A CA 1
ATOM 4550 C C . VAL A 1 596 ? -2.750 -0.668 -2.811 1.00 97.88 596 VAL A C 1
ATOM 4552 O O . VAL A 1 596 ? -2.197 -1.425 -3.598 1.00 97.88 596 VAL A O 1
ATOM 4555 N N . ALA A 1 597 ? -3.786 0.101 -3.164 1.00 94.06 597 ALA A N 1
ATOM 4556 C CA . ALA A 1 597 ? -4.361 0.091 -4.509 1.00 94.06 597 ALA A CA 1
ATOM 4557 C C . ALA A 1 597 ? -3.353 0.579 -5.558 1.00 94.06 597 ALA A C 1
ATOM 4559 O O . ALA A 1 597 ? -3.203 -0.052 -6.596 1.00 94.06 597 ALA A O 1
ATOM 4560 N N . GLU A 1 598 ? -2.610 1.643 -5.256 1.00 97.81 598 GLU A N 1
ATOM 4561 C CA . GLU A 1 598 ? -1.541 2.134 -6.130 1.00 97.81 598 GLU A CA 1
ATOM 4562 C C . GLU A 1 598 ? -0.414 1.104 -6.285 1.00 97.81 598 GLU A C 1
ATOM 4564 O O . GLU A 1 598 ? 0.034 0.845 -7.397 1.00 97.81 598 GLU A O 1
ATOM 4569 N N . HIS A 1 599 ? 0.010 0.452 -5.198 1.00 98.62 599 HIS A N 1
ATOM 4570 C CA . HIS A 1 599 ? 1.005 -0.623 -5.289 1.00 98.62 599 HIS A CA 1
ATOM 4571 C C . HIS A 1 599 ? 0.491 -1.831 -6.080 1.00 98.62 599 HIS A C 1
ATOM 4573 O O . HIS A 1 599 ? 1.265 -2.487 -6.776 1.00 98.62 599 HIS A O 1
ATOM 4579 N N . MET A 1 600 ? -0.810 -2.123 -6.006 1.00 97.50 600 MET A N 1
ATOM 4580 C CA . MET A 1 600 ? -1.416 -3.199 -6.782 1.00 97.50 600 MET A CA 1
ATOM 4581 C C . MET A 1 600 ? -1.287 -2.947 -8.288 1.00 97.50 600 MET A C 1
ATOM 4583 O O . MET A 1 600 ? -1.148 -3.910 -9.033 1.00 97.50 600 MET A O 1
ATOM 4587 N N . GLU A 1 601 ? -1.269 -1.693 -8.748 1.00 96.19 601 GLU A N 1
ATOM 4588 C CA . GLU A 1 601 ? -1.013 -1.382 -10.161 1.00 96.19 601 GLU A CA 1
ATOM 4589 C C . GLU A 1 601 ? 0.404 -1.777 -10.592 1.00 96.19 601 GLU A C 1
ATOM 4591 O O . GLU A 1 601 ? 0.578 -2.321 -11.681 1.00 96.19 601 GLU A O 1
ATOM 4596 N N . LEU A 1 602 ? 1.411 -1.587 -9.732 1.00 97.75 602 LEU A N 1
ATOM 4597 C CA . LEU A 1 602 ? 2.764 -2.077 -10.010 1.00 97.75 602 LEU A CA 1
ATOM 4598 C C . LEU A 1 602 ? 2.801 -3.608 -10.068 1.00 97.75 602 LEU A C 1
ATOM 4600 O O . LEU A 1 602 ? 3.341 -4.173 -11.017 1.00 97.75 602 LEU A O 1
ATOM 4604 N N . ILE A 1 603 ? 2.185 -4.275 -9.087 1.00 97.50 603 ILE A N 1
ATOM 4605 C CA . ILE A 1 603 ? 2.144 -5.743 -9.008 1.00 97.50 603 ILE A CA 1
ATOM 4606 C C . ILE A 1 603 ? 1.414 -6.337 -10.222 1.00 97.50 603 ILE A C 1
ATOM 4608 O O . ILE A 1 603 ? 1.903 -7.278 -10.834 1.00 97.50 603 ILE A O 1
ATOM 4612 N N . ARG A 1 604 ? 0.267 -5.768 -10.618 1.00 95.00 604 ARG A N 1
ATOM 4613 C CA . ARG A 1 604 ? -0.524 -6.211 -11.786 1.00 95.00 604 ARG A CA 1
ATOM 4614 C C . ARG A 1 604 ? 0.247 -6.144 -13.099 1.00 95.00 604 ARG A C 1
ATOM 4616 O O . ARG A 1 604 ? -0.105 -6.848 -14.043 1.00 95.00 604 ARG A O 1
ATOM 4623 N N . HIS A 1 605 ? 1.231 -5.258 -13.176 1.00 96.38 605 HIS A N 1
ATOM 4624 C CA . HIS A 1 605 ? 2.029 -5.037 -14.368 1.00 96.38 605 HIS A CA 1
ATOM 4625 C C . HIS A 1 605 ? 3.389 -5.733 -14.334 1.00 96.38 605 HIS A C 1
ATOM 4627 O O . HIS A 1 605 ? 4.129 -5.560 -15.296 1.00 96.38 605 HIS A O 1
ATOM 4633 N N . ASP A 1 606 ? 3.717 -6.488 -13.279 1.00 97.38 606 ASP A N 1
ATOM 4634 C CA . ASP A 1 606 ? 5.067 -7.023 -13.052 1.00 97.38 606 ASP A CA 1
ATOM 4635 C C . ASP A 1 606 ? 6.124 -5.899 -13.119 1.00 97.38 606 ASP A C 1
ATOM 4637 O O . ASP A 1 606 ? 7.179 -6.012 -13.740 1.00 97.38 606 ASP A O 1
ATOM 4641 N N . ALA A 1 607 ? 5.790 -4.742 -12.537 1.00 97.94 607 ALA A N 1
ATOM 4642 C CA . ALA A 1 607 ? 6.561 -3.509 -12.672 1.00 97.94 607 ALA A CA 1
ATOM 4643 C C . ALA A 1 607 ? 7.729 -3.386 -11.681 1.00 97.94 607 ALA A C 1
ATOM 4645 O O . ALA A 1 607 ? 8.476 -2.414 -11.735 1.00 97.94 607 ALA A O 1
ATOM 4646 N N . ALA A 1 608 ? 7.883 -4.318 -10.748 1.00 98.12 608 ALA A N 1
ATOM 4647 C CA . ALA A 1 608 ? 8.954 -4.281 -9.763 1.00 98.12 608 ALA A CA 1
ATOM 4648 C C . ALA A 1 608 ? 9.358 -5.700 -9.376 1.00 98.12 608 ALA A C 1
ATOM 4650 O O . ALA A 1 608 ? 8.493 -6.523 -9.088 1.00 98.12 608 ALA A O 1
ATOM 4651 N N . ASP A 1 609 ? 10.661 -5.942 -9.293 1.00 98.69 609 ASP A N 1
ATOM 4652 C CA . ASP A 1 609 ? 11.236 -7.138 -8.673 1.00 98.69 609 ASP A CA 1
ATOM 4653 C C . ASP A 1 609 ? 11.362 -6.948 -7.153 1.00 98.69 609 ASP A C 1
ATOM 4655 O O . ASP A 1 609 ? 11.203 -7.886 -6.364 1.00 98.69 609 ASP A O 1
ATOM 4659 N N . VAL A 1 610 ? 11.624 -5.700 -6.741 1.00 98.88 610 VAL A N 1
ATOM 4660 C CA . VAL A 1 610 ? 11.729 -5.268 -5.345 1.00 98.88 610 VAL A CA 1
ATOM 4661 C C . VAL A 1 610 ? 10.681 -4.191 -5.074 1.00 98.88 610 VAL A C 1
ATOM 4663 O O . VAL A 1 610 ? 10.786 -3.064 -5.559 1.00 98.88 610 VAL A O 1
ATOM 4666 N N . ILE A 1 611 ? 9.665 -4.514 -4.277 1.00 98.75 611 ILE A N 1
ATOM 4667 C CA . ILE A 1 611 ? 8.624 -3.552 -3.911 1.00 98.75 611 ILE A CA 1
ATOM 4668 C C . ILE A 1 611 ? 9.044 -2.748 -2.677 1.00 98.75 611 ILE A C 1
ATOM 4670 O O . ILE A 1 611 ? 9.539 -3.307 -1.691 1.00 98.75 611 ILE A O 1
ATOM 4674 N N . GLN A 1 612 ? 8.849 -1.427 -2.727 1.00 98.81 612 GLN A N 1
ATOM 4675 C CA . GLN A 1 612 ? 9.371 -0.493 -1.719 1.00 98.81 612 GLN A CA 1
ATOM 4676 C C . GLN A 1 612 ? 8.277 0.314 -1.006 1.00 98.81 612 GLN A C 1
ATOM 4678 O O . GLN A 1 612 ? 8.229 1.540 -1.119 1.00 98.81 612 GLN A O 1
ATOM 4683 N N . PRO A 1 613 ? 7.375 -0.343 -0.258 1.00 98.62 613 PRO A N 1
ATOM 4684 C CA . PRO A 1 613 ? 6.335 0.363 0.467 1.00 98.62 613 PRO A CA 1
ATOM 4685 C C . PRO A 1 613 ? 6.868 1.127 1.672 1.00 98.62 613 PRO A C 1
ATOM 4687 O O . PRO A 1 613 ? 7.837 0.735 2.320 1.00 98.62 613 PRO A O 1
ATOM 4690 N N . ASP A 1 614 ? 6.143 2.177 2.033 1.00 98.88 614 ASP A N 1
ATOM 4691 C CA . ASP A 1 614 ? 6.402 3.011 3.200 1.00 98.88 614 ASP A CA 1
ATOM 4692 C C . ASP A 1 614 ? 5.123 3.049 4.050 1.00 98.88 614 ASP A C 1
ATOM 4694 O O . ASP A 1 614 ? 4.090 3.573 3.626 1.00 98.88 614 ASP A O 1
ATOM 4698 N N . ALA A 1 615 ? 5.160 2.420 5.231 1.00 98.81 615 ALA A N 1
ATOM 4699 C CA . ALA A 1 615 ? 3.980 2.266 6.092 1.00 98.81 615 ALA A CA 1
ATOM 4700 C C . ALA A 1 615 ? 3.345 3.620 6.472 1.00 98.81 615 ALA A C 1
ATOM 4702 O O . ALA A 1 615 ? 2.133 3.753 6.281 1.00 98.81 615 ALA A O 1
ATOM 4703 N N . PRO A 1 616 ? 4.100 4.642 6.932 1.00 98.81 616 PRO A N 1
ATOM 4704 C CA . PRO A 1 616 ? 3.581 6.005 7.059 1.00 98.81 616 PRO A CA 1
ATOM 4705 C C . PRO A 1 616 ? 2.851 6.534 5.816 1.00 98.81 616 PRO A C 1
ATOM 4707 O O . PRO A 1 616 ? 1.782 7.130 5.954 1.00 98.81 616 PRO A O 1
ATOM 4710 N N . ARG A 1 617 ? 3.377 6.294 4.604 1.00 98.56 617 ARG A N 1
ATOM 4711 C CA . ARG A 1 617 ? 2.783 6.799 3.351 1.00 98.56 617 ARG A CA 1
ATOM 4712 C C . ARG A 1 617 ? 1.509 6.081 2.919 1.00 98.56 617 ARG A C 1
ATOM 4714 O O . ARG A 1 617 ? 0.596 6.751 2.438 1.00 98.56 617 ARG A O 1
ATOM 4721 N N . ILE A 1 618 ? 1.434 4.760 3.086 1.00 98.44 618 ILE A N 1
ATOM 4722 C CA . ILE A 1 618 ? 0.304 3.947 2.591 1.00 98.44 618 ILE A CA 1
ATOM 4723 C C . ILE A 1 618 ? -0.853 3.795 3.583 1.00 98.44 618 ILE A C 1
ATOM 4725 O O . ILE A 1 618 ? -1.854 3.151 3.266 1.00 98.44 618 ILE A O 1
ATOM 4729 N N . GLY A 1 619 ? -0.729 4.365 4.784 1.00 98.25 619 GLY A N 1
ATOM 4730 C CA . GLY A 1 619 ? -1.802 4.376 5.778 1.00 98.25 619 GLY A CA 1
ATOM 4731 C C . GLY A 1 619 ? -1.604 3.463 6.987 1.00 98.25 619 GLY A C 1
ATOM 4732 O O . GLY A 1 619 ? -2.593 3.077 7.604 1.00 98.25 619 GLY A O 1
ATOM 4733 N N . GLY A 1 620 ? -0.364 3.120 7.333 1.00 98.81 620 GLY A N 1
ATOM 4734 C CA . GLY A 1 620 ? 0.002 2.420 8.566 1.00 98.81 620 GLY A CA 1
ATOM 4735 C C . GLY A 1 620 ? 0.370 0.948 8.377 1.00 98.81 620 GLY A C 1
ATOM 4736 O O . GLY A 1 620 ? 0.369 0.407 7.267 1.00 98.81 620 GLY A O 1
ATOM 4737 N N . ILE A 1 621 ? 0.671 0.284 9.494 1.00 98.94 621 ILE A N 1
ATOM 4738 C CA . ILE A 1 621 ? 1.013 -1.143 9.562 1.00 98.94 621 ILE A CA 1
ATOM 4739 C C . ILE A 1 621 ? -0.138 -1.994 9.020 1.00 98.94 621 ILE A C 1
ATOM 4741 O O . ILE A 1 621 ? 0.101 -2.935 8.270 1.00 98.94 621 ILE A O 1
ATOM 4745 N N . THR A 1 622 ? -1.393 -1.644 9.309 1.00 98.81 622 THR A N 1
ATOM 4746 C CA . THR A 1 622 ? -2.560 -2.395 8.816 1.00 98.81 622 THR A CA 1
ATOM 4747 C C . THR A 1 622 ? -2.612 -2.466 7.288 1.00 98.81 622 THR A C 1
ATOM 4749 O O . THR A 1 622 ? -2.953 -3.511 6.733 1.00 98.81 622 THR A O 1
ATOM 4752 N N . GLN A 1 623 ? -2.287 -1.376 6.586 1.00 98.81 623 GLN A N 1
ATOM 4753 C CA . GLN A 1 623 ? -2.233 -1.374 5.118 1.00 98.81 623 GLN A CA 1
ATOM 4754 C C . GLN A 1 623 ? -0.958 -2.043 4.605 1.00 98.81 623 GLN A C 1
ATOM 4756 O O . GLN A 1 623 ? -1.011 -2.800 3.637 1.00 98.81 623 GLN A O 1
ATOM 4761 N N . PHE A 1 624 ? 0.162 -1.847 5.300 1.00 98.88 624 PHE A N 1
ATOM 4762 C CA . PHE A 1 624 ? 1.418 -2.511 4.974 1.00 98.88 624 PHE A CA 1
ATOM 4763 C C . PHE A 1 624 ? 1.303 -4.034 5.012 1.00 98.88 624 PHE A C 1
ATOM 4765 O O . PHE A 1 624 ? 1.746 -4.689 4.079 1.00 98.88 624 PHE A O 1
ATOM 4772 N N . LEU A 1 625 ? 0.662 -4.615 6.031 1.00 98.88 625 LEU A N 1
ATOM 4773 C CA . LEU A 1 625 ? 0.488 -6.069 6.128 1.00 98.88 625 LEU A CA 1
ATOM 4774 C C . LEU A 1 625 ? -0.360 -6.635 4.979 1.00 98.88 625 LEU A C 1
ATOM 4776 O O . LEU A 1 625 ? -0.073 -7.725 4.488 1.00 98.88 625 LEU A O 1
ATOM 4780 N N . LYS A 1 626 ? -1.368 -5.889 4.503 1.00 98.62 626 LYS A N 1
ATOM 4781 C CA . LYS A 1 626 ? -2.145 -6.279 3.312 1.00 98.62 626 LYS A CA 1
ATOM 4782 C C . LYS A 1 626 ? -1.264 -6.310 2.070 1.00 98.62 626 LYS A C 1
ATOM 4784 O O . LYS A 1 626 ? -1.325 -7.266 1.306 1.00 98.62 626 LYS A O 1
ATOM 4789 N N . LEU A 1 627 ? -0.450 -5.275 1.880 1.00 98.81 627 LEU A N 1
ATOM 4790 C CA . LEU A 1 627 ? 0.462 -5.202 0.748 1.00 98.81 627 LEU A CA 1
ATOM 4791 C C . LEU A 1 627 ? 1.567 -6.259 0.827 1.00 98.81 627 LEU A C 1
ATOM 4793 O O . LEU A 1 627 ? 1.869 -6.875 -0.184 1.00 98.81 627 LEU A O 1
ATOM 4797 N N . ALA A 1 628 ? 2.130 -6.512 2.008 1.00 98.69 628 ALA A N 1
ATOM 4798 C CA . ALA A 1 628 ? 3.138 -7.547 2.207 1.00 98.69 628 ALA A CA 1
ATOM 4799 C C . ALA A 1 628 ? 2.594 -8.930 1.816 1.00 98.69 628 ALA A C 1
ATOM 4801 O O . ALA A 1 628 ? 3.263 -9.654 1.092 1.00 98.69 628 ALA A O 1
ATOM 4802 N N . ALA A 1 629 ? 1.355 -9.263 2.191 1.00 98.25 629 ALA A N 1
ATOM 4803 C CA . ALA A 1 629 ? 0.723 -10.514 1.764 1.00 98.25 629 ALA A CA 1
ATOM 4804 C C . ALA A 1 629 ? 0.533 -10.599 0.234 1.00 98.25 629 ALA A C 1
ATOM 4806 O O . ALA A 1 629 ? 0.686 -11.668 -0.353 1.00 98.25 629 ALA A O 1
ATOM 4807 N N . LEU A 1 630 ? 0.222 -9.478 -0.430 1.00 98.31 630 LEU A N 1
ATOM 4808 C CA . LEU A 1 630 ? 0.127 -9.419 -1.895 1.00 98.31 630 LEU A CA 1
ATOM 4809 C C . LEU A 1 630 ? 1.503 -9.573 -2.557 1.00 98.31 630 LEU A C 1
ATOM 4811 O O . LEU A 1 630 ? 1.648 -10.349 -3.495 1.00 98.31 630 LEU A O 1
ATOM 4815 N N . ALA A 1 631 ? 2.521 -8.880 -2.050 1.00 98.31 631 ALA A N 1
ATOM 4816 C CA . ALA A 1 631 ? 3.892 -8.990 -2.536 1.00 98.31 631 ALA A CA 1
ATOM 4817 C C . ALA A 1 631 ? 4.438 -10.417 -2.369 1.00 98.31 631 ALA A C 1
ATOM 4819 O O . ALA A 1 631 ? 5.030 -10.960 -3.300 1.00 98.31 631 ALA A O 1
ATOM 4820 N N . GLU A 1 632 ? 4.162 -11.057 -1.228 1.00 97.56 632 GLU A N 1
ATOM 4821 C CA . GLU A 1 632 ? 4.525 -12.451 -0.960 1.00 97.56 632 GLU A CA 1
ATOM 4822 C C . GLU A 1 632 ? 3.840 -13.397 -1.951 1.00 97.56 632 GLU A C 1
ATOM 4824 O O . GLU A 1 632 ? 4.489 -14.270 -2.532 1.00 97.56 632 GLU A O 1
ATOM 4829 N N . HIS A 1 633 ? 2.538 -13.205 -2.190 1.00 97.75 633 HIS A N 1
ATOM 4830 C CA . HIS A 1 633 ? 1.785 -14.005 -3.155 1.00 97.75 633 HIS A CA 1
ATOM 4831 C C . HIS A 1 633 ? 2.400 -13.944 -4.561 1.00 97.75 633 HIS A C 1
ATOM 4833 O O . HIS A 1 633 ? 2.432 -14.952 -5.263 1.00 97.75 633 HIS A O 1
ATOM 4839 N N . HIS A 1 634 ? 2.942 -12.784 -4.934 1.00 97.69 634 HIS A N 1
ATOM 4840 C CA . HIS A 1 634 ? 3.633 -12.550 -6.201 1.00 97.69 634 HIS A CA 1
ATOM 4841 C C . HIS A 1 634 ? 5.150 -12.807 -6.147 1.00 97.69 634 HIS A C 1
ATOM 4843 O O . HIS A 1 634 ? 5.842 -12.545 -7.124 1.00 97.69 634 HIS A O 1
ATOM 4849 N N . GLN A 1 635 ? 5.671 -13.353 -5.041 1.00 96.94 635 GLN A N 1
ATOM 4850 C CA . GLN A 1 635 ? 7.088 -13.696 -4.854 1.00 96.94 635 GLN A CA 1
ATOM 4851 C C . GLN A 1 635 ? 8.057 -12.510 -5.020 1.00 96.94 635 GLN A C 1
ATOM 4853 O O . GLN A 1 635 ? 9.211 -12.693 -5.406 1.00 96.94 635 GLN A O 1
ATOM 4858 N N . LEU A 1 636 ? 7.609 -11.296 -4.698 1.00 98.44 636 LEU A N 1
ATOM 4859 C CA . LEU A 1 636 ? 8.429 -10.091 -4.808 1.00 98.44 636 LEU A CA 1
ATOM 4860 C C . LEU A 1 636 ? 9.388 -9.956 -3.623 1.00 98.44 636 LEU A C 1
ATOM 4862 O O . LEU A 1 636 ? 9.055 -10.304 -2.484 1.00 98.44 636 LEU A O 1
ATOM 4866 N N . GLN A 1 637 ? 10.568 -9.385 -3.862 1.00 98.56 637 GLN A N 1
ATOM 4867 C CA . GLN A 1 637 ? 11.433 -8.935 -2.773 1.00 98.56 637 GLN A CA 1
ATOM 4868 C C . GLN A 1 637 ? 10.852 -7.676 -2.121 1.00 98.56 637 GLN A C 1
ATOM 4870 O O . GLN A 1 637 ? 10.134 -6.906 -2.756 1.00 98.56 637 GLN A O 1
ATOM 4875 N N . LEU A 1 638 ? 11.179 -7.452 -0.848 1.00 98.81 638 LEU A N 1
ATOM 4876 C CA . LEU A 1 638 ? 10.689 -6.312 -0.074 1.00 98.81 638 LEU A CA 1
ATOM 4877 C C . LEU A 1 638 ? 11.865 -5.463 0.420 1.00 98.81 638 LEU A C 1
ATOM 4879 O O . LEU A 1 638 ? 12.764 -5.975 1.091 1.00 98.81 638 LEU A O 1
ATOM 4883 N N . ALA A 1 639 ? 11.829 -4.164 0.131 1.00 98.81 639 ALA A N 1
ATOM 4884 C CA . ALA A 1 639 ? 12.791 -3.190 0.646 1.00 98.81 639 ALA A CA 1
ATOM 4885 C C . ALA A 1 639 ? 12.060 -1.913 1.098 1.00 98.81 639 ALA A C 1
ATOM 4887 O O . ALA A 1 639 ? 11.962 -0.962 0.324 1.00 98.81 639 ALA A O 1
ATOM 4888 N N . PRO A 1 640 ? 11.481 -1.884 2.315 1.00 98.62 640 PRO A N 1
ATOM 4889 C CA . PRO A 1 640 ? 10.657 -0.763 2.749 1.00 98.62 640 PRO A CA 1
ATOM 4890 C C . PRO A 1 640 ? 11.473 0.528 2.853 1.00 98.62 640 PRO A C 1
ATOM 4892 O O . PRO A 1 640 ? 12.605 0.517 3.343 1.00 98.62 640 PRO A O 1
ATOM 4895 N N . HIS A 1 641 ? 10.883 1.641 2.427 1.00 98.56 641 HIS A N 1
ATOM 4896 C CA . HIS A 1 641 ? 11.578 2.923 2.319 1.00 98.56 641 HIS A CA 1
ATOM 4897 C C . HIS A 1 641 ? 11.562 3.706 3.647 1.00 98.56 641 HIS A C 1
ATOM 4899 O O . HIS A 1 641 ? 10.525 3.851 4.291 1.00 98.56 641 HIS A O 1
ATOM 4905 N N . PHE A 1 642 ? 12.707 4.295 4.014 1.00 96.88 642 PHE A N 1
ATOM 4906 C CA . PHE A 1 642 ? 12.879 5.290 5.083 1.00 96.88 642 PHE A CA 1
ATOM 4907 C C . PHE A 1 642 ? 12.701 4.853 6.549 1.00 96.88 642 PHE A C 1
ATOM 4909 O O . PHE A 1 642 ? 13.697 4.794 7.261 1.00 96.88 642 PHE A O 1
ATOM 4916 N N . ALA A 1 643 ? 11.477 4.646 7.050 1.00 97.31 643 ALA A N 1
ATOM 4917 C CA . ALA A 1 643 ? 11.184 4.630 8.495 1.00 97.31 643 ALA A CA 1
ATOM 4918 C C . ALA A 1 643 ? 11.634 3.331 9.202 1.00 97.31 643 ALA A C 1
ATOM 4920 O O . ALA A 1 643 ? 10.809 2.493 9.582 1.00 97.31 643 ALA A O 1
ATOM 4921 N N . MET A 1 644 ? 12.947 3.153 9.370 1.00 98.06 644 MET A N 1
ATOM 4922 C CA . MET A 1 644 ? 13.585 1.932 9.877 1.00 98.06 644 MET A CA 1
ATOM 4923 C C . MET A 1 644 ? 13.085 1.492 11.259 1.00 98.06 644 MET A C 1
ATOM 4925 O O . MET A 1 644 ? 12.978 0.293 11.512 1.00 98.06 644 MET A O 1
ATOM 4929 N N . GLU A 1 645 ? 12.673 2.433 12.110 1.00 98.62 645 GLU A N 1
ATOM 4930 C CA . GLU A 1 645 ? 12.095 2.178 13.435 1.00 98.62 645 GLU A CA 1
ATOM 4931 C C . GLU A 1 645 ? 10.773 1.397 13.369 1.00 98.62 645 GLU A C 1
ATOM 4933 O O . GLU A 1 645 ? 10.431 0.668 14.297 1.00 98.62 645 GLU A O 1
ATOM 4938 N N . ILE A 1 646 ? 10.042 1.506 12.256 1.00 98.81 646 ILE A N 1
ATOM 4939 C CA . ILE A 1 646 ? 8.838 0.713 11.972 1.00 98.81 646 ILE A CA 1
ATOM 4940 C C . ILE A 1 646 ? 9.208 -0.471 11.073 1.00 98.81 646 ILE A C 1
ATOM 4942 O O . ILE A 1 646 ? 8.825 -1.617 11.322 1.00 98.81 646 ILE A O 1
ATOM 4946 N N . HIS A 1 647 ? 9.944 -0.200 9.998 1.00 98.88 647 HIS A N 1
ATOM 4947 C CA . HIS A 1 647 ? 10.159 -1.142 8.907 1.00 98.88 647 HIS A CA 1
ATOM 4948 C C . HIS A 1 647 ? 11.065 -2.309 9.258 1.00 98.88 647 HIS A C 1
ATOM 4950 O O . HIS A 1 647 ? 10.874 -3.378 8.688 1.00 98.88 647 HIS A O 1
ATOM 4956 N N . LEU A 1 648 ? 11.960 -2.174 10.239 1.00 98.88 648 LEU A N 1
ATOM 4957 C CA . LEU A 1 648 ? 12.720 -3.311 10.748 1.00 98.88 648 LEU A CA 1
ATOM 4958 C C . LEU A 1 648 ? 11.791 -4.432 11.232 1.00 98.88 648 LEU A C 1
ATOM 4960 O O . LEU A 1 648 ? 12.002 -5.601 10.907 1.00 98.88 648 LEU A O 1
ATOM 4964 N N . HIS A 1 649 ? 10.731 -4.081 11.964 1.00 98.94 649 HIS A N 1
ATOM 4965 C CA . HIS A 1 649 ? 9.780 -5.065 12.471 1.00 98.94 649 HIS A CA 1
ATOM 4966 C C . HIS A 1 649 ? 8.963 -5.718 11.357 1.00 98.94 649 HIS A C 1
ATOM 4968 O O . HIS A 1 649 ? 8.742 -6.928 11.385 1.00 98.94 649 HIS A O 1
ATOM 4974 N N . LEU A 1 650 ? 8.535 -4.922 10.377 1.00 98.94 650 LEU A N 1
ATOM 4975 C CA . LEU A 1 650 ? 7.724 -5.392 9.255 1.00 98.94 650 LEU A CA 1
ATOM 4976 C C . LEU A 1 650 ? 8.539 -6.269 8.299 1.00 98.94 650 LEU A C 1
ATOM 4978 O O . LEU A 1 650 ? 8.093 -7.346 7.917 1.00 98.94 650 LEU A O 1
ATOM 4982 N N . ALA A 1 651 ? 9.766 -5.860 7.978 1.00 98.88 651 ALA A N 1
ATOM 4983 C CA . ALA A 1 651 ? 10.687 -6.635 7.159 1.00 98.88 651 ALA A CA 1
ATOM 4984 C C . ALA A 1 651 ? 11.102 -7.938 7.863 1.00 98.88 651 ALA A C 1
ATOM 4986 O O . ALA A 1 651 ? 11.190 -8.991 7.235 1.00 98.88 651 ALA A O 1
ATOM 4987 N N . ALA A 1 652 ? 11.288 -7.933 9.185 1.00 98.88 652 ALA A N 1
ATOM 4988 C CA . ALA A 1 652 ? 11.568 -9.163 9.921 1.00 98.88 652 ALA A CA 1
ATOM 4989 C C . ALA A 1 652 ? 10.424 -10.193 9.845 1.00 98.88 652 ALA A C 1
ATOM 4991 O O . ALA A 1 652 ? 10.692 -11.390 9.937 1.00 98.88 652 ALA A O 1
ATOM 4992 N N . ALA A 1 653 ? 9.178 -9.751 9.646 1.00 98.75 653 ALA A N 1
ATOM 4993 C CA . ALA A 1 653 ? 8.005 -10.608 9.464 1.00 98.75 653 ALA A CA 1
ATOM 4994 C C . ALA A 1 653 ? 7.773 -11.057 8.007 1.00 98.75 653 ALA A C 1
ATOM 4996 O O . ALA A 1 653 ? 6.873 -11.851 7.760 1.00 98.75 653 ALA A O 1
ATOM 4997 N N . TYR A 1 654 ? 8.570 -10.592 7.041 1.00 98.81 654 TYR A N 1
ATOM 4998 C CA . TYR A 1 654 ? 8.399 -10.970 5.637 1.00 98.81 654 TYR A CA 1
ATOM 4999 C C . TYR A 1 654 ? 9.085 -12.314 5.314 1.00 98.81 654 TYR A C 1
ATOM 5001 O O . TYR A 1 654 ? 10.224 -12.517 5.740 1.00 98.81 654 TYR A O 1
ATOM 5009 N N . PRO A 1 655 ? 8.481 -13.247 4.559 1.00 97.25 655 PRO A N 1
ATOM 5010 C CA . PRO A 1 655 ? 9.087 -14.568 4.344 1.00 97.25 655 PRO A CA 1
ATOM 5011 C C . PRO A 1 655 ? 10.369 -14.551 3.501 1.00 97.25 655 PRO A C 1
ATOM 5013 O O . PRO A 1 655 ? 11.348 -15.211 3.853 1.00 97.25 655 PRO A O 1
ATOM 5016 N N . ILE A 1 656 ? 10.394 -13.767 2.422 1.00 98.12 656 ILE A N 1
ATOM 5017 C CA . ILE A 1 656 ? 11.549 -13.634 1.518 1.00 98.12 656 ILE A CA 1
ATOM 5018 C C . ILE A 1 656 ? 12.570 -12.675 2.149 1.00 98.12 656 ILE A C 1
ATOM 5020 O O . ILE A 1 656 ? 12.173 -11.721 2.812 1.00 98.12 656 ILE A O 1
ATOM 5024 N N . GLU A 1 657 ? 13.878 -12.929 1.996 1.00 98.31 657 GLU A N 1
ATOM 5025 C CA . GLU A 1 657 ? 14.935 -12.114 2.623 1.00 98.31 657 GLU A CA 1
ATOM 5026 C C . GLU A 1 657 ? 14.853 -10.641 2.170 1.00 98.31 657 GLU A C 1
ATOM 5028 O O . GLU A 1 657 ? 15.114 -10.359 0.998 1.00 98.31 657 GLU A O 1
ATOM 5033 N N . PRO A 1 658 ? 14.509 -9.700 3.070 1.00 98.69 658 PRO A N 1
ATOM 5034 C CA . PRO A 1 658 ? 14.288 -8.309 2.714 1.00 98.69 658 PRO A CA 1
ATOM 5035 C C . PRO A 1 658 ? 15.510 -7.436 3.005 1.00 98.69 658 PRO A C 1
ATOM 5037 O O . PRO A 1 658 ? 16.484 -7.858 3.640 1.00 98.69 658 PRO A O 1
ATOM 5040 N N . TRP A 1 659 ? 15.406 -6.179 2.588 1.00 98.88 659 TRP A N 1
ATOM 5041 C CA . TRP A 1 659 ? 16.329 -5.105 2.938 1.00 98.88 659 TRP A CA 1
ATOM 5042 C C . TRP A 1 659 ? 15.626 -4.019 3.750 1.00 98.88 659 TRP A C 1
ATOM 5044 O O . TRP A 1 659 ? 14.437 -3.786 3.573 1.00 98.88 659 TRP A O 1
ATOM 5054 N N . VAL A 1 660 ? 16.361 -3.333 4.623 1.00 98.62 660 VAL A N 1
ATOM 5055 C CA . VAL A 1 660 ? 15.902 -2.120 5.315 1.00 98.62 660 VAL A CA 1
ATOM 5056 C C . VAL A 1 660 ? 16.916 -1.008 5.091 1.00 98.62 660 VAL A C 1
ATOM 5058 O O . VAL A 1 660 ? 18.121 -1.194 5.266 1.00 98.62 660 VAL A O 1
ATOM 5061 N N . GLU A 1 661 ? 16.421 0.154 4.692 1.00 97.19 661 GLU A N 1
ATOM 5062 C CA . GLU A 1 661 ? 17.235 1.348 4.512 1.00 97.19 661 GLU A CA 1
ATOM 5063 C C . GLU A 1 661 ? 17.604 1.970 5.860 1.00 97.19 661 GLU A C 1
ATOM 5065 O O . GLU A 1 661 ? 16.746 2.145 6.722 1.00 97.19 661 GLU A O 1
ATOM 5070 N N . HIS A 1 662 ? 18.873 2.327 6.037 1.00 96.38 662 HIS A N 1
ATOM 5071 C CA . HIS A 1 662 ? 19.348 3.065 7.198 1.00 96.38 662 HIS A CA 1
ATOM 5072 C C . HIS A 1 662 ? 19.432 4.566 6.896 1.00 96.38 662 HIS A C 1
ATOM 5074 O O . HIS A 1 662 ? 20.139 4.984 5.973 1.00 96.38 662 HIS A O 1
ATOM 5080 N N . PHE A 1 663 ? 18.772 5.362 7.740 1.00 90.19 663 PHE A N 1
ATOM 5081 C CA . PHE A 1 663 ? 18.909 6.813 7.818 1.00 90.19 663 PHE A CA 1
ATOM 5082 C C . PHE A 1 663 ? 19.114 7.233 9.273 1.00 90.19 663 PHE A C 1
ATOM 5084 O O . PHE A 1 663 ? 18.262 6.999 10.121 1.00 90.19 663 PHE A O 1
ATOM 5091 N N . ASP A 1 664 ? 20.193 7.959 9.536 1.00 89.12 664 ASP A N 1
ATOM 5092 C CA . ASP A 1 664 ? 20.522 8.545 10.840 1.00 89.12 664 ASP A CA 1
ATOM 5093 C C . ASP A 1 664 ? 19.621 9.739 11.217 1.00 89.12 664 ASP A C 1
ATOM 5095 O O . ASP A 1 664 ? 19.653 10.235 12.342 1.00 89.12 664 ASP A O 1
ATOM 5099 N N . TRP A 1 665 ? 18.784 10.213 10.288 1.00 92.75 665 TRP A N 1
ATOM 5100 C CA . TRP A 1 665 ? 17.988 11.430 10.464 1.00 92.75 665 TRP A CA 1
ATOM 5101 C C . TRP A 1 665 ? 17.015 11.351 11.639 1.00 92.75 665 TRP A C 1
ATOM 5103 O O . TRP A 1 665 ? 16.808 12.359 12.303 1.00 92.75 665 TRP A O 1
ATOM 5113 N N . LEU A 1 666 ? 16.392 10.192 11.876 1.00 95.12 666 LEU A N 1
ATOM 5114 C CA . LEU A 1 666 ? 15.325 10.034 12.874 1.00 95.12 666 LEU A CA 1
ATOM 5115 C C . LEU A 1 666 ? 15.866 9.812 14.285 1.00 95.12 666 LEU A C 1
ATOM 5117 O O . LEU A 1 666 ? 15.128 9.990 15.251 1.00 95.12 666 LEU A O 1
ATOM 5121 N N . GLU A 1 667 ? 17.150 9.481 14.422 1.00 95.25 667 GLU A N 1
ATOM 5122 C CA . GLU A 1 667 ? 17.772 9.169 15.703 1.00 95.25 667 GLU A CA 1
ATOM 5123 C C . GLU A 1 667 ? 17.502 10.204 16.808 1.00 95.25 667 GLU A C 1
ATOM 5125 O O . GLU A 1 667 ? 17.181 9.800 17.930 1.00 95.25 667 GLU A O 1
ATOM 5130 N N . PRO A 1 668 ? 17.578 11.530 16.564 1.00 97.62 668 PRO A N 1
ATOM 5131 C CA . PRO A 1 668 ? 17.341 12.510 17.617 1.00 97.62 668 PRO A CA 1
ATOM 5132 C C . PRO A 1 668 ? 15.896 12.523 18.129 1.00 97.62 668 PRO A C 1
ATOM 5134 O O . PRO A 1 668 ? 15.654 13.104 19.184 1.00 97.62 668 PRO A O 1
ATOM 5137 N N . LEU A 1 669 ? 14.937 11.911 17.422 1.00 98.31 669 LEU A N 1
ATOM 5138 C CA . LEU A 1 669 ? 13.533 11.860 17.841 1.00 98.31 669 LEU A CA 1
ATOM 5139 C C . LEU A 1 669 ? 13.283 10.858 18.974 1.00 98.31 669 LEU A C 1
ATOM 5141 O O . LEU A 1 669 ? 12.287 10.988 19.687 1.00 98.31 669 LEU A O 1
ATOM 5145 N N . PHE A 1 670 ? 14.180 9.889 19.160 1.00 98.50 670 PHE A N 1
ATOM 5146 C CA . PHE A 1 670 ? 13.984 8.779 20.087 1.00 98.50 670 PHE A CA 1
ATOM 5147 C C . PHE A 1 670 ? 15.129 8.646 21.097 1.00 98.50 670 PHE A C 1
ATOM 5149 O O . PHE A 1 670 ? 16.260 9.070 20.840 1.00 98.50 670 PHE A O 1
ATOM 5156 N N . ASN A 1 671 ? 14.848 8.047 22.256 1.00 98.44 671 ASN A N 1
ATOM 5157 C CA . ASN A 1 671 ? 15.866 7.781 23.283 1.00 98.44 671 ASN A CA 1
ATOM 5158 C C . ASN A 1 671 ? 16.710 6.541 22.956 1.00 98.44 671 ASN A C 1
ATOM 5160 O O . ASN A 1 671 ? 17.879 6.449 23.326 1.00 98.44 671 ASN A O 1
ATOM 5164 N N . GLU A 1 672 ? 16.118 5.576 22.263 1.00 98.31 672 GLU A N 1
ATOM 5165 C CA . GLU A 1 672 ? 16.734 4.315 21.889 1.00 98.31 672 GLU A CA 1
ATOM 5166 C C . GLU A 1 672 ? 17.403 4.407 20.511 1.00 98.31 672 GLU A C 1
ATOM 5168 O O . GLU A 1 672 ? 17.147 5.310 19.712 1.00 98.31 672 GLU A O 1
ATOM 5173 N N . ARG A 1 673 ? 18.282 3.446 20.220 1.00 96.69 673 ARG A N 1
ATOM 5174 C CA . ARG A 1 673 ? 18.936 3.276 18.918 1.00 96.69 673 ARG A CA 1
ATOM 5175 C C . ARG A 1 673 ? 18.772 1.843 18.429 1.00 96.69 673 ARG A C 1
ATOM 5177 O O . ARG A 1 673 ? 18.570 0.921 19.232 1.00 96.69 673 ARG A O 1
ATOM 5184 N N . LEU A 1 674 ? 18.840 1.672 17.113 1.00 96.75 674 LEU A N 1
ATOM 5185 C CA . LEU A 1 674 ? 18.920 0.362 16.476 1.00 96.75 674 LEU A CA 1
ATOM 5186 C C . LEU A 1 674 ? 20.375 -0.102 16.458 1.00 96.75 674 LEU A C 1
ATOM 5188 O O . LEU A 1 674 ? 21.290 0.699 16.291 1.00 96.75 674 LEU A O 1
ATOM 5192 N N . GLU A 1 675 ? 20.583 -1.400 16.652 1.00 97.50 675 GLU A N 1
ATOM 5193 C CA . GLU A 1 675 ? 21.911 -2.003 16.583 1.00 97.50 675 GLU A CA 1
ATOM 5194 C C . GLU A 1 675 ? 22.176 -2.480 15.156 1.00 97.50 675 GLU A C 1
ATOM 5196 O O . GLU A 1 675 ? 21.375 -3.225 14.582 1.00 97.50 675 GLU A O 1
ATOM 5201 N N . ILE A 1 676 ? 23.314 -2.071 14.599 1.00 97.62 676 ILE A N 1
ATOM 5202 C CA . ILE A 1 676 ? 23.789 -2.505 13.288 1.00 97.62 676 ILE A CA 1
ATOM 5203 C C . ILE A 1 676 ? 25.129 -3.201 13.470 1.00 97.62 676 ILE A C 1
ATOM 5205 O O . ILE A 1 676 ? 26.047 -2.653 14.076 1.00 97.62 676 ILE A O 1
ATOM 5209 N N . ARG A 1 677 ? 25.230 -4.423 12.949 1.00 97.56 677 ARG A N 1
ATOM 5210 C CA . ARG A 1 677 ? 26.476 -5.190 12.887 1.00 97.56 677 ARG A CA 1
ATOM 5211 C C . ARG A 1 677 ? 26.377 -6.275 11.829 1.00 97.56 677 ARG A C 1
ATOM 5213 O O . ARG A 1 677 ? 25.287 -6.782 11.549 1.00 97.56 677 ARG A O 1
ATOM 5220 N N . ASP A 1 678 ? 27.527 -6.655 11.284 1.00 96.69 678 ASP A N 1
ATOM 5221 C CA . ASP A 1 678 ? 27.659 -7.751 10.318 1.00 96.69 678 ASP A CA 1
ATOM 5222 C C . ASP A 1 678 ? 26.757 -7.577 9.078 1.00 96.69 678 ASP A C 1
ATOM 5224 O O . ASP A 1 678 ? 26.202 -8.537 8.545 1.00 96.69 678 ASP A O 1
ATOM 5228 N N . GLY A 1 679 ? 26.556 -6.330 8.640 1.00 97.94 679 GLY A N 1
ATOM 5229 C CA . GLY A 1 679 ? 25.729 -5.981 7.487 1.00 97.94 679 GLY A CA 1
ATOM 5230 C C . GLY A 1 679 ? 24.219 -5.966 7.747 1.00 97.94 679 GLY A C 1
ATOM 5231 O O . GLY A 1 679 ? 23.422 -5.896 6.804 1.00 97.94 679 GLY A O 1
ATOM 5232 N N . ARG A 1 680 ? 23.793 -6.073 9.011 1.00 98.75 680 ARG A N 1
ATOM 5233 C CA . ARG A 1 680 ? 22.391 -6.284 9.387 1.00 98.75 680 ARG A CA 1
ATOM 5234 C C . ARG A 1 680 ? 21.964 -5.383 10.538 1.00 98.75 680 ARG A C 1
ATOM 5236 O O . ARG A 1 680 ? 22.743 -5.106 11.445 1.00 98.75 680 ARG A O 1
ATOM 5243 N N . MET A 1 681 ? 20.696 -4.993 10.518 1.00 98.56 681 MET A N 1
ATOM 5244 C CA . MET A 1 681 ? 20.018 -4.279 11.594 1.00 98.56 681 MET A CA 1
ATOM 5245 C C . MET A 1 681 ? 19.275 -5.288 12.480 1.00 98.56 681 MET A C 1
ATOM 5247 O O . MET A 1 681 ? 18.517 -6.118 11.970 1.00 98.56 681 MET A O 1
ATOM 5251 N N . HIS A 1 682 ? 19.523 -5.263 13.790 1.00 98.62 682 HIS A N 1
ATOM 5252 C CA . HIS A 1 682 ? 19.065 -6.290 14.735 1.00 98.62 682 HIS A CA 1
ATOM 5253 C C . HIS A 1 682 ? 17.815 -5.852 15.492 1.00 98.62 682 HIS A C 1
ATOM 5255 O O . HIS A 1 682 ? 17.706 -4.714 15.952 1.00 98.62 682 HIS A O 1
ATOM 5261 N N . LEU A 1 683 ? 16.869 -6.781 15.645 1.00 98.25 683 LEU A N 1
ATOM 5262 C CA . LEU A 1 683 ? 15.690 -6.562 16.472 1.00 98.25 683 LEU A CA 1
ATOM 5263 C C . LEU A 1 683 ? 16.084 -6.493 17.947 1.00 98.25 683 LEU A C 1
ATOM 5265 O O . LEU A 1 683 ? 16.774 -7.370 18.464 1.00 98.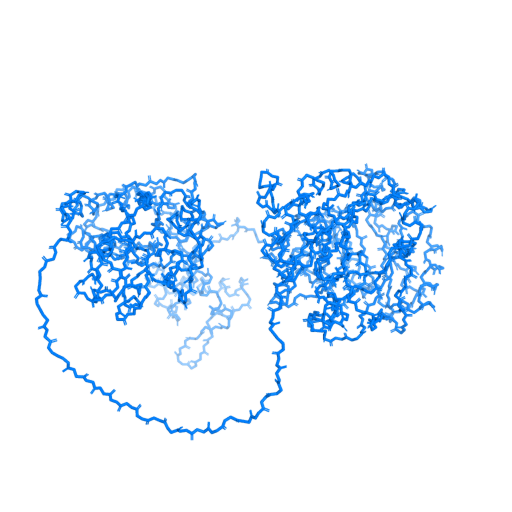25 683 LEU A O 1
ATOM 5269 N N . SER A 1 684 ? 15.567 -5.489 18.651 1.00 97.31 684 SER A N 1
ATOM 5270 C CA . SER A 1 684 ? 15.654 -5.456 20.109 1.00 97.31 684 SER A CA 1
ATOM 5271 C C . SER A 1 684 ? 14.591 -6.349 20.762 1.00 97.31 684 SER A C 1
ATOM 5273 O O . SER A 1 684 ? 13.575 -6.689 20.154 1.00 97.31 684 SER A O 1
ATOM 5275 N N . SER A 1 685 ? 14.794 -6.683 22.038 1.00 96.56 685 SER A N 1
ATOM 5276 C CA . SER A 1 685 ? 13.799 -7.367 22.875 1.00 96.56 685 SER A CA 1
ATOM 5277 C C . SER A 1 685 ? 12.762 -6.423 23.499 1.00 96.56 685 SER A C 1
ATOM 5279 O O . SER A 1 685 ? 11.896 -6.885 24.243 1.00 96.56 685 SER A O 1
ATOM 5281 N N . ARG A 1 686 ? 12.832 -5.111 23.225 1.00 98.56 686 ARG A N 1
ATOM 5282 C CA . ARG A 1 686 ? 11.920 -4.117 23.810 1.00 98.56 686 ARG A CA 1
ATOM 5283 C C . ARG A 1 686 ? 10.494 -4.318 23.269 1.00 98.56 686 ARG A C 1
ATOM 5285 O O . ARG A 1 686 ? 10.341 -4.486 22.059 1.00 98.56 686 ARG A O 1
ATOM 5292 N N . PRO A 1 687 ? 9.455 -4.297 24.124 1.00 98.38 687 PRO A N 1
ATOM 5293 C CA . PRO A 1 687 ? 8.074 -4.430 23.669 1.00 98.38 687 PRO A CA 1
ATOM 5294 C C . PRO A 1 687 ? 7.622 -3.297 22.738 1.00 98.38 687 PRO A C 1
ATOM 5296 O O . PRO A 1 687 ? 8.062 -2.154 22.879 1.00 98.38 687 PRO A O 1
ATOM 5299 N N . GLY A 1 688 ? 6.697 -3.604 21.827 1.00 98.56 688 GLY A N 1
ATOM 5300 C CA . GLY A 1 688 ? 6.200 -2.632 20.852 1.00 98.56 688 GLY A CA 1
ATOM 5301 C C . GLY A 1 688 ? 7.188 -2.359 19.720 1.00 98.56 688 GLY A C 1
ATOM 5302 O O . GLY A 1 688 ? 7.945 -3.244 19.317 1.00 98.56 688 GLY A O 1
ATOM 5303 N N . LEU A 1 689 ? 7.195 -1.123 19.226 1.00 98.56 689 LEU A N 1
ATOM 5304 C CA . LEU A 1 689 ? 8.274 -0.584 18.392 1.00 98.56 689 LEU A CA 1
ATOM 5305 C C . LEU A 1 689 ? 9.593 -0.489 19.173 1.00 98.56 689 LEU A C 1
ATOM 5307 O O . LEU A 1 689 ? 10.670 -0.444 18.590 1.00 98.56 689 LEU A O 1
ATOM 5311 N N . GLY A 1 690 ? 9.523 -0.453 20.508 1.00 98.19 690 GLY A N 1
ATOM 5312 C CA . GLY A 1 690 ? 10.703 -0.348 21.358 1.00 98.19 690 GLY A CA 1
ATOM 5313 C C . GLY A 1 690 ? 11.360 1.032 21.329 1.00 98.19 690 GLY A C 1
ATOM 5314 O O . GLY A 1 690 ? 12.575 1.108 21.522 1.00 98.19 690 GLY A O 1
ATOM 5315 N N . PHE A 1 691 ? 10.570 2.085 21.095 1.00 98.56 691 PHE A N 1
ATOM 5316 C CA . PHE A 1 691 ? 11.014 3.477 21.100 1.00 98.56 691 PHE A CA 1
ATOM 5317 C C . PHE A 1 691 ? 10.167 4.360 22.017 1.00 98.56 691 PHE A C 1
ATOM 5319 O O . PHE A 1 691 ? 8.960 4.155 22.169 1.00 98.56 691 PHE A O 1
ATOM 5326 N N . THR A 1 692 ? 10.809 5.376 22.583 1.00 98.19 692 THR A N 1
ATOM 5327 C CA . THR A 1 692 ? 10.207 6.460 23.358 1.00 98.19 692 THR A CA 1
ATOM 5328 C C . THR A 1 692 ? 10.692 7.808 22.829 1.00 98.19 692 THR A C 1
ATOM 5330 O O . THR A 1 692 ? 11.831 7.931 22.374 1.00 98.19 692 THR A O 1
ATOM 5333 N N . LEU A 1 693 ? 9.826 8.827 22.862 1.00 98.06 693 LEU A N 1
ATOM 5334 C CA . LEU A 1 693 ? 10.186 10.169 22.392 1.00 98.06 693 LEU A CA 1
ATOM 5335 C C . LEU A 1 693 ? 11.266 10.791 23.269 1.00 98.06 693 LEU A C 1
ATOM 5337 O O . LEU A 1 693 ? 11.182 10.753 24.498 1.00 98.06 693 LEU A O 1
ATOM 5341 N N . SER A 1 694 ? 12.246 11.411 22.621 1.00 98.62 694 SER A N 1
ATOM 5342 C CA . SER A 1 694 ? 13.283 12.180 23.297 1.00 98.62 694 SER A CA 1
ATOM 5343 C C . SER A 1 694 ? 12.785 13.563 23.718 1.00 98.62 694 SER A C 1
ATOM 5345 O O . SER A 1 694 ? 11.839 14.118 23.145 1.00 98.62 694 SER A O 1
ATOM 5347 N N . ASP A 1 695 ? 13.492 14.185 24.660 1.00 98.25 695 ASP A N 1
ATOM 5348 C CA . ASP A 1 695 ? 13.279 15.597 25.000 1.00 98.25 695 ASP A CA 1
ATOM 5349 C C . ASP A 1 695 ? 13.508 16.515 23.788 1.00 98.25 695 ASP A C 1
ATOM 5351 O O . ASP A 1 695 ? 12.853 17.548 23.644 1.00 98.25 695 ASP A O 1
ATOM 5355 N N . GLN A 1 696 ? 14.394 16.119 22.868 1.00 98.00 696 GLN A N 1
ATOM 5356 C CA . GLN A 1 696 ? 14.661 16.871 21.645 1.00 98.00 696 GLN A CA 1
ATOM 5357 C C . GLN A 1 696 ? 13.457 16.864 20.693 1.00 98.00 696 GLN A C 1
ATOM 5359 O O . GLN A 1 696 ? 13.135 17.907 20.121 1.00 98.00 696 GLN A O 1
ATOM 5364 N N . ALA A 1 697 ? 12.746 15.737 20.566 1.00 98.12 697 ALA A N 1
ATOM 5365 C CA . ALA A 1 697 ? 11.497 15.673 19.806 1.00 98.12 697 ALA A CA 1
ATOM 5366 C C . ALA A 1 697 ? 10.433 16.609 20.398 1.00 98.12 697 ALA A C 1
ATOM 5368 O O . ALA A 1 697 ? 9.744 17.322 19.665 1.00 98.12 697 ALA A O 1
ATOM 5369 N N . ARG A 1 698 ? 10.337 16.663 21.735 1.00 97.69 698 ARG A N 1
ATOM 5370 C CA . ARG A 1 698 ? 9.449 17.607 22.432 1.00 97.69 698 ARG A CA 1
ATOM 5371 C C . ARG A 1 698 ? 9.840 19.054 22.149 1.00 97.69 698 ARG A C 1
ATOM 5373 O O . ARG A 1 698 ? 8.973 19.858 21.823 1.00 97.69 698 ARG A O 1
ATOM 5380 N N . ALA A 1 699 ? 11.132 19.376 22.186 1.00 98.19 699 ALA A N 1
ATOM 5381 C CA . ALA A 1 699 ? 11.634 20.717 21.887 1.00 98.19 699 ALA A CA 1
ATOM 5382 C C . ALA A 1 699 ? 11.388 21.159 20.429 1.00 98.19 699 ALA A C 1
ATOM 5384 O O . ALA A 1 699 ? 11.275 22.353 20.163 1.00 98.19 699 ALA A O 1
ATOM 5385 N N . TRP A 1 700 ? 11.283 20.217 19.489 1.00 98.56 700 TRP A N 1
ATOM 5386 C CA . TRP A 1 700 ? 10.954 20.478 18.081 1.00 98.56 700 TRP A CA 1
ATOM 5387 C C . TRP A 1 700 ? 9.455 20.415 17.759 1.00 98.56 700 TRP A C 1
ATOM 5389 O O . TRP A 1 700 ? 9.065 20.513 16.592 1.00 98.56 700 TRP A O 1
ATOM 5399 N N . THR A 1 701 ? 8.597 20.251 18.767 1.00 98.69 701 THR A N 1
ATOM 5400 C CA . THR A 1 701 ? 7.144 20.266 18.577 1.00 98.69 701 THR A CA 1
ATOM 5401 C C . THR A 1 701 ? 6.675 21.684 18.250 1.00 98.69 701 THR A C 1
ATOM 5403 O O . THR A 1 701 ? 6.899 22.617 19.016 1.00 98.69 701 THR A O 1
ATOM 5406 N N . VAL A 1 702 ? 6.008 21.850 17.106 1.00 98.25 702 VAL A N 1
ATOM 5407 C CA . VAL A 1 702 ? 5.487 23.143 16.622 1.00 98.25 702 VAL A CA 1
ATOM 5408 C C . VAL A 1 702 ? 3.976 23.286 16.804 1.00 98.25 702 VAL A C 1
ATOM 5410 O O . VAL A 1 702 ? 3.457 24.401 16.793 1.00 98.25 702 VAL A O 1
ATOM 5413 N N . ALA A 1 703 ? 3.260 22.173 16.971 1.00 98.31 703 ALA A N 1
ATOM 5414 C CA . ALA A 1 703 ? 1.843 22.158 17.309 1.00 98.31 703 ALA A CA 1
ATOM 5415 C C . ALA A 1 703 ? 1.489 20.870 18.053 1.00 98.31 703 ALA A C 1
ATOM 5417 O O . ALA A 1 703 ? 2.042 19.810 17.765 1.00 98.31 703 ALA A O 1
ATOM 5418 N N . GLU A 1 704 ? 0.531 20.954 18.968 1.00 98.31 704 GLU A N 1
ATOM 5419 C CA . GLU A 1 704 ? 0.032 19.810 19.725 1.00 98.31 704 GLU A CA 1
ATOM 5420 C C . GLU A 1 704 ? -1.484 19.878 19.896 1.00 98.31 704 GLU A C 1
ATOM 5422 O O . GLU A 1 704 ? -2.104 20.940 19.775 1.00 98.31 704 GLU A O 1
ATOM 5427 N N . HIS A 1 705 ? -2.092 18.722 20.127 1.00 98.56 705 HIS A N 1
ATOM 5428 C CA . HIS A 1 705 ? -3.508 18.611 20.438 1.00 98.56 705 HIS A CA 1
ATOM 5429 C C . HIS A 1 705 ? -3.743 17.392 21.322 1.00 98.56 705 HIS A C 1
ATOM 5431 O O . HIS A 1 705 ? -3.164 16.339 21.071 1.00 98.56 705 HIS A O 1
ATOM 5437 N N . GLU A 1 706 ? -4.594 17.532 22.331 1.00 98.38 706 GLU A N 1
ATOM 5438 C CA . GLU A 1 706 ? -4.970 16.439 23.220 1.00 98.38 706 GLU A CA 1
ATOM 5439 C C . GLU A 1 706 ? -6.479 16.252 23.224 1.00 98.38 706 GLU A C 1
ATOM 5441 O O . GLU A 1 706 ? -7.235 17.223 23.130 1.00 98.38 706 GLU A O 1
ATOM 5446 N N . VAL A 1 707 ? -6.887 14.996 23.366 1.00 97.69 707 VAL A N 1
ATOM 5447 C CA . VAL A 1 707 ? -8.280 14.570 23.419 1.00 97.69 707 VAL A CA 1
ATOM 5448 C C . VAL A 1 707 ? -8.439 13.537 24.532 1.00 97.69 707 VAL A C 1
ATOM 5450 O O . VAL A 1 707 ? -7.579 12.676 24.715 1.00 97.69 707 VAL A O 1
ATOM 5453 N N . GLY A 1 708 ? -9.559 13.594 25.255 1.00 96.56 708 GLY A N 1
ATOM 5454 C CA . GLY A 1 708 ? -9.859 12.676 26.352 1.00 96.56 708 GLY A CA 1
ATOM 5455 C C . GLY A 1 708 ? -9.212 13.091 27.673 1.00 96.56 708 GLY A C 1
ATOM 5456 O O . GLY A 1 708 ? -8.773 14.229 27.839 1.00 96.56 708 GLY A O 1
ATOM 5457 N N . ALA A 1 709 ? -9.180 12.175 28.637 1.00 92.94 709 ALA A N 1
ATOM 5458 C CA . ALA A 1 709 ? -8.627 12.416 29.967 1.00 92.94 709 ALA A CA 1
ATOM 5459 C C . ALA A 1 709 ? -7.626 11.316 30.310 1.00 92.94 709 ALA A C 1
ATOM 5461 O O . ALA A 1 709 ? -7.950 10.134 30.198 1.00 92.94 709 ALA A O 1
ATOM 5462 N N . ARG A 1 710 ? -6.410 11.704 30.719 1.00 89.94 710 ARG A N 1
ATOM 5463 C CA . ARG A 1 710 ? -5.411 10.735 31.179 1.00 89.94 710 ARG A CA 1
ATOM 5464 C C . ARG A 1 710 ? -5.962 9.978 32.402 1.00 89.94 710 ARG A C 1
ATOM 5466 O O . ARG A 1 710 ? -6.385 10.661 33.340 1.00 89.94 710 ARG A O 1
ATOM 5473 N N . PRO A 1 711 ? -5.994 8.632 32.366 1.00 85.06 711 PRO A N 1
ATOM 5474 C CA . PRO A 1 711 ? -6.444 7.816 33.489 1.00 85.06 711 PRO A CA 1
ATOM 5475 C C . PRO A 1 711 ? -5.548 7.918 34.726 1.00 85.06 711 PRO A C 1
ATOM 5477 O O . PRO A 1 711 ? -4.358 8.292 34.584 1.00 85.06 711 PRO A O 1
#

Sequence (711 aa):
MNLARLDLNLVVALRALLEERNVTRAGERVGLSQPAMSAALARLRRHFDDDLLARVGGHYELTALGQVLLDRTATAYDVLERLFASQADFDPAKESREFTLLASDYAVAVFGTELARVVHEEAPGIRLRFTQTPPTVVDDTATLLSASDGLFMPHGVISDFPATDLYDDRWVFLVARDHPGVGDRLTRRDLARLPWVTYQRTYDAPAVRQLGMLGIEPRVEVSVDSFQLLPLLVAGTRRIALLQARLARLLAPIAEVRVAGTVASVAATDAHVVWGHPKVVLDGDHLARVASKSFDRAVPRRQPPLGGRGAPQERRTMVVTTTNTTPHAAQPAGEAVLDRIAWLRLSSVTLPLATPISDAKVFTGRQKPMTEVAFLFVEIVTEQGLEGIGFSYSKRAGGPGQFAHAKEIADELIGEDPSDIGRLWTKLVWAGASVGRSGLATQAIAAFDVALWDLKAKRAGLPLAKLLGAHRDSVRCYNTSGGFLHTPTEQVLDNATASLSSGIGGIKLKVGHPDGRYDLARLTAVREHIGDDVPLMVDANQQWDRPTAQRMGRAMEEFGLVWIEEPLDAYDAKGHAALAASLDTPVATGEMLASVAEHMELIRHDAADVIQPDAPRIGGITQFLKLAALAEHHQLQLAPHFAMEIHLHLAAAYPIEPWVEHFDWLEPLFNERLEIRDGRMHLSSRPGLGFTLSDQARAWTVAEHEVGARP

Organism: NCBI:txid178566

Foldseek 3Di:
DDPVPDDVVLLLLLLLCLVVQDLCRSCVVVVHHSVRSVVSQVVVCVVVVHNQWDDDPPTTDGDPVVVVVNVVSVVVVVLVCVVPVPDDDDQLQPDQEEAEEEEALVCCVQQVVLLVVLSVVRRVNYHYHYDYHDPCCQVCVLVVLSVGFKYKDWPPSHDDFDKDFQDKWFKFKKAALPQPPADQEDELVLQQPFEEEEEAPQPRDLQSVLCVVVVRDHNYPHYDNHLLCRLVVRYPDSYMYMHIPSSCVVCCVPHNMDTHHYPDDGDMITMIMGGNDPVSCVNVVVSSNVSSVVSCVVPPPDDDDDDDDDDDDDDDDDDDDDDDDDDDDDDDDPPPDQKAWFKKKKFWFKFFDPDFADFLCVLVPNDPTFGIKIKIKMWIAIPVGQIFIFIFIDRPPQSVLLRVLLQ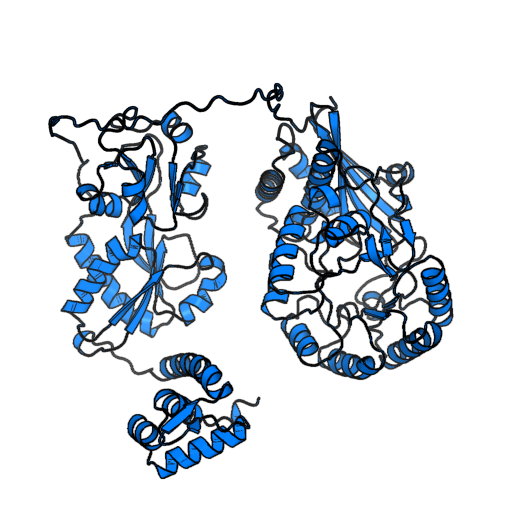QQVQVRGGDRLQPLVVSLVSQCVSVVVVDQWFNSLLSLQGSSQRSLLSVLVVVLFESLVVLPFPDQWAFEEEEPLAHPVDPLVSSLVVVVVCVVLFAQAYEHGDQRPPNVVVVVSLVSNCVSVDLPGAYEYENQANDDLVVLQVSLVSCLVNVHQAYENSHPQQPLQSLLVSCVPHPHWYEHADQTTALVSVVSNLVSVNGLEYAAEQSRHRHPVRVVVSLVVCVVSVHEYEYDDPCLPVRSVCSSRNPRHYYYDDPSCVQQWPDDWRHHNSITGDDRGGGSNTDGDVVSVVRGPDMDMDGDRD

InterPro domains:
  IPR000847 LysR, HTH, N-terminal domain [PF00126] (8-67)
  IPR000847 LysR, HTH, N-terminal domain [PS50931] (6-63)
  IPR005119 LysR, substrate-binding [PF03466] (95-251)
  IPR013341 Mandelate racemase, N-terminal domain [PF02746] (370-469)
  IPR013342 Mandelate racemase, C-terminal domain [PF13378] (493-696)
  IPR013342 Mandelate racemase, C-terminal domain [SM00922] (489-586)
  IPR018110 Mandelate racemase/muconate lactonizing enzyme, conserved site [PS00909] (536-567)
  IPR029017 Enolase-like, N-terminal [G3DSA:3.30.390.10] (339-698)
  IPR029017 Enolase-like, N-terminal [SSF54826] (340-470)
  IPR033978 L-talarate/galactarate dehydratase [NF047820] (339-708)
  IPR033978 L-talarate/galactarate dehydratase [SFLDF00134] (338-711)
  IPR036388 Winged helix-like DNA-binding domain superfamily [G3DSA:1.10.10.10] (1-86)
  IPR036390 Winged helix DNA-binding domain superfamily [SSF46785] (2-84)
  IPR036849 Enolase-like, C-terminal domain superfamily [G3DSA:3.20.20.120] (462-694)
  IPR036849 Enolase-like, C-terminal domain superfamily [SSF51604] (457-698)
  IPR046945 L-rhamnonate dehydratase-like [PTHR13794] (340-701)

pLDDT: mean 87.19, std 16.21, range [23.5, 98.94]

Secondary structure (DSSP, 8-state):
--GGG--THHHHHHHHHHHH--HHHHHHHTT--HHHHHHHHHHHHHHHTS-SEEEETTEEEE-HHHHHHHHHHHHHHHHHHHHH-------GGG---EEEEEE-HHHIIIIIHHHHHHHHHH-TT-EEEEEPPPGGGGTSHHHHHHHSSEEEEETTSS-SS-EEEEEEEEEEEEEETT-TT--SEE-HHHHHHSEEEEESSTTSSHHHHHHHHTT---EEEEEES-GGGHHHHHTTSS-EEEEEHHHHHHHTTTSSEEEEEESS-PPEEEEEEEESSHHHHHHHHHHHHHHHHHHHHHS-S------------------------PPP----PPP-----EEEEEEEEEEEEEEEEE--HHHHTTSSPPEEEEEEEEEEEEETT--EEEEEEEEESTTHHHHHHHHHHHGGGGTTS-TT-HHHHHHHHHHHTGGG-SSTHHHHHHHHHHHHHHHHHHHHTTSBHHHHHT-S-SEEEEEE-TT--TTS-HHHHHHHHHHHHHTT---EEEE---SSHHHHHHHHHHHHHHH-TTS-EEEE-TT---HHHHHHHHHHHGGG--S-EE--S-TT-HHHHHHHHTT-SSPEEE-TT--SHHHHHHHHHTT--SEE---HHHHTSHHHHHHHHHHHHHTT-EE---S-HHHHHHHHHT-SS--EEEE-GGGGGGBS---EEETTEEEPPS-SBT---B-HHHHHTEEEEEEEE---

Radius of gyration: 32.14 Å; chains: 1; bounding box: 90×65×86 Å